Protein 7SJP (pdb70)

Foldseek 3Di:
DQDVPVRDDDD/DWAWAKDAAAEAAAQAKDKIKIQIDDDQLLQWKKWKWWQFPVDGIDTAWIDRNVPQAIGGDPVQPPFWDWDADSVRSMIMIMGGSDDQRNQTWMKMFIGNDPVDDRDDIYPTYGYGHHPDDWAAWDKDKQAWEPVQDDPQKGKIWIKTDFGDDDDKDKDKPVNPDDPQKDWDDWDQDPVRGTITMIMGIGGPVCLPPDWIWIWIADVHVRDTDIHTHHHDD/DWAKAKPPQEDEEAFFAKDKMKIFIPWFAQFKWKWWADPPGDTHTAADRFFHGDPPHDPQWGKDDGTGMIMIMRRGHALLSQTWMKIWGDRDPPTDIYPTYGYAHDDDFDFWDKDKDWADVVVLVVFKTKIKIKTPFGPDPDKDKWKAFLNRTDDDQKDKDKDQQDSHRRGIMMMMIGMDTSVVVVVTFKIKIWMDDPNDPDIDIDIGTPPD

Structure (mmCIF, N/CA/C/O backbone):
data_7SJP
#
_entry.id   7SJP
#
_cell.length_a   60.193
_cell.length_b   90.212
_cell.length_c   106.310
_cell.angle_alpha   90.000
_cell.angle_beta   90.000
_cell.angle_gamma   90.000
#
_symmetry.space_group_name_H-M   'P 21 21 21'
#
loop_
_entity.id
_entity.type
_entity.pdbx_description
1 polymer 'HtrA1-LoopA peptide'
2 polymer 'Heavy Chain'
3 polymer 'Light Chain'
4 non-polymer 'SULFATE ION'
5 non-polymer GLYCEROL
6 water water
#
loop_
_atom_site.group_PDB
_atom_site.id
_atom_site.type_symbol
_atom_site.label_atom_id
_atom_site.label_alt_id
_atom_site.label_comp_id
_atom_site.label_asym_id
_atom_site.label_entity_id
_atom_site.label_seq_id
_atom_site.pdbx_PDB_ins_code
_atom_site.Cartn_x
_atom_site.Cartn_y
_atom_site.Cartn_z
_atom_site.occupancy
_atom_site.B_iso_or_equiv
_atom_site.auth_seq_id
_atom_site.auth_comp_id
_atom_site.auth_asym_id
_atom_site.auth_atom_id
_atom_site.pdbx_PDB_model_num
ATOM 1 N N . ARG A 1 1 ? 14.071 -8.520 -43.176 1.00 49.42 190 ARG E N 1
ATOM 2 C CA . ARG A 1 1 ? 13.372 -8.541 -41.892 1.00 48.13 190 ARG E CA 1
ATOM 3 C C . ARG A 1 1 ? 12.098 -7.694 -42.001 1.00 49.41 190 ARG E C 1
ATOM 4 O O . ARG A 1 1 ? 12.175 -6.491 -42.237 1.00 50.75 190 ARG E O 1
ATOM 12 N N . LYS A 1 2 ? 10.937 -8.336 -41.856 1.00 42.89 191 LYS E N 1
ATOM 13 C CA . LYS A 1 2 ? 9.622 -7.709 -41.953 1.00 42.18 191 LYS E CA 1
ATOM 14 C C . LYS A 1 2 ? 8.985 -7.673 -40.551 1.00 43.54 191 LYS E C 1
ATOM 15 O O . LYS A 1 2 ? 8.796 -8.725 -39.963 1.00 42.66 191 LYS E O 1
ATOM 21 N N . LEU A 1 3 ? 8.681 -6.469 -40.000 1.00 40.17 192 LEU E N 1
ATOM 22 C CA . LEU A 1 3 ? 8.122 -6.340 -38.643 1.00 39.59 192 LEU E CA 1
ATOM 23 C C . LEU A 1 3 ? 6.763 -7.023 -38.542 1.00 44.02 192 LEU E C 1
ATOM 24 O O . LEU A 1 3 ? 6.015 -6.970 -39.511 1.00 44.48 192 LEU E O 1
ATOM 29 N N . PRO A 1 4 ? 6.510 -7.814 -37.468 1.00 39.79 193 PRO E N 1
ATOM 30 C CA . PRO A 1 4 ? 5.302 -8.665 -37.433 1.00 39.64 193 PRO E CA 1
ATOM 31 C C . PRO A 1 4 ? 3.962 -8.016 -37.776 1.00 42.47 193 PRO E C 1
ATOM 32 O O . PRO A 1 4 ? 3.248 -8.569 -38.608 1.00 42.79 193 PRO E O 1
ATOM 36 N N . PHE A 1 5 ? 3.602 -6.896 -37.128 1.00 37.48 194 PHE E N 1
ATOM 37 C CA . PHE A 1 5 ? 2.319 -6.263 -37.390 1.00 35.97 194 PHE E CA 1
ATOM 38 C C . PHE A 1 5 ? 2.387 -5.337 -38.592 1.00 42.18 194 PHE E C 1
ATOM 39 O O . PHE A 1 5 ? 1.663 -5.564 -39.558 1.00 40.98 194 PHE E O 1
ATOM 47 N N . SER A 1 6 ? 3.214 -4.267 -38.502 1.00 40.75 195 SER E N 1
ATOM 48 C CA . SER A 1 6 ? 3.333 -3.202 -39.508 1.00 41.06 195 SER E CA 1
ATOM 49 C C . SER A 1 6 ? 3.812 -3.671 -40.851 1.00 44.92 195 SER E C 1
ATOM 50 O O . SER A 1 6 ? 3.516 -3.021 -41.844 1.00 45.25 195 SER E O 1
ATOM 53 N N . LYS A 1 7 ? 4.578 -4.784 -40.879 1.00 41.92 196 LYS E N 1
ATOM 54 C CA . LYS A 1 7 ? 5.196 -5.372 -42.072 1.00 41.73 196 LYS E CA 1
ATOM 55 C C . LYS A 1 7 ? 6.294 -4.462 -42.650 1.00 46.87 196 LYS E C 1
ATOM 56 O O . LYS A 1 7 ? 6.708 -4.647 -43.798 1.00 47.29 196 LYS E O 1
ATOM 62 N N . ARG A 1 8 ? 6.817 -3.522 -41.824 1.00 43.36 197 ARG E N 1
ATOM 63 C CA . ARG A 1 8 ? 7.891 -2.611 -42.228 1.00 43.10 197 ARG E CA 1
ATOM 64 C C . ARG A 1 8 ? 9.200 -3.375 -42.450 1.00 49.79 197 ARG E C 1
ATOM 65 O O . ARG A 1 8 ? 9.622 -4.180 -41.610 1.00 49.34 197 ARG E O 1
ATOM 73 N N . GLU A 1 9 ? 9.834 -3.108 -43.589 1.00 48.59 198 GLU E N 1
ATOM 74 C CA . GLU A 1 9 ? 11.102 -3.701 -43.966 1.00 49.48 198 GLU E CA 1
ATOM 75 C C . GLU A 1 9 ? 12.246 -2.977 -43.251 1.00 55.12 198 GLU E C 1
ATOM 76 O O . GLU A 1 9 ? 12.300 -1.749 -43.223 1.00 53.80 198 GLU E O 1
ATOM 82 N N . VAL A 1 10 ? 13.126 -3.760 -42.635 1.00 55.64 199 VAL E N 1
ATOM 83 C CA . VAL A 1 10 ? 14.323 -3.298 -41.945 1.00 57.82 199 VAL E CA 1
ATOM 84 C C . VAL A 1 10 ? 15.508 -4.162 -42.424 1.00 66.32 199 VAL E C 1
ATOM 85 O O . VAL A 1 10 ? 15.502 -5.376 -42.198 1.00 66.64 199 VAL E O 1
ATOM 89 N N . PRO A 1 11 ? 16.482 -3.573 -43.166 1.00 64.77 200 PRO E N 1
ATOM 90 C CA . PRO A 1 11 ? 17.597 -4.386 -43.679 1.00 69.04 200 PRO E CA 1
ATOM 91 C C . PRO A 1 11 ? 18.624 -4.745 -42.609 1.00 105.12 200 PRO E C 1
ATOM 92 O O . PRO A 1 11 ? 18.877 -5.926 -42.382 1.00 75.13 200 PRO E O 1
ATOM 96 N N . GLU B 2 1 ? 23.499 -7.853 -25.113 1.00 51.79 1 GLU H N 1
ATOM 97 C CA . GLU B 2 1 ? 22.428 -8.707 -24.591 1.00 47.30 1 GLU H CA 1
ATOM 98 C C . GLU B 2 1 ? 21.115 -7.936 -24.576 1.00 46.11 1 GLU H C 1
ATOM 99 O O . GLU B 2 1 ? 21.053 -6.835 -24.019 1.00 44.86 1 GLU H O 1
ATOM 105 N N . VAL B 2 2 ? 20.059 -8.526 -25.175 1.00 40.34 2 VAL H N 1
ATOM 106 C CA . VAL B 2 2 ? 18.734 -7.920 -25.220 1.00 37.50 2 VAL H CA 1
ATOM 107 C C . VAL B 2 2 ? 18.077 -8.056 -23.836 1.00 41.91 2 VAL H C 1
ATOM 108 O O . VAL B 2 2 ? 18.049 -9.151 -23.276 1.00 40.31 2 VAL H O 1
ATOM 112 N N . GLN B 2 3 ? 17.548 -6.934 -23.295 1.00 38.60 3 GLN H N 1
ATOM 113 C CA . GLN B 2 3 ? 16.836 -6.913 -22.016 1.00 35.88 3 GLN H CA 1
ATOM 114 C C . GLN B 2 3 ? 15.584 -6.066 -22.140 1.00 36.27 3 GLN H C 1
ATOM 115 O O . GLN B 2 3 ? 15.609 -4.993 -22.750 1.00 35.77 3 GLN H O 1
ATOM 121 N N . LEU B 2 4 ? 14.497 -6.546 -21.549 1.00 30.95 4 LEU H N 1
ATOM 122 C CA . LEU B 2 4 ? 13.228 -5.834 -21.476 1.00 30.08 4 LEU H CA 1
ATOM 123 C C . LEU B 2 4 ? 12.916 -5.756 -19.994 1.00 34.46 4 LEU H C 1
ATOM 124 O O . LEU B 2 4 ? 12.685 -6.785 -19.362 1.00 33.01 4 LEU H O 1
ATOM 129 N N . VAL B 2 5 ? 13.012 -4.555 -19.416 1.00 32.01 5 VAL H N 1
ATOM 130 C CA . VAL B 2 5 ? 12.813 -4.377 -17.978 1.00 31.39 5 VAL H CA 1
ATOM 131 C C . VAL B 2 5 ? 11.526 -3.617 -17.714 1.00 32.92 5 VAL H C 1
ATOM 132 O O . VAL B 2 5 ? 11.368 -2.460 -18.109 1.00 31.88 5 VAL H O 1
ATOM 136 N N . GLN B 2 6 ? 10.609 -4.294 -17.034 1.00 28.73 6 GLN H N 1
ATOM 137 C CA . GLN B 2 6 ? 9.320 -3.736 -16.703 1.00 27.71 6 GLN H CA 1
ATOM 138 C C . GLN B 2 6 ? 9.297 -3.121 -15.303 1.00 30.50 6 GLN H C 1
ATOM 144 N N . SER B 2 7 ? 8.336 -2.157 -15.202 1.00 28.84 7 SER H N 1
ATOM 145 C CA . SER B 2 7 ? 7.987 -1.503 -13.942 1.00 28.20 7 SER H CA 1
ATOM 146 C C . SER B 2 7 ? 7.350 -2.517 -12.971 1.00 30.14 7 SER H C 1
ATOM 147 O O . SER B 2 7 ? 6.951 -3.626 -13.381 1.00 28.46 7 SER H O 1
ATOM 150 N N . GLY B 2 8 ? 7.357 -2.162 -11.690 1.00 28.00 8 GLY H N 1
ATOM 151 C CA . GLY B 2 8 ? 6.911 -3.012 -10.592 1.00 27.69 8 GLY H CA 1
ATOM 152 C C . GLY B 2 8 ? 5.423 -3.268 -10.548 1.00 31.50 8 GLY H C 1
ATOM 153 O O . GLY B 2 8 ? 4.634 -2.538 -11.157 1.00 30.52 8 GLY H O 1
ATOM 154 N N . ALA B 2 9 ? 5.034 -4.273 -9.770 1.00 28.32 9 ALA H N 1
ATOM 155 C CA . ALA B 2 9 ? 3.634 -4.658 -9.559 1.00 28.47 9 ALA H CA 1
ATOM 156 C C . ALA B 2 9 ? 2.826 -3.520 -8.966 1.00 34.85 9 ALA H C 1
ATOM 157 O O . ALA B 2 9 ? 3.363 -2.681 -8.228 1.00 35.23 9 ALA H O 1
ATOM 159 N N . GLU B 2 10 ? 1.544 -3.446 -9.335 1.00 32.45 10 GLU H N 1
ATOM 160 C CA . GLU B 2 10 ? 0.685 -2.364 -8.847 1.00 33.29 10 GLU H CA 1
ATOM 161 C C . GLU B 2 10 ? -0.678 -2.832 -8.460 1.00 35.03 10 GLU H C 1
ATOM 162 O O . GLU B 2 10 ? -1.202 -3.766 -9.053 1.00 33.33 10 GLU H O 1
ATOM 168 N N . VAL B 2 11 ? -1.287 -2.128 -7.511 1.00 33.16 11 VAL H N 1
ATOM 169 C CA . VAL B 2 11 ? -2.672 -2.328 -7.116 1.00 33.21 11 VAL H CA 1
ATOM 170 C C . VAL B 2 11 ? -3.419 -1.044 -7.530 1.00 33.81 11 VAL H C 1
ATOM 171 O O . VAL B 2 11 ? -2.902 0.066 -7.372 1.00 32.30 11 VAL H O 1
ATOM 175 N N . LYS B 2 12 ? -4.574 -1.211 -8.157 1.00 30.15 12 LYS H N 1
ATOM 176 C CA . LYS B 2 12 ? -5.399 -0.097 -8.607 1.00 30.38 12 LYS H CA 1
ATOM 177 C C . LYS B 2 12 ? -6.841 -0.389 -8.291 1.00 37.54 12 LYS H C 1
ATOM 178 O O . LYS B 2 12 ? -7.287 -1.529 -8.412 1.00 36.42 12 LYS H O 1
ATOM 184 N N . LYS B 2 13 ? -7.592 0.653 -7.944 1.00 35.71 13 LYS H N 1
ATOM 185 C CA . LYS B 2 13 ? -9.010 0.509 -7.652 1.00 35.85 13 LYS H CA 1
ATOM 186 C C . LYS B 2 13 ? -9.824 0.307 -8.951 1.00 36.80 13 LYS H C 1
ATOM 187 O O . LYS B 2 13 ? -9.400 0.768 -10.010 1.00 33.34 13 LYS H O 1
ATOM 193 N N . PRO B 2 14 ? -10.995 -0.374 -8.907 1.00 36.84 14 PRO H N 1
ATOM 194 C CA . PRO B 2 14 ? -11.839 -0.471 -10.124 1.00 36.36 14 PRO H CA 1
ATOM 195 C C . PRO B 2 14 ? -12.178 0.920 -10.687 1.00 40.70 14 PRO H C 1
ATOM 196 O O . PRO B 2 14 ? -12.416 1.850 -9.918 1.00 41.41 14 PRO H O 1
ATOM 200 N N . GLY B 2 15 ? -12.138 1.064 -12.008 1.00 36.74 15 GLY H N 1
ATOM 201 C CA . GLY B 2 15 ? -12.392 2.341 -12.679 1.00 36.88 15 GLY H CA 1
ATOM 202 C C . GLY B 2 15 ? -11.159 3.206 -12.871 1.00 39.84 15 GLY H C 1
ATOM 203 O O . GLY B 2 15 ? -11.167 4.111 -13.709 1.00 40.52 15 GLY H O 1
ATOM 204 N N . ALA B 2 16 ? -10.087 2.958 -12.090 1.00 35.66 16 ALA H N 1
ATOM 205 C CA . ALA B 2 16 ? -8.822 3.696 -12.204 1.00 34.46 16 ALA H CA 1
ATOM 206 C C . ALA B 2 16 ? -8.055 3.211 -13.438 1.00 35.23 16 ALA H C 1
ATOM 207 O O . ALA B 2 16 ? -8.507 2.299 -14.132 1.00 35.61 16 ALA H O 1
ATOM 209 N N . SER B 2 17 ? -6.930 3.842 -13.729 1.00 29.04 17 SER H N 1
ATOM 210 C CA . SER B 2 17 ? -6.087 3.422 -14.836 1.00 28.21 17 SER H CA 1
ATOM 211 C C . SER B 2 17 ? -4.709 3.000 -14.330 1.00 30.98 17 SER H C 1
ATOM 212 O O . SER B 2 17 ? -4.304 3.389 -13.244 1.00 31.55 17 SER H O 1
ATOM 215 N N . VAL B 2 18 ? -3.995 2.216 -15.122 1.00 27.03 18 VAL H N 1
ATOM 216 C CA . VAL B 2 18 ? -2.634 1.784 -14.810 1.00 26.43 18 VAL H CA 1
ATOM 217 C C . VAL B 2 18 ? -1.747 2.049 -16.026 1.00 31.30 18 VAL H C 1
ATOM 218 O O . VAL B 2 18 ? -2.179 1.842 -17.160 1.00 30.37 18 VAL H O 1
ATOM 222 N N . LYS B 2 19 ? -0.508 2.463 -15.787 1.00 28.98 19 LYS H N 1
ATOM 223 C CA . LYS B 2 19 ? 0.459 2.663 -16.858 1.00 29.04 19 LYS H CA 1
ATOM 224 C C . LYS B 2 19 ? 1.718 1.900 -16.498 1.00 35.34 19 LYS H C 1
ATOM 225 O O . LYS B 2 19 ? 2.393 2.228 -15.519 1.00 38.69 19 LYS H O 1
ATOM 231 N N . VAL B 2 20 ? 2.023 0.896 -17.305 1.00 29.89 20 VAL H N 1
ATOM 232 C CA . VAL B 2 20 ? 3.170 -0.008 -17.191 1.00 29.65 20 VAL H CA 1
ATOM 233 C C . VAL B 2 20 ? 4.231 0.431 -18.211 1.00 32.60 20 VAL H C 1
ATOM 234 O O . VAL B 2 20 ? 3.890 0.803 -19.341 1.00 30.51 20 VAL H O 1
ATOM 238 N N . SER B 2 21 ? 5.511 0.383 -17.799 1.00 28.64 21 SER H N 1
ATOM 239 C CA . SER B 2 21 ? 6.635 0.707 -18.664 1.00 28.71 21 SER H CA 1
ATOM 240 C C . SER B 2 21 ? 7.447 -0.551 -18.995 1.00 31.46 21 SER H C 1
ATOM 241 O O . SER B 2 21 ? 7.413 -1.535 -18.261 1.00 27.15 21 SER H O 1
ATOM 244 N N . CYS B 2 22 ? 8.170 -0.496 -20.113 1.00 30.07 22 CYS H N 1
ATOM 245 C CA . CYS B 2 22 ? 9.051 -1.552 -20.558 1.00 30.66 22 CYS H CA 1
ATOM 246 C C . CYS B 2 22 ? 10.262 -0.876 -21.181 1.00 34.43 22 CYS H C 1
ATOM 247 O O . CYS B 2 22 ? 10.193 -0.401 -22.321 1.00 32.86 22 CYS H O 1
ATOM 250 N N . LYS B 2 23 ? 11.372 -0.839 -20.418 1.00 30.47 23 LYS H N 1
ATOM 251 C CA . LYS B 2 23 ? 12.641 -0.248 -20.813 1.00 31.40 23 LYS H CA 1
ATOM 252 C C . LYS B 2 23 ? 13.453 -1.275 -21.597 1.00 36.52 23 LYS H C 1
ATOM 253 O O . LYS B 2 23 ? 13.771 -2.347 -21.070 1.00 36.71 23 LYS H O 1
ATOM 259 N N . ALA B 2 24 ? 13.759 -0.970 -22.863 1.00 33.24 24 ALA H N 1
ATOM 260 C CA . ALA B 2 24 ? 14.500 -1.909 -23.695 1.00 34.88 24 ALA H CA 1
ATOM 261 C C . ALA B 2 24 ? 15.960 -1.516 -23.844 1.00 42.31 24 ALA H C 1
ATOM 262 O O . ALA B 2 24 ? 16.285 -0.324 -23.826 1.00 44.04 24 ALA H O 1
ATOM 264 N N . SER B 2 25 ? 16.841 -2.523 -23.992 1.00 38.55 25 SER H N 1
ATOM 265 C CA . SER B 2 25 ? 18.283 -2.326 -24.219 1.00 39.96 25 SER H CA 1
ATOM 266 C C . SER B 2 25 ? 18.861 -3.525 -24.979 1.00 43.13 25 SER H C 1
ATOM 267 O O . SER B 2 25 ? 18.216 -4.575 -25.024 1.00 40.84 25 SER H O 1
ATOM 270 N N . GLY B 2 26 ? 20.043 -3.343 -25.579 1.00 42.12 26 GLY H N 1
ATOM 271 C CA . GLY B 2 26 ? 20.782 -4.379 -26.301 1.00 43.26 26 GLY H CA 1
ATOM 272 C C . GLY B 2 26 ? 20.469 -4.530 -27.777 1.00 47.36 26 GLY H C 1
ATOM 273 O O . GLY B 2 26 ? 20.966 -5.460 -28.417 1.00 47.78 26 GLY H O 1
ATOM 274 N N . TYR B 2 27 ? 19.617 -3.639 -28.321 1.00 43.16 27 TYR H N 1
ATOM 275 C CA . TYR B 2 27 ? 19.202 -3.640 -29.727 1.00 42.74 27 TYR H CA 1
ATOM 276 C C . TYR B 2 27 ? 18.678 -2.265 -30.155 1.00 45.58 27 TYR H C 1
ATOM 277 O O . TYR B 2 27 ? 18.403 -1.419 -29.299 1.00 42.53 27 TYR H O 1
ATOM 286 N N . LYS B 2 28 ? 18.497 -2.064 -31.475 1.00 44.08 28 LYS H N 1
ATOM 287 C CA . LYS B 2 28 ? 17.981 -0.812 -32.018 1.00 44.50 28 LYS H CA 1
ATOM 288 C C . LYS B 2 28 ? 16.461 -0.760 -31.794 1.00 45.33 28 LYS H C 1
ATOM 289 O O . LYS B 2 28 ? 15.691 -1.411 -32.513 1.00 43.34 28 LYS H O 1
ATOM 295 N N . PHE B 2 29 ? 16.047 -0.027 -30.743 1.00 41.54 29 PHE H N 1
ATOM 296 C CA . PHE B 2 29 ? 14.647 0.096 -30.315 1.00 40.27 29 PHE H CA 1
ATOM 297 C C . PHE B 2 29 ? 13.689 0.513 -31.419 1.00 44.62 29 PHE H C 1
ATOM 298 O O . PHE B 2 29 ? 12.606 -0.055 -31.516 1.00 41.83 29 PHE H O 1
ATOM 306 N N . THR B 2 30 ? 14.104 1.467 -32.270 1.00 43.34 30 THR H N 1
ATOM 307 C CA . THR B 2 30 ? 13.247 1.992 -33.336 1.00 43.24 30 THR H CA 1
ATOM 308 C C . THR B 2 30 ? 13.075 1.035 -34.516 1.00 44.39 30 THR H C 1
ATOM 309 O O . THR B 2 30 ? 12.193 1.273 -35.346 1.00 43.25 30 THR H O 1
ATOM 313 N N . ASP B 2 31 ? 13.886 -0.041 -34.577 1.00 39.60 31 ASP H N 1
ATOM 314 C CA . ASP B 2 31 ? 13.851 -1.022 -35.666 1.00 40.75 31 ASP H CA 1
ATOM 315 C C . ASP B 2 31 ? 13.122 -2.340 -35.313 1.00 43.02 31 ASP H C 1
ATOM 316 O O . ASP B 2 31 ? 13.114 -3.269 -36.114 1.00 43.55 31 ASP H O 1
ATOM 321 N N . SER B 2 32 ? 12.452 -2.388 -34.166 1.00 37.72 32 SER H N 1
ATOM 322 C CA . SER B 2 32 ? 11.643 -3.532 -33.780 1.00 36.11 32 SER H CA 1
ATOM 323 C C . SER B 2 32 ? 10.311 -3.032 -33.239 1.00 38.63 32 SER H C 1
ATOM 324 O O . SER B 2 32 ? 10.181 -1.850 -32.925 1.00 37.86 32 SER H O 1
ATOM 327 N N . GLU B 2 33 ? 9.325 -3.924 -33.138 1.00 33.59 33 GLU H N 1
ATOM 328 C CA . GLU B 2 33 ? 8.034 -3.581 -32.558 1.00 31.38 33 GLU H CA 1
ATOM 329 C C . GLU B 2 33 ? 8.007 -4.007 -31.109 1.00 34.05 33 GLU H C 1
ATOM 330 O O . GLU B 2 33 ? 8.711 -4.946 -30.730 1.00 33.15 33 GLU H O 1
ATOM 336 N N . MET B 2 34 ? 7.213 -3.310 -30.289 1.00 29.64 34 MET H N 1
ATOM 337 C CA . MET B 2 34 ? 7.004 -3.765 -28.933 1.00 27.48 34 MET H CA 1
ATOM 338 C C . MET B 2 34 ? 5.548 -4.145 -28.803 1.00 31.00 34 MET H C 1
ATOM 339 O O . MET B 2 34 ? 4.685 -3.338 -29.127 1.00 32.36 34 MET H O 1
ATOM 344 N N . HIS B 2 35 ? 5.284 -5.353 -28.312 1.00 26.95 35 HIS H N 1
ATOM 345 C CA . HIS B 2 35 ? 3.950 -5.879 -28.091 1.00 25.91 35 HIS H CA 1
ATOM 346 C C . HIS B 2 35 ? 3.673 -6.128 -26.632 1.00 28.35 35 HIS H C 1
ATOM 347 O O . HIS B 2 35 ? 4.601 -6.321 -25.860 1.00 26.30 35 HIS H O 1
ATOM 354 N N . TRP B 2 36 ? 2.388 -6.043 -26.261 1.00 25.49 36 TRP H N 1
ATOM 355 C CA . TRP B 2 36 ? 1.888 -6.267 -24.922 1.00 24.78 36 TRP H CA 1
ATOM 356 C C . TRP B 2 36 ? 0.971 -7.462 -24.963 1.00 27.07 36 TRP H C 1
ATOM 357 O O . TRP B 2 36 ? 0.094 -7.575 -25.822 1.00 25.68 36 TRP H O 1
ATOM 368 N N . VAL B 2 37 ? 1.232 -8.386 -24.047 1.00 23.19 37 VAL H N 1
ATOM 369 C CA . VAL B 2 37 ? 0.534 -9.647 -23.923 1.00 23.29 37 VAL H CA 1
ATOM 370 C C . VAL B 2 37 ? 0.168 -9.797 -22.450 1.00 28.01 37 VAL H C 1
ATOM 371 O O . VAL B 2 37 ? 1.014 -9.572 -21.593 1.00 26.29 37 VAL H O 1
ATOM 375 N N . ARG B 2 38 ? -1.075 -10.173 -22.152 1.00 25.55 38 ARG H N 1
ATOM 376 C CA . ARG B 2 38 ? -1.388 -10.403 -20.749 1.00 25.93 38 ARG H CA 1
ATOM 377 C C . ARG B 2 38 ? -1.754 -11.854 -20.484 1.00 27.74 38 ARG H C 1
ATOM 378 O O . ARG B 2 38 ? -2.236 -12.557 -21.366 1.00 26.33 38 ARG H O 1
ATOM 386 N N . GLN B 2 39 ? -1.534 -12.267 -19.244 1.00 25.43 39 GLN H N 1
ATOM 387 C CA . GLN B 2 39 ? -1.826 -13.586 -18.737 1.00 26.06 39 GLN H CA 1
ATOM 388 C C . GLN B 2 39 ? -2.690 -13.414 -17.513 1.00 34.43 39 GLN H C 1
ATOM 389 O O . GLN B 2 39 ? -2.230 -12.990 -16.447 1.00 32.16 39 GLN H O 1
ATOM 395 N N . ALA B 2 40 ? -3.961 -13.679 -17.715 1.00 38.57 40 ALA H N 1
ATOM 396 C CA . ALA B 2 40 ? -5.018 -13.551 -16.723 1.00 43.20 40 ALA H CA 1
ATOM 397 C C . ALA B 2 40 ? -5.366 -14.945 -16.227 1.00 54.08 40 ALA H C 1
ATOM 398 O O . ALA B 2 40 ? -5.164 -15.909 -16.965 1.00 53.58 40 ALA H O 1
ATOM 400 N N . PRO B 2 41 ? -5.875 -15.089 -14.985 1.00 56.18 41 PRO H N 1
ATOM 401 C CA . PRO B 2 41 ? -6.247 -16.429 -14.492 1.00 57.63 41 PRO H CA 1
ATOM 402 C C . PRO B 2 41 ? -7.185 -17.174 -15.444 1.00 63.22 41 PRO H C 1
ATOM 403 O O . PRO B 2 41 ? -6.938 -18.348 -15.751 1.00 62.92 41 PRO H O 1
ATOM 407 N N . GLY B 2 42 ? -8.193 -16.453 -15.950 1.00 60.65 42 GLY H N 1
ATOM 408 C CA . GLY B 2 42 ? -9.214 -16.974 -16.849 1.00 62.84 42 GLY H CA 1
ATOM 409 C C . GLY B 2 42 ? -8.754 -17.575 -18.162 1.00 68.69 42 GLY H C 1
ATOM 410 O O . GLY B 2 42 ? -9.379 -18.522 -18.656 1.00 70.75 42 GLY H O 1
ATOM 411 N N . GLN B 2 43 ? -7.671 -17.027 -18.743 1.00 62.63 43 GLN H N 1
ATOM 412 C CA . GLN B 2 43 ? -7.144 -17.466 -20.035 1.00 60.97 43 GLN H CA 1
ATOM 413 C C . GLN B 2 43 ? -5.669 -17.854 -19.952 1.00 60.40 43 GLN H C 1
ATOM 414 O O . GLN B 2 43 ? -5.080 -17.962 -18.872 1.00 63.03 43 GLN H O 1
ATOM 420 N N . GLY B 2 44 ? -5.091 -18.098 -21.109 1.00 49.48 44 GLY H N 1
ATOM 421 C CA . GLY B 2 44 ? -3.675 -18.334 -21.229 1.00 44.31 44 GLY H CA 1
ATOM 422 C C . GLY B 2 44 ? -3.102 -16.961 -21.484 1.00 37.25 44 GLY H C 1
ATOM 423 O O . GLY B 2 44 ? -3.130 -16.094 -20.603 1.00 33.73 44 GLY H O 1
ATOM 424 N N . LEU B 2 45 ? -2.741 -16.717 -22.740 1.00 31.02 45 LEU H N 1
ATOM 425 C CA . LEU B 2 45 ? -2.135 -15.464 -23.180 1.00 28.09 45 LEU H CA 1
ATOM 426 C C . LEU B 2 45 ? -3.025 -14.755 -24.143 1.00 29.33 45 LEU H C 1
ATOM 427 O O . LEU B 2 45 ? -3.626 -15.379 -25.014 1.00 27.40 45 LEU H O 1
ATOM 432 N N . GLU B 2 46 ? -3.072 -13.436 -24.010 1.00 25.37 46 GLU H N 1
ATOM 433 C CA . GLU B 2 46 ? -3.877 -12.603 -24.873 1.00 26.42 46 GLU H CA 1
ATOM 434 C C . GLU B 2 46 ? -3.060 -11.395 -25.323 1.00 28.90 46 GLU H C 1
ATOM 435 O O . GLU B 2 46 ? -2.473 -10.678 -24.511 1.00 27.52 46 GLU H O 1
ATOM 441 N N . TRP B 2 47 ? -3.039 -11.175 -26.634 1.00 25.79 47 TRP H N 1
ATOM 442 C CA . TRP B 2 47 ? -2.382 -10.037 -27.239 1.00 23.98 47 TRP H CA 1
ATOM 443 C C . TRP B 2 47 ? -3.246 -8.807 -27.023 1.00 27.08 47 TRP H C 1
ATOM 444 O O . TRP B 2 47 ? -4.410 -8.817 -27.386 1.00 28.31 47 TRP H O 1
ATOM 455 N N . ILE B 2 48 ? -2.675 -7.751 -26.448 1.00 23.91 48 ILE H N 1
ATOM 456 C CA . ILE B 2 48 ? -3.389 -6.491 -26.182 1.00 23.39 48 ILE H CA 1
ATOM 457 C C . ILE B 2 48 ? -3.249 -5.547 -27.365 1.00 27.06 48 ILE H C 1
ATOM 458 O O . ILE B 2 48 ? -4.221 -4.953 -27.829 1.00 26.06 48 ILE H O 1
ATOM 463 N N . GLY B 2 49 ? -2.019 -5.400 -27.809 1.00 25.34 49 GLY H N 1
ATOM 464 C CA . GLY B 2 49 ? -1.664 -4.509 -28.891 1.00 26.12 49 GLY H CA 1
ATOM 465 C C . GLY B 2 49 ? -0.169 -4.316 -28.934 1.00 29.66 49 GLY H C 1
ATOM 466 O O . GLY B 2 49 ? 0.575 -4.900 -28.131 1.00 27.75 49 GLY H O 1
ATOM 467 N N . GLY B 2 50 ? 0.262 -3.487 -29.861 1.00 26.79 50 GLY H N 1
ATOM 468 C CA . GLY B 2 50 ? 1.679 -3.223 -30.007 1.00 27.50 50 GLY H CA 1
ATOM 469 C C . GLY B 2 50 ? 1.990 -1.984 -30.788 1.00 33.37 50 GLY H C 1
ATOM 470 O O . GLY B 2 50 ? 1.088 -1.310 -31.279 1.00 34.39 50 GLY H O 1
ATOM 471 N N . VAL B 2 51 ? 3.281 -1.688 -30.910 1.00 29.86 51 VAL H N 1
ATOM 472 C CA . VAL B 2 51 ? 3.714 -0.478 -31.587 1.00 29.55 51 VAL H CA 1
ATOM 473 C C . VAL B 2 51 ? 4.993 -0.676 -32.376 1.00 32.81 51 VAL H C 1
ATOM 474 O O . VAL B 2 51 ? 5.946 -1.262 -31.877 1.00 30.50 51 VAL H O 1
ATOM 478 N N . ASP B 2 52 ? 5.024 -0.118 -33.583 1.00 32.13 52 ASP H N 1
ATOM 479 C CA . ASP B 2 52 ? 6.220 -0.019 -34.403 1.00 33.46 52 ASP H CA 1
ATOM 480 C C . ASP B 2 52 ? 6.623 1.453 -34.216 1.00 41.98 52 ASP H C 1
ATOM 481 O O . ASP B 2 52 ? 5.869 2.329 -34.644 1.00 41.51 52 ASP H O 1
ATOM 486 N N . PRO B 2 53 ? 7.762 1.752 -33.546 1.00 42.08 53 PRO H N 1
ATOM 487 C CA . PRO B 2 53 ? 8.162 3.164 -33.339 1.00 44.00 53 PRO H CA 1
ATOM 488 C C . PRO B 2 53 ? 8.213 4.076 -34.580 1.00 53.79 53 PRO H C 1
ATOM 489 O O . PRO B 2 53 ? 8.033 5.284 -34.424 1.00 55.16 53 PRO H O 1
ATOM 493 N N . GLU B 2 54 ? 8.413 3.531 -35.793 1.00 53.50 54 GLU H N 1
ATOM 494 C CA . GLU B 2 54 ? 8.465 4.364 -37.010 1.00 57.38 54 GLU H CA 1
ATOM 495 C C . GLU B 2 54 ? 7.084 4.534 -37.708 1.00 65.75 54 GLU H C 1
ATOM 496 O O . GLU B 2 54 ? 7.029 4.684 -38.936 1.00 68.32 54 GLU H O 1
ATOM 502 N N . THR B 2 55 ? 5.988 4.579 -36.913 1.00 61.63 55 THR H N 1
ATOM 503 C CA . THR B 2 55 ? 4.599 4.678 -37.390 1.00 61.25 55 THR H CA 1
ATOM 504 C C . THR B 2 55 ? 3.776 5.829 -36.697 1.00 63.67 55 THR H C 1
ATOM 505 O O . THR B 2 55 ? 2.764 6.277 -37.262 1.00 63.07 55 THR H O 1
ATOM 509 N N . GLU B 2 56 ? 4.223 6.308 -35.500 1.00 58.41 56 GLU H N 1
ATOM 510 C CA . GLU B 2 56 ? 3.566 7.354 -34.676 1.00 57.22 56 GLU H CA 1
ATOM 511 C C . GLU B 2 56 ? 2.157 6.924 -34.156 1.00 57.80 56 GLU H C 1
ATOM 512 O O . GLU B 2 56 ? 1.444 7.711 -33.517 1.00 54.85 56 GLU H O 1
ATOM 518 N N . GLY B 2 57 ? 1.813 5.660 -34.401 1.00 52.44 57 GLY H N 1
ATOM 519 C CA . GLY B 2 57 ? 0.556 5.055 -33.996 1.00 50.21 57 GLY H CA 1
ATOM 520 C C . GLY B 2 57 ? 0.801 3.830 -33.145 1.00 49.96 57 GLY H C 1
ATOM 521 O O . GLY B 2 57 ? 1.888 3.687 -32.589 1.00 51.13 57 GLY H O 1
ATOM 522 N N . ALA B 2 58 ? -0.217 2.952 -33.041 1.00 40.04 58 ALA H N 1
ATOM 523 C CA . ALA B 2 58 ? -0.231 1.698 -32.289 1.00 35.90 58 ALA H CA 1
ATOM 524 C C . ALA B 2 58 ? -1.351 0.815 -32.830 1.00 35.93 58 ALA H C 1
ATOM 525 O O . ALA B 2 58 ? -2.345 1.318 -33.362 1.00 34.50 58 ALA H O 1
ATOM 527 N N . ALA B 2 59 ? -1.186 -0.494 -32.712 1.00 30.89 59 ALA H N 1
ATOM 528 C CA . ALA B 2 59 ? -2.205 -1.457 -33.111 1.00 32.00 59 ALA H CA 1
ATOM 529 C C . ALA B 2 59 ? -2.810 -2.046 -31.829 1.00 33.38 59 ALA H C 1
ATOM 530 O O . ALA B 2 59 ? -2.095 -2.284 -30.850 1.00 30.17 59 ALA H O 1
ATOM 532 N N . TYR B 2 60 ? -4.117 -2.279 -31.847 1.00 28.60 60 TYR H N 1
ATOM 533 C CA . TYR B 2 60 ? -4.821 -2.859 -30.717 1.00 26.80 60 TYR H CA 1
ATOM 534 C C . TYR B 2 60 ? -5.632 -4.025 -31.170 1.00 30.85 60 TYR H C 1
ATOM 535 O O . TYR B 2 60 ? -6.179 -4.038 -32.287 1.00 30.85 60 TYR H O 1
ATOM 544 N N . ASN B 2 61 ? -5.795 -4.970 -30.248 1.00 26.73 61 ASN H N 1
ATOM 545 C CA . ASN B 2 61 ? -6.748 -6.057 -30.371 1.00 26.96 61 ASN H CA 1
ATOM 546 C C . ASN B 2 61 ? -8.082 -5.301 -30.116 1.00 29.90 61 ASN H C 1
ATOM 547 O O . ASN B 2 61 ? -8.148 -4.476 -29.200 1.00 29.29 61 ASN H O 1
ATOM 552 N N . GLN B 2 62 ? -9.085 -5.523 -30.947 1.00 29.56 62 GLN H N 1
ATOM 553 C CA . GLN B 2 62 ? -10.417 -4.905 -30.820 1.00 32.14 62 GLN H CA 1
ATOM 554 C C . GLN B 2 62 ? -10.968 -4.943 -29.364 1.00 35.69 62 GLN H C 1
ATOM 555 O O . GLN B 2 62 ? -11.599 -3.984 -28.941 1.00 33.93 62 GLN H O 1
ATOM 561 N N . LYS B 2 63 ? -10.685 -6.021 -28.600 1.00 33.20 63 LYS H N 1
ATOM 562 C CA . LYS B 2 63 ? -11.119 -6.169 -27.203 1.00 33.63 63 LYS H CA 1
ATOM 563 C C . LYS B 2 63 ? -10.656 -5.025 -26.297 1.00 34.82 63 LYS H C 1
ATOM 564 O O . LYS B 2 63 ? -11.346 -4.695 -25.336 1.00 35.30 63 LYS H O 1
ATOM 570 N N . PHE B 2 64 ? -9.448 -4.497 -26.547 1.00 29.30 64 PHE H N 1
ATOM 571 C CA . PHE B 2 64 ? -8.833 -3.447 -25.732 1.00 27.95 64 PHE H CA 1
ATOM 572 C C . PHE B 2 64 ? -8.941 -2.042 -26.338 1.00 34.53 64 PHE H C 1
ATOM 573 O O . PHE B 2 64 ? -8.610 -1.070 -25.662 1.00 34.11 64 PHE H O 1
ATOM 581 N N . LYS B 2 65 ? -9.421 -1.936 -27.590 1.00 31.89 65 LYS H N 1
ATOM 582 C CA . LYS B 2 65 ? -9.574 -0.663 -28.293 1.00 32.44 65 LYS H CA 1
ATOM 583 C C . LYS B 2 65 ? -10.433 0.312 -27.480 1.00 37.07 65 LYS H C 1
ATOM 584 O O . LYS B 2 65 ? -11.513 -0.067 -27.035 1.00 38.09 65 LYS H O 1
ATOM 590 N N . GLY B 2 66 ? -9.924 1.527 -27.260 1.00 31.59 66 GLY H N 1
ATOM 591 C CA . GLY B 2 66 ? -10.658 2.548 -26.516 1.00 30.72 66 GLY H CA 1
ATOM 592 C C . GLY B 2 66 ? -10.428 2.485 -25.022 1.00 33.49 66 GLY H C 1
ATOM 593 O O . GLY B 2 66 ? -10.865 3.370 -24.296 1.00 35.53 66 GLY H O 1
ATOM 594 N N . ARG B 2 67 ? -9.754 1.441 -24.548 1.00 29.00 67 ARG H N 1
ATOM 595 C CA . ARG B 2 67 ? -9.468 1.249 -23.130 1.00 29.12 67 ARG H CA 1
ATOM 596 C C . ARG B 2 67 ? -7.967 1.198 -22.910 1.00 31.81 67 ARG H C 1
ATOM 597 O O . ARG B 2 67 ? -7.503 1.525 -21.823 1.00 34.14 67 ARG H O 1
ATOM 605 N N . ALA B 2 68 ? -7.210 0.759 -23.914 1.00 29.43 68 ALA H N 1
ATOM 606 C CA . ALA B 2 68 ? -5.748 0.700 -23.816 1.00 27.70 68 ALA H CA 1
ATOM 607 C C . ALA B 2 68 ? -5.123 1.807 -24.642 1.00 31.39 68 ALA H C 1
ATOM 608 O O . ALA B 2 68 ? -5.668 2.197 -25.674 1.00 31.90 68 ALA H O 1
ATOM 610 N N . THR B 2 69 ? -3.962 2.294 -24.195 1.00 28.31 69 THR H N 1
ATOM 611 C CA . THR B 2 69 ? -3.146 3.264 -24.902 1.00 28.08 69 THR H CA 1
ATOM 612 C C . THR B 2 69 ? -1.740 2.758 -24.820 1.00 31.83 69 THR H C 1
ATOM 613 O O . THR B 2 69 ? -1.209 2.597 -23.727 1.00 32.13 69 THR H O 1
ATOM 617 N N . ILE B 2 70 ? -1.129 2.529 -25.976 1.00 27.76 70 ILE H N 1
ATOM 618 C CA . ILE B 2 70 ? 0.238 2.057 -26.073 1.00 27.05 70 ILE H CA 1
ATOM 619 C C . ILE B 2 70 ? 1.032 3.200 -26.649 1.00 34.52 70 ILE H C 1
ATOM 620 O O . ILE B 2 70 ? 0.628 3.777 -27.662 1.00 34.47 70 ILE H O 1
ATOM 625 N N . THR B 2 71 ? 2.126 3.571 -25.965 1.00 31.15 71 THR H N 1
ATOM 626 C CA . THR B 2 71 ? 2.988 4.680 -26.362 1.00 31.22 71 THR H CA 1
ATOM 627 C C . THR B 2 71 ? 4.416 4.226 -26.317 1.00 35.89 71 THR H C 1
ATOM 628 O O . THR B 2 71 ? 4.677 3.098 -25.929 1.00 35.46 71 THR H O 1
ATOM 632 N N . ARG B 2 72 ? 5.346 5.085 -26.721 1.00 36.12 72 ARG H N 1
ATOM 633 C CA . ARG B 2 72 ? 6.778 4.783 -26.725 1.00 35.92 72 ARG H CA 1
ATOM 634 C C . ARG B 2 72 ? 7.595 6.055 -26.718 1.00 42.78 72 ARG H C 1
ATOM 635 O O . ARG B 2 72 ? 7.234 7.048 -27.347 1.00 43.35 72 ARG H O 1
ATOM 643 N N . ASP B 2 73 ? 8.690 6.024 -25.991 1.00 40.78 73 ASP H N 1
ATOM 644 C CA . ASP B 2 73 ? 9.626 7.129 -25.894 1.00 42.22 73 ASP H CA 1
ATOM 645 C C . ASP B 2 73 ? 10.922 6.605 -26.518 1.00 46.23 73 ASP H C 1
ATOM 646 O O . ASP B 2 73 ? 11.636 5.836 -25.882 1.00 44.05 73 ASP H O 1
ATOM 651 N N . THR B 2 74 ? 11.184 6.969 -27.796 1.00 45.44 74 THR H N 1
ATOM 652 C CA . THR B 2 74 ? 12.371 6.527 -28.561 1.00 45.52 74 THR H CA 1
ATOM 653 C C . THR B 2 74 ? 13.690 6.994 -27.941 1.00 49.84 74 THR H C 1
ATOM 654 O O . THR B 2 74 ? 14.705 6.304 -28.093 1.00 50.96 74 THR H O 1
ATOM 658 N N . SER B 2 75 ? 13.670 8.131 -27.211 1.00 46.14 75 SER H N 1
ATOM 659 C CA . SER B 2 75 ? 14.852 8.692 -26.541 1.00 47.45 75 SER H CA 1
ATOM 660 C C . SER B 2 75 ? 15.328 7.848 -25.357 1.00 50.34 75 SER H C 1
ATOM 661 O O . SER B 2 75 ? 16.526 7.771 -25.127 1.00 50.55 75 SER H O 1
ATOM 664 N N . THR B 2 76 ? 14.396 7.194 -24.619 1.00 45.23 76 THR H N 1
ATOM 665 C CA . THR B 2 76 ? 14.745 6.360 -23.455 1.00 42.69 76 THR H CA 1
ATOM 666 C C . THR B 2 76 ? 14.573 4.862 -23.755 1.00 44.21 76 THR H C 1
ATOM 667 O O . THR B 2 76 ? 14.819 4.029 -22.877 1.00 41.80 76 THR H O 1
ATOM 671 N N . SER B 2 77 ? 14.167 4.525 -25.004 1.00 41.94 77 SER H N 1
ATOM 672 C CA . SER B 2 77 ? 13.876 3.155 -25.487 1.00 40.73 77 SER H CA 1
ATOM 673 C C . SER B 2 77 ? 12.846 2.495 -24.574 1.00 42.91 77 SER H C 1
ATOM 674 O O . SER B 2 77 ? 13.013 1.344 -24.167 1.00 41.38 77 SER H O 1
ATOM 677 N N . THR B 2 78 ? 11.798 3.255 -24.203 1.00 39.06 78 THR H N 1
ATOM 678 C CA . THR B 2 78 ? 10.774 2.734 -23.304 1.00 37.07 78 THR H CA 1
ATOM 679 C C . THR B 2 78 ? 9.418 2.699 -23.990 1.00 38.64 78 THR H C 1
ATOM 680 O O . THR B 2 78 ? 9.008 3.681 -24.621 1.00 37.60 78 THR H O 1
ATOM 684 N N . ALA B 2 79 ? 8.735 1.562 -23.843 1.00 32.80 79 ALA H N 1
ATOM 685 C CA . ALA B 2 79 ? 7.395 1.316 -24.338 1.00 31.63 79 ALA H CA 1
ATOM 686 C C . ALA B 2 79 ? 6.463 1.326 -23.134 1.00 34.01 79 ALA H C 1
ATOM 687 O O . ALA B 2 79 ? 6.838 0.886 -22.041 1.00 31.65 79 ALA H O 1
ATOM 689 N N . TYR B 2 80 ? 5.253 1.833 -23.329 1.00 30.90 80 TYR H N 1
ATOM 690 C CA . TYR B 2 80 ? 4.306 1.931 -22.236 1.00 30.21 80 TYR H CA 1
ATOM 691 C C . TYR B 2 80 ? 2.976 1.384 -22.620 1.00 32.38 80 TYR H C 1
ATOM 692 O O . TYR B 2 80 ? 2.561 1.541 -23.751 1.00 30.91 80 TYR H O 1
ATOM 701 N N . LEU B 2 81 ? 2.304 0.740 -21.664 1.00 28.96 81 LEU H N 1
ATOM 702 C CA . LEU B 2 81 ? 0.951 0.273 -21.834 1.00 26.95 81 LEU H CA 1
ATOM 703 C C . LEU B 2 81 ? 0.146 0.916 -20.733 1.00 29.65 81 LEU H C 1
ATOM 704 O O . LEU B 2 81 ? 0.438 0.718 -19.549 1.00 27.92 81 LEU H O 1
ATOM 709 N N . GLU B 2 82 ? -0.871 1.672 -21.130 1.00 25.22 82 GLU H N 1
ATOM 710 C CA . GLU B 2 82 ? -1.828 2.249 -20.209 1.00 24.97 82 GLU H CA 1
ATOM 711 C C . GLU B 2 82 ? -3.183 1.554 -20.413 1.00 30.16 82 GLU H C 1
ATOM 712 O O . GLU B 2 82 ? -3.693 1.544 -21.523 1.00 28.36 82 GLU H O 1
ATOM 718 N N . LEU B 2 83 ? -3.754 0.985 -19.340 1.00 28.82 83 LEU H N 1
ATOM 719 C CA . LEU B 2 83 ? -5.082 0.359 -19.365 1.00 28.43 83 LEU H CA 1
ATOM 720 C C . LEU B 2 83 ? -6.001 1.135 -18.435 1.00 31.84 83 LEU H C 1
ATOM 721 O O . LEU B 2 83 ? -5.666 1.386 -17.282 1.00 32.03 83 LEU H O 1
ATOM 726 N N . SER B 2 84 ? -7.118 1.594 -18.971 1.00 30.07 84 SER H N 1
ATOM 727 C CA . SER B 2 84 ? -8.065 2.439 -18.256 1.00 31.10 84 SER H CA 1
ATOM 728 C C . SER B 2 84 ? -9.351 1.703 -17.879 1.00 32.92 84 SER H C 1
ATOM 729 O O . SER B 2 84 ? -9.546 0.568 -18.309 1.00 30.65 84 SER H O 1
ATOM 732 N N . SER B 2 85 ? -10.232 2.358 -17.095 1.00 32.07 85 SER H N 1
ATOM 733 C CA . SER B 2 85 ? -11.508 1.798 -16.603 1.00 33.23 85 SER H CA 1
ATOM 734 C C . SER B 2 85 ? -11.288 0.339 -16.102 1.00 35.76 85 SER H C 1
ATOM 735 O O . SER B 2 85 ? -11.932 -0.602 -16.572 1.00 36.74 85 SER H O 1
ATOM 738 N N . LEU B 2 86 ? -10.307 0.165 -15.222 1.00 30.50 86 LEU H N 1
ATOM 739 C CA . LEU B 2 86 ? -9.912 -1.148 -14.717 1.00 29.34 86 LEU H CA 1
ATOM 740 C C . LEU B 2 86 ? -11.055 -1.904 -14.034 1.00 38.99 86 LEU H C 1
ATOM 741 O O . LEU B 2 86 ? -11.842 -1.306 -13.310 1.00 40.04 86 LEU H O 1
ATOM 746 N N . ARG B 2 87 ? -11.172 -3.197 -14.343 1.00 36.92 87 ARG H N 1
ATOM 747 C CA . ARG B 2 87 ? -12.163 -4.119 -13.811 1.00 39.35 87 ARG H CA 1
ATOM 748 C C . ARG B 2 87 ? -11.436 -5.301 -13.194 1.00 46.84 87 ARG H C 1
ATOM 749 O O . ARG B 2 87 ? -10.252 -5.496 -13.469 1.00 43.22 87 ARG H O 1
ATOM 757 N N . SER B 2 88 ? -12.163 -6.123 -12.400 1.00 48.79 88 SER H N 1
ATOM 758 C CA . SER B 2 88 ? -11.649 -7.342 -11.750 1.00 49.06 88 SER H CA 1
ATOM 759 C C . SER B 2 88 ? -10.944 -8.251 -12.744 1.00 50.42 88 SER H C 1
ATOM 760 O O . SER B 2 88 ? -9.876 -8.758 -12.428 1.00 51.52 88 SER H O 1
ATOM 763 N N . GLU B 2 89 ? -11.541 -8.439 -13.934 1.00 44.01 89 GLU H N 1
ATOM 764 C CA . GLU B 2 89 ? -11.028 -9.247 -15.048 1.00 42.55 89 GLU H CA 1
ATOM 765 C C . GLU B 2 89 ? -9.667 -8.721 -15.594 1.00 39.42 89 GLU H C 1
ATOM 766 O O . GLU B 2 89 ? -9.047 -9.389 -16.430 1.00 38.17 89 GLU H O 1
ATOM 772 N N . ASP B 2 90 ? -9.243 -7.509 -15.179 1.00 32.06 90 ASP H N 1
ATOM 773 C CA . ASP B 2 90 ? -7.958 -6.947 -15.623 1.00 29.02 90 ASP H CA 1
ATOM 774 C C . ASP B 2 90 ? -6.786 -7.353 -14.724 1.00 30.20 90 ASP H C 1
ATOM 775 O O . ASP B 2 90 ? -5.631 -7.048 -15.050 1.00 28.42 90 ASP H O 1
ATOM 780 N N . THR B 2 91 ? -7.080 -8.011 -13.568 1.00 26.85 91 THR H N 1
ATOM 781 C CA . THR B 2 91 ? -6.022 -8.507 -12.682 1.00 25.82 91 THR H CA 1
ATOM 782 C C . THR B 2 91 ? -5.247 -9.546 -13.502 1.00 27.11 91 THR H C 1
ATOM 783 O O . THR B 2 91 ? -5.844 -10.525 -13.954 1.00 26.84 91 THR H O 1
ATOM 787 N N . ALA B 2 92 ? -3.963 -9.276 -13.797 1.00 23.10 92 ALA H N 1
ATOM 788 C CA . ALA B 2 92 ? -3.191 -10.155 -14.691 1.00 22.70 92 ALA H CA 1
ATOM 789 C C . ALA B 2 92 ? -1.761 -9.750 -14.685 1.00 24.02 92 ALA H C 1
ATOM 790 O O . ALA B 2 92 ? -1.428 -8.667 -14.209 1.00 23.82 92 ALA H O 1
ATOM 792 N N . VAL B 2 93 ? -0.906 -10.623 -15.227 1.00 21.66 93 VAL H N 1
ATOM 793 C CA . VAL B 2 93 ? 0.505 -10.324 -15.427 1.00 20.74 93 VAL H CA 1
ATOM 794 C C . VAL B 2 93 ? 0.527 -9.775 -16.857 1.00 24.50 93 VAL H C 1
ATOM 795 O O . VAL B 2 93 ? 0.056 -10.437 -17.773 1.00 23.34 93 VAL H O 1
ATOM 799 N N . TYR B 2 94 ? 1.102 -8.591 -17.034 1.00 22.57 94 TYR H N 1
ATOM 800 C CA . TYR B 2 94 ? 1.261 -7.894 -18.320 1.00 21.32 94 TYR H CA 1
ATOM 801 C C . TYR B 2 94 ? 2.724 -8.009 -18.747 1.00 24.83 94 TYR H C 1
ATOM 802 O O . TYR B 2 94 ? 3.607 -7.642 -17.991 1.00 25.55 94 TYR H O 1
ATOM 811 N N . TYR B 2 95 ? 2.974 -8.562 -19.921 1.00 21.63 95 TYR H N 1
ATOM 812 C CA . TYR B 2 95 ? 4.312 -8.702 -20.493 1.00 22.48 95 TYR H CA 1
ATOM 813 C C . TYR B 2 95 ? 4.501 -7.810 -21.702 1.00 27.25 95 TYR H C 1
ATOM 814 O O . TYR B 2 95 ? 3.624 -7.758 -22.568 1.00 26.64 95 TYR H O 1
ATOM 823 N N . CYS B 2 96 ? 5.665 -7.166 -21.811 1.00 24.71 96 CYS H N 1
ATOM 824 C CA . CYS B 2 96 ? 6.040 -6.506 -23.046 1.00 26.85 96 CYS H CA 1
ATOM 825 C C . CYS B 2 96 ? 6.928 -7.561 -23.751 1.00 30.37 96 CYS H C 1
ATOM 826 O O . CYS B 2 96 ? 7.593 -8.369 -23.082 1.00 29.04 96 CYS H O 1
ATOM 829 N N . THR B 2 97 ? 6.898 -7.589 -25.077 1.00 26.73 97 THR H N 1
ATOM 830 C CA . THR B 2 97 ? 7.646 -8.571 -25.856 1.00 26.29 97 THR H CA 1
ATOM 831 C C . THR B 2 97 ? 8.022 -7.987 -27.200 1.00 31.61 97 THR H C 1
ATOM 832 O O . THR B 2 97 ? 7.237 -7.254 -27.806 1.00 30.69 97 THR H O 1
ATOM 836 N N . ARG B 2 98 ? 9.231 -8.309 -27.666 1.00 29.61 98 ARG H N 1
ATOM 837 C CA . ARG B 2 98 ? 9.733 -7.776 -28.923 1.00 30.75 98 ARG H CA 1
ATOM 838 C C . ARG B 2 98 ? 9.233 -8.513 -30.164 1.00 34.46 98 ARG H C 1
ATOM 839 O O . ARG B 2 98 ? 9.338 -9.738 -30.238 1.00 33.22 98 ARG H O 1
ATOM 847 N N . GLY B 2 99 ? 8.719 -7.730 -31.120 1.00 30.00 99 GLY H N 1
ATOM 848 C CA . GLY B 2 99 ? 8.292 -8.161 -32.446 1.00 30.13 99 GLY H CA 1
ATOM 849 C C . GLY B 2 99 ? 9.430 -7.856 -33.406 1.00 36.46 99 GLY H C 1
ATOM 850 O O . GLY B 2 99 ? 9.611 -6.719 -33.847 1.00 35.73 99 GLY H O 1
ATOM 851 N N . TYR B 2 100 ? 10.257 -8.858 -33.662 1.00 35.85 100 TYR H N 1
ATOM 852 C CA . TYR B 2 100 ? 11.483 -8.728 -34.455 1.00 36.78 100 TYR H CA 1
ATOM 853 C C . TYR B 2 100 ? 11.330 -9.016 -35.939 1.00 39.69 100 TYR H C 1
ATOM 854 O O . TYR B 2 100 ? 11.849 -8.285 -36.778 1.00 40.16 100 TYR H O 1
ATOM 863 N N . ASP B 2 101 ? 10.653 -10.099 -36.264 1.00 36.61 101 ASP H N 1
ATOM 864 C CA . ASP B 2 101 ? 10.511 -10.551 -37.644 1.00 37.64 101 ASP H CA 1
ATOM 865 C C . ASP B 2 101 ? 9.236 -11.347 -37.721 1.00 40.19 101 ASP H C 1
ATOM 866 O O . ASP B 2 101 ? 8.955 -12.140 -36.834 1.00 37.77 101 ASP H O 1
ATOM 871 N N . TYR B 2 102 ? 8.500 -11.184 -38.813 1.00 38.67 102 TYR H N 1
ATOM 872 C CA . TYR B 2 102 ? 7.241 -11.890 -39.044 1.00 38.01 102 TYR H CA 1
ATOM 873 C C . TYR B 2 102 ? 7.397 -13.433 -39.053 1.00 40.81 102 TYR H C 1
ATOM 874 O O . TYR B 2 102 ? 6.507 -14.129 -38.562 1.00 37.88 102 TYR H O 1
ATOM 883 N N . ASP B 2 103 ? 8.538 -13.950 -39.567 1.00 38.56 103 ASP H N 1
ATOM 884 C CA . ASP B 2 103 ? 8.811 -15.397 -39.625 1.00 39.45 103 ASP H CA 1
ATOM 885 C C . ASP B 2 103 ? 9.272 -15.998 -38.307 1.00 42.91 103 ASP H C 1
ATOM 886 O O . ASP B 2 103 ? 9.463 -17.216 -38.241 1.00 44.37 103 ASP H O 1
ATOM 891 N N . TYR B 2 104 ? 9.509 -15.163 -37.281 1.00 38.47 104 TYR H N 1
ATOM 892 C CA . TYR B 2 104 ? 10.041 -15.628 -36.000 1.00 37.70 104 TYR H CA 1
ATOM 893 C C . TYR B 2 104 ? 9.150 -15.268 -34.834 1.00 40.19 104 TYR H C 1
ATOM 894 O O . TYR B 2 104 ? 8.510 -14.213 -34.826 1.00 39.48 104 TYR H O 1
ATOM 903 N N . ALA B 2 105 ? 9.141 -16.141 -33.828 1.00 34.77 105 ALA H N 1
ATOM 904 C CA . ALA B 2 105 ? 8.383 -15.958 -32.595 1.00 32.59 105 ALA H CA 1
ATOM 905 C C . ALA B 2 105 ? 8.852 -14.685 -31.870 1.00 36.12 105 ALA H C 1
ATOM 906 O O . ALA B 2 105 ? 9.952 -14.200 -32.120 1.00 36.50 105 ALA H O 1
ATOM 908 N N . LEU B 2 106 ? 7.988 -14.119 -31.024 1.00 31.44 106 LEU H N 1
ATOM 909 C CA . LEU B 2 106 ? 8.279 -12.993 -30.141 1.00 29.02 106 LEU H CA 1
ATOM 910 C C . LEU B 2 106 ? 9.474 -13.507 -29.323 1.00 33.46 106 LEU H C 1
ATOM 911 O O . LEU B 2 106 ? 9.347 -14.469 -28.567 1.00 30.90 106 LEU H O 1
ATOM 916 N N . ASP B 2 107 ? 10.670 -12.985 -29.638 1.00 32.56 107 ASP H N 1
ATOM 917 C CA . ASP B 2 107 ? 11.941 -13.545 -29.189 1.00 31.67 107 ASP H CA 1
ATOM 918 C C . ASP B 2 107 ? 12.431 -13.113 -27.825 1.00 37.72 107 ASP H C 1
ATOM 919 O O . ASP B 2 107 ? 13.197 -13.864 -27.245 1.00 39.98 107 ASP H O 1
ATOM 924 N N . TYR B 2 108 ? 12.034 -11.942 -27.310 1.00 33.40 108 TYR H N 1
ATOM 925 C CA . TYR B 2 108 ? 12.439 -11.500 -25.967 1.00 31.05 108 TYR H CA 1
ATOM 926 C C . TYR B 2 108 ? 11.233 -10.960 -25.256 1.00 32.98 108 TYR H C 1
ATOM 927 O O . TYR B 2 108 ? 10.429 -10.268 -25.878 1.00 32.67 108 TYR H O 1
ATOM 936 N N . TRP B 2 109 ? 11.075 -11.314 -23.978 1.00 27.59 109 TRP H N 1
ATOM 937 C CA . TRP B 2 109 ? 9.929 -10.919 -23.171 1.00 27.31 109 TRP H CA 1
ATOM 938 C C . TRP B 2 109 ? 10.399 -10.253 -21.880 1.00 31.59 109 TRP H C 1
ATOM 939 O O . TRP B 2 109 ? 11.415 -10.670 -21.307 1.00 31.64 109 TRP H O 1
ATOM 950 N N . GLY B 2 110 ? 9.620 -9.279 -21.395 1.00 26.40 110 GLY H N 1
ATOM 951 C CA . GLY B 2 110 ? 9.882 -8.624 -20.114 1.00 25.22 110 GLY H CA 1
ATOM 952 C C . GLY B 2 110 ? 9.578 -9.611 -19.006 1.00 28.71 110 GLY H C 1
ATOM 953 O O . GLY B 2 110 ? 9.040 -10.688 -19.277 1.00 27.72 110 GLY H O 1
ATOM 954 N N . GLN B 2 111 ? 9.907 -9.283 -17.752 1.00 26.04 111 GLN H N 1
ATOM 955 C CA . GLN B 2 111 ? 9.679 -10.238 -16.654 1.00 25.27 111 GLN H CA 1
ATOM 956 C C . GLN B 2 111 ? 8.217 -10.283 -16.217 1.00 29.67 111 GLN H C 1
ATOM 957 O O . GLN B 2 111 ? 7.843 -11.137 -15.417 1.00 29.75 111 GLN H O 1
ATOM 963 N N . GLY B 2 112 ? 7.405 -9.353 -16.729 1.00 25.73 112 GLY H N 1
ATOM 964 C CA . GLY B 2 112 ? 5.993 -9.282 -16.372 1.00 24.40 112 GLY H CA 1
ATOM 965 C C . GLY B 2 112 ? 5.749 -8.307 -15.246 1.00 29.27 112 GLY H C 1
ATOM 966 O O . GLY B 2 112 ? 6.646 -8.021 -14.432 1.00 28.22 112 GLY H O 1
ATOM 967 N N . THR B 2 113 ? 4.542 -7.755 -15.232 1.00 24.41 113 THR H N 1
ATOM 968 C CA . THR B 2 113 ? 4.085 -6.819 -14.227 1.00 23.97 113 THR H CA 1
ATOM 969 C C . THR B 2 113 ? 2.699 -7.279 -13.818 1.00 29.17 113 THR H C 1
ATOM 970 O O . THR B 2 113 ? 1.768 -7.227 -14.634 1.00 26.91 113 THR H O 1
ATOM 974 N N . LEU B 2 114 ? 2.562 -7.710 -12.551 1.00 24.68 114 LEU H N 1
ATOM 975 C CA . LEU B 2 114 ? 1.272 -8.097 -12.046 1.00 24.22 114 LEU H CA 1
ATOM 976 C C . LEU B 2 114 ? 0.504 -6.838 -11.669 1.00 28.04 114 LEU H C 1
ATOM 977 O O . LEU B 2 114 ? 0.960 -6.085 -10.824 1.00 28.23 114 LEU H O 1
ATOM 982 N N . VAL B 2 115 ? -0.679 -6.641 -12.257 1.00 23.16 115 VAL H N 1
ATOM 983 C CA . VAL B 2 115 ? -1.543 -5.529 -11.904 1.00 22.97 115 VAL H CA 1
ATOM 984 C C . VAL B 2 115 ? -2.738 -6.178 -11.227 1.00 27.35 115 VAL H C 1
ATOM 985 O O . VAL B 2 115 ? -3.351 -7.066 -11.810 1.00 27.23 115 VAL H O 1
ATOM 989 N N . THR B 2 116 ? -3.056 -5.747 -10.007 1.00 23.64 116 THR H N 1
ATOM 990 C CA . THR B 2 116 ? -4.218 -6.195 -9.254 1.00 24.48 116 THR H CA 1
ATOM 991 C C . THR B 2 116 ? -5.243 -5.082 -9.207 1.00 28.58 116 THR H C 1
ATOM 992 O O . THR B 2 116 ? -4.926 -3.939 -8.876 1.00 28.41 116 THR H O 1
ATOM 996 N N . VAL B 2 117 ? -6.486 -5.433 -9.508 1.00 26.98 117 VAL H N 1
ATOM 997 C CA . VAL B 2 117 ? -7.580 -4.480 -9.474 1.00 27.93 117 VAL H CA 1
ATOM 998 C C . VAL B 2 117 ? -8.388 -4.796 -8.255 1.00 32.77 117 VAL H C 1
ATOM 999 O O . VAL B 2 117 ? -9.029 -5.834 -8.212 1.00 33.85 117 VAL H O 1
ATOM 1003 N N . SER B 2 118 ? -8.297 -3.944 -7.228 1.00 29.53 118 SER H N 1
ATOM 1004 C CA . SER B 2 118 ? -8.988 -4.167 -5.954 1.00 29.75 118 SER H CA 1
ATOM 1005 C C . SER B 2 118 ? -9.249 -2.859 -5.247 1.00 35.29 118 SER H C 1
ATOM 1006 O O . SER B 2 118 ? -8.475 -1.923 -5.402 1.00 34.55 118 SER H O 1
ATOM 1009 N N . SER B 2 119 ? -10.329 -2.809 -4.463 1.00 35.38 119 SER H N 1
ATOM 1010 C CA . SER B 2 119 ? -10.727 -1.662 -3.632 1.00 38.33 119 SER H CA 1
ATOM 1011 C C . SER B 2 119 ? -10.050 -1.794 -2.263 1.00 44.88 119 SER H C 1
ATOM 1012 O O . SER B 2 119 ? -10.082 -0.857 -1.455 1.00 46.52 119 SER H O 1
ATOM 1015 N N . ALA B 2 120 ? -9.491 -2.981 -1.981 1.00 40.09 120 ALA H N 1
ATOM 1016 C CA . ALA B 2 120 ? -8.845 -3.227 -0.705 1.00 40.18 120 ALA H CA 1
ATOM 1017 C C . ALA B 2 120 ? -7.509 -2.521 -0.637 1.00 44.42 120 ALA H C 1
ATOM 1018 O O . ALA B 2 120 ? -6.845 -2.293 -1.650 1.00 41.87 120 ALA H O 1
ATOM 1020 N N . SER B 2 121 ? -7.193 -2.091 0.576 1.00 44.44 121 SER H N 1
ATOM 1021 C CA . SER B 2 121 ? -6.019 -1.345 0.968 1.00 44.73 121 SER H CA 1
ATOM 1022 C C . SER B 2 121 ? -4.773 -2.215 0.849 1.00 44.82 121 SER H C 1
ATOM 1023 O O . SER B 2 121 ? -4.787 -3.390 1.233 1.00 43.11 121 SER H O 1
ATOM 1026 N N . THR B 2 122 ? -3.694 -1.610 0.353 1.00 38.93 122 THR H N 1
ATOM 1027 C CA . THR B 2 122 ? -2.402 -2.240 0.247 1.00 37.91 122 THR H CA 1
ATOM 1028 C C . THR B 2 122 ? -1.847 -2.458 1.664 1.00 43.02 122 THR H C 1
ATOM 1029 O O . THR B 2 122 ? -2.065 -1.628 2.546 1.00 43.84 122 THR H O 1
ATOM 1033 N N . LYS B 2 123 ? -1.179 -3.598 1.886 1.00 37.73 123 LYS H N 1
ATOM 1034 C CA . LYS B 2 123 ? -0.559 -3.900 3.169 1.00 37.54 123 LYS H CA 1
ATOM 1035 C C . LYS B 2 123 ? 0.798 -4.575 2.927 1.00 38.76 123 LYS H C 1
ATOM 1036 O O . LYS B 2 123 ? 0.896 -5.539 2.155 1.00 35.23 123 LYS H O 1
ATOM 1042 N N . GLY B 2 124 ? 1.834 -4.010 3.536 1.00 35.04 124 GLY H N 1
ATOM 1043 C CA . GLY B 2 124 ? 3.187 -4.545 3.468 1.00 33.25 124 GLY H CA 1
ATOM 1044 C C . GLY B 2 124 ? 3.326 -5.753 4.376 1.00 33.82 124 GLY H C 1
ATOM 1045 O O . GLY B 2 124 ? 2.650 -5.818 5.397 1.00 31.99 124 GLY H O 1
ATOM 1046 N N . PRO B 2 125 ? 4.165 -6.752 4.038 1.00 30.97 125 PRO H N 1
ATOM 1047 C CA . PRO B 2 125 ? 4.262 -7.946 4.902 1.00 30.40 125 PRO H CA 1
ATOM 1048 C C . PRO B 2 125 ? 5.116 -7.803 6.148 1.00 35.82 125 PRO H C 1
ATOM 1049 O O . PRO B 2 125 ? 6.018 -6.971 6.195 1.00 36.11 125 PRO H O 1
ATOM 1053 N N . SER B 2 126 ? 4.900 -8.713 7.098 1.00 32.34 126 SER H N 1
ATOM 1054 C CA . SER B 2 126 ? 5.761 -8.895 8.252 1.00 34.23 126 SER H CA 1
ATOM 1055 C C . SER B 2 126 ? 6.663 -10.095 7.869 1.00 36.10 126 SER H C 1
ATOM 1056 O O . SER B 2 126 ? 6.169 -11.073 7.280 1.00 35.34 126 SER H O 1
ATOM 1059 N N . VAL B 2 127 ? 7.983 -9.980 8.096 1.00 30.07 127 VAL H N 1
ATOM 1060 C CA . VAL B 2 127 ? 8.928 -11.039 7.731 1.00 27.44 127 VAL H CA 1
ATOM 1061 C C . VAL B 2 127 ? 9.510 -11.676 8.971 1.00 31.11 127 VAL H C 1
ATOM 1062 O O . VAL B 2 127 ? 10.035 -10.980 9.845 1.00 34.10 127 VAL H O 1
ATOM 1066 N N . PHE B 2 128 ? 9.350 -12.993 9.088 1.00 26.31 128 PHE H N 1
ATOM 1067 C CA . PHE B 2 128 ? 9.841 -13.688 10.275 1.00 26.90 128 PHE H CA 1
ATOM 1068 C C . PHE B 2 128 ? 10.789 -14.774 9.896 1.00 29.71 128 PHE H C 1
ATOM 1069 O O . PHE B 2 128 ? 10.584 -15.387 8.868 1.00 27.59 128 PHE H O 1
ATOM 1077 N N . PRO B 2 129 ? 11.822 -15.061 10.705 1.00 28.06 129 PRO H N 1
ATOM 1078 C CA . PRO B 2 129 ? 12.722 -16.169 10.335 1.00 27.02 129 PRO H CA 1
ATOM 1079 C C . PRO B 2 129 ? 12.121 -17.550 10.636 1.00 29.27 129 PRO H C 1
ATOM 1080 O O . PRO B 2 129 ? 11.304 -17.698 11.554 1.00 28.17 129 PRO H O 1
ATOM 1084 N N . LEU B 2 130 ? 12.527 -18.548 9.841 1.00 24.68 130 LEU H N 1
ATOM 1085 C CA . LEU B 2 130 ? 12.262 -19.968 10.012 1.00 25.37 130 LEU H CA 1
ATOM 1086 C C . LEU B 2 130 ? 13.671 -20.467 10.330 1.00 30.93 130 LEU H C 1
ATOM 1087 O O . LEU B 2 130 ? 14.476 -20.758 9.435 1.00 29.55 130 LEU H O 1
ATOM 1092 N N . ALA B 2 131 ? 14.015 -20.415 11.613 1.00 29.86 131 ALA H N 1
ATOM 1093 C CA . ALA B 2 131 ? 15.376 -20.716 12.049 1.00 30.56 131 ALA H CA 1
ATOM 1094 C C . ALA B 2 131 ? 15.782 -22.185 11.899 1.00 33.52 131 ALA H C 1
ATOM 1095 O O . ALA B 2 131 ? 15.001 -23.073 12.265 1.00 31.95 131 ALA H O 1
ATOM 1097 N N . PRO B 2 132 ? 17.027 -22.467 11.430 1.00 29.97 132 PRO H N 1
ATOM 1098 C CA . PRO B 2 132 ? 17.465 -23.863 11.409 1.00 30.19 132 PRO H CA 1
ATOM 1099 C C . PRO B 2 132 ? 17.708 -24.306 12.859 1.00 37.11 132 PRO H C 1
ATOM 1100 O O . PRO B 2 132 ? 18.239 -23.529 13.658 1.00 38.12 132 PRO H O 1
ATOM 1104 N N . SER B 2 133 ? 17.303 -25.531 13.212 1.00 33.92 133 SER H N 1
ATOM 1105 C CA . SER B 2 133 ? 17.585 -26.066 14.549 1.00 35.05 133 SER H CA 1
ATOM 1106 C C . SER B 2 133 ? 17.630 -27.552 14.436 1.00 39.73 133 SER H C 1
ATOM 1107 O O . SER B 2 133 ? 17.466 -28.077 13.339 1.00 37.10 133 SER H O 1
ATOM 1110 N N . SER B 2 134 ? 17.735 -28.248 15.573 1.00 41.08 134 SER H N 1
ATOM 1111 C CA . SER B 2 134 ? 17.748 -29.707 15.606 1.00 41.52 134 SER H CA 1
ATOM 1112 C C . SER B 2 134 ? 16.443 -30.292 15.015 1.00 44.22 134 SER H C 1
ATOM 1113 O O . SER B 2 134 ? 16.464 -31.442 14.585 1.00 44.29 134 SER H O 1
ATOM 1116 N N . LYS B 2 135 ? 15.355 -29.471 14.917 1.00 40.17 135 LYS H N 1
ATOM 1117 C CA . LYS B 2 135 ? 14.002 -29.845 14.415 1.00 38.17 135 LYS H CA 1
ATOM 1118 C C . LYS B 2 135 ? 13.862 -29.649 12.900 1.00 40.42 135 LYS H C 1
ATOM 1119 O O . LYS B 2 135 ? 12.859 -30.057 12.284 1.00 37.49 135 LYS H O 1
ATOM 1125 N N . SER B 2 136 ? 14.896 -29.033 12.292 1.00 37.41 136 SER H N 1
ATOM 1126 C CA . SER B 2 136 ? 14.931 -28.818 10.857 1.00 35.45 136 SER H CA 1
ATOM 1127 C C . SER B 2 136 ? 16.234 -29.329 10.215 1.00 40.20 136 SER H C 1
ATOM 1128 O O . SER B 2 136 ? 16.782 -28.654 9.329 1.00 37.49 136 SER H O 1
ATOM 1131 N N . THR B 2 137 ? 16.671 -30.569 10.607 1.00 38.40 137 THR H N 1
ATOM 1132 C CA . THR B 2 137 ? 17.831 -31.281 10.037 1.00 39.44 137 THR H CA 1
ATOM 1133 C C . THR B 2 137 ? 17.406 -32.624 9.402 1.00 45.38 137 THR H C 1
ATOM 1134 O O . THR B 2 137 ? 16.461 -33.263 9.875 1.00 46.46 137 THR H O 1
ATOM 1138 N N . SER B 2 138 ? 18.116 -33.052 8.347 1.00 40.80 138 SER H N 1
ATOM 1139 C CA . SER B 2 138 ? 17.853 -34.306 7.636 1.00 40.90 138 SER H CA 1
ATOM 1140 C C . SER B 2 138 ? 19.139 -34.773 6.974 1.00 43.39 138 SER H C 1
ATOM 1141 O O . SER B 2 138 ? 19.628 -34.099 6.066 1.00 42.62 138 SER H O 1
ATOM 1144 N N . GLY B 2 139 ? 19.686 -35.898 7.450 1.00 39.66 139 GLY H N 1
ATOM 1145 C CA . GLY B 2 139 ? 20.909 -36.498 6.920 1.00 38.62 139 GLY H CA 1
ATOM 1146 C C . GLY B 2 139 ? 22.050 -35.565 6.543 1.00 39.32 139 GLY H C 1
ATOM 1147 O O . GLY B 2 139 ? 22.599 -35.677 5.434 1.00 38.00 139 GLY H O 1
ATOM 1148 N N . GLY B 2 140 ? 22.412 -34.663 7.470 1.00 33.03 140 GLY H N 1
ATOM 1149 C CA . GLY B 2 140 ? 23.493 -33.693 7.270 1.00 31.72 140 GLY H CA 1
ATOM 1150 C C . GLY B 2 140 ? 23.059 -32.387 6.615 1.00 33.69 140 GLY H C 1
ATOM 1151 O O . GLY B 2 140 ? 23.877 -31.504 6.397 1.00 33.87 140 GLY H O 1
ATOM 1152 N N . THR B 2 141 ? 21.789 -32.249 6.268 1.00 25.64 141 THR H N 1
ATOM 1153 C CA . THR B 2 141 ? 21.314 -31.007 5.670 1.00 25.80 141 THR H CA 1
ATOM 1154 C C . THR B 2 141 ? 20.453 -30.281 6.691 1.00 29.33 141 THR H C 1
ATOM 1155 O O . THR B 2 141 ? 19.875 -30.918 7.554 1.00 28.45 141 THR H O 1
ATOM 1159 N N . ALA B 2 142 ? 20.450 -28.958 6.663 1.00 27.11 142 ALA H N 1
ATOM 1160 C CA . ALA B 2 142 ? 19.555 -28.155 7.523 1.00 26.02 142 ALA H CA 1
ATOM 1161 C C . ALA B 2 142 ? 18.622 -27.329 6.624 1.00 27.68 142 ALA H C 1
ATOM 1162 O O . ALA B 2 142 ? 19.048 -26.830 5.585 1.00 26.52 142 ALA H O 1
ATOM 1164 N N . ALA B 2 143 ? 17.350 -27.244 6.984 1.00 24.27 143 ALA H N 1
ATOM 1165 C CA . ALA B 2 143 ? 16.412 -26.390 6.270 1.00 23.51 143 ALA H CA 1
ATOM 1166 C C . ALA B 2 143 ? 16.265 -25.137 7.127 1.00 26.05 143 ALA H C 1
ATOM 1167 O O . ALA B 2 143 ? 16.348 -25.209 8.358 1.00 24.32 143 ALA H O 1
ATOM 1169 N N . LEU B 2 144 ? 16.046 -24.001 6.465 1.00 21.99 144 LEU H N 1
ATOM 1170 C CA . LEU B 2 144 ? 15.815 -22.694 7.079 1.00 23.10 144 LEU H CA 1
ATOM 1171 C C . LEU B 2 144 ? 14.997 -21.859 6.108 1.00 27.18 144 LEU H C 1
ATOM 1172 O O . LEU B 2 144 ? 14.895 -22.210 4.928 1.00 26.37 144 LEU H O 1
ATOM 1177 N N . GLY B 2 145 ? 14.452 -20.752 6.580 1.00 25.15 145 GLY H N 1
ATOM 1178 C CA . GLY B 2 145 ? 13.695 -19.901 5.678 1.00 24.43 145 GLY H CA 1
ATOM 1179 C C . GLY B 2 145 ? 13.184 -18.623 6.277 1.00 27.82 145 GLY H C 1
ATOM 1180 O O . GLY B 2 145 ? 13.621 -18.206 7.350 1.00 28.09 145 GLY H O 1
ATOM 1181 N N . CYS B 2 146 ? 12.231 -18.022 5.582 1.00 25.58 146 CYS H N 1
ATOM 1182 C CA . CYS B 2 146 ? 11.516 -16.821 6.005 1.00 27.01 146 CYS H CA 1
ATOM 1183 C C . CYS B 2 146 ? 10.058 -17.019 5.754 1.00 28.00 146 CYS H C 1
ATOM 1184 O O . CYS B 2 146 ? 9.668 -17.526 4.700 1.00 25.11 146 CYS H O 1
ATOM 1187 N N . LEU B 2 147 ? 9.255 -16.591 6.716 1.00 25.19 147 LEU H N 1
ATOM 1188 C CA . LEU B 2 147 ? 7.807 -16.593 6.657 1.00 24.70 147 LEU H CA 1
ATOM 1189 C C . LEU B 2 147 ? 7.419 -15.116 6.357 1.00 28.46 147 LEU H C 1
ATOM 1190 O O . LEU B 2 147 ? 7.778 -14.214 7.112 1.00 27.80 147 LEU H O 1
ATOM 1195 N N . VAL B 2 148 ? 6.766 -14.889 5.212 1.00 25.12 148 VAL H N 1
ATOM 1196 C CA . VAL B 2 148 ? 6.370 -13.565 4.733 1.00 25.40 148 VAL H CA 1
ATOM 1197 C C . VAL B 2 148 ? 4.851 -13.494 4.911 1.00 29.95 148 VAL H C 1
ATOM 1198 O O . VAL B 2 148 ? 4.099 -14.028 4.110 1.00 28.15 148 VAL H O 1
ATOM 1202 N N . LYS B 2 149 ? 4.421 -12.871 5.995 1.00 28.00 149 LYS H N 1
ATOM 1203 C CA . LYS B 2 149 ? 3.034 -12.903 6.413 1.00 28.72 149 LYS H CA 1
ATOM 1204 C C . LYS B 2 149 ? 2.241 -11.576 6.297 1.00 33.32 149 LYS H C 1
ATOM 1205 O O . LYS B 2 149 ? 2.773 -10.485 6.493 1.00 34.55 149 LYS H O 1
ATOM 1211 N N . ASP B 2 150 ? 0.953 -11.714 5.962 1.00 29.21 150 ASP H N 1
ATOM 1212 C CA . ASP B 2 150 ? -0.087 -10.676 5.983 1.00 30.31 150 ASP H CA 1
ATOM 1213 C C . ASP B 2 150 ? 0.130 -9.530 5.018 1.00 34.08 150 ASP H C 1
ATOM 1214 O O . ASP B 2 150 ? 0.195 -8.374 5.420 1.00 34.83 150 ASP H O 1
ATOM 1219 N N . TYR B 2 151 ? 0.225 -9.837 3.746 1.00 28.30 151 TYR H N 1
ATOM 1220 C CA . TYR B 2 151 ? 0.408 -8.775 2.784 1.00 26.84 151 TYR H CA 1
ATOM 1221 C C . TYR B 2 151 ? -0.718 -8.739 1.799 1.00 29.45 151 TYR H C 1
ATOM 1222 O O . TYR B 2 151 ? -1.453 -9.717 1.677 1.00 28.44 151 TYR H O 1
ATOM 1231 N N . PHE B 2 152 ? -0.831 -7.625 1.059 1.00 27.31 152 PHE H N 1
ATOM 1232 C CA . PHE B 2 152 ? -1.851 -7.448 0.025 1.00 27.01 152 PHE H CA 1
ATOM 1233 C C . PHE B 2 152 ? -1.460 -6.310 -0.898 1.00 31.53 152 PHE H C 1
ATOM 1234 O O . PHE B 2 152 ? -1.125 -5.238 -0.408 1.00 32.94 152 PHE H O 1
ATOM 1242 N N . PRO B 2 153 ? -1.636 -6.456 -2.227 1.00 27.52 153 PRO H N 1
ATOM 1243 C CA . PRO B 2 153 ? -2.005 -7.678 -2.960 1.00 25.93 153 PRO H CA 1
ATOM 1244 C C . PRO B 2 153 ? -0.736 -8.505 -3.230 1.00 28.64 153 PRO H C 1
ATOM 1245 O O . PRO B 2 153 ? 0.326 -8.230 -2.673 1.00 27.48 153 PRO H O 1
ATOM 1249 N N . GLU B 2 154 ? -0.823 -9.480 -4.117 1.00 25.69 154 GLU H N 1
ATOM 1250 C CA . GLU B 2 154 ? 0.383 -10.189 -4.557 1.00 23.59 154 GLU H CA 1
ATOM 1251 C C . GLU B 2 154 ? 1.113 -9.213 -5.541 1.00 27.53 154 GLU H C 1
ATOM 1252 O O . GLU B 2 154 ? 0.488 -8.289 -6.036 1.00 25.55 154 GLU H O 1
ATOM 1258 N N . PRO B 2 155 ? 2.411 -9.390 -5.851 1.00 25.60 155 PRO H N 1
ATOM 1259 C CA . PRO B 2 155 ? 3.289 -10.457 -5.387 1.00 24.13 155 PRO H CA 1
ATOM 1260 C C . PRO B 2 155 ? 4.294 -9.971 -4.371 1.00 28.65 155 PRO H C 1
ATOM 1261 O O . PRO B 2 155 ? 4.600 -8.771 -4.229 1.00 27.39 155 PRO H O 1
ATOM 1265 N N . VAL B 2 156 ? 4.852 -10.938 -3.704 1.00 27.10 156 VAL H N 1
ATOM 1266 C CA . VAL B 2 156 ? 6.024 -10.748 -2.882 1.00 27.31 156 VAL H CA 1
ATOM 1267 C C . VAL B 2 156 ? 7.112 -11.511 -3.646 1.00 31.43 156 VAL H C 1
ATOM 1268 O O . VAL B 2 156 ? 6.858 -12.607 -4.169 1.00 29.49 156 VAL H O 1
ATOM 1272 N N . THR B 2 157 ? 8.306 -10.941 -3.729 1.00 29.84 157 THR H N 1
ATOM 1273 C CA . THR B 2 157 ? 9.424 -11.701 -4.258 1.00 28.75 157 THR H CA 1
ATOM 1274 C C . THR B 2 157 ? 10.385 -11.959 -3.112 1.00 30.38 157 THR H C 1
ATOM 1275 O O . THR B 2 157 ? 10.504 -11.149 -2.173 1.00 27.10 157 THR H O 1
ATOM 1279 N N . VAL B 2 158 ? 11.053 -13.106 -3.179 1.00 26.85 158 VAL H N 1
ATOM 1280 C CA . VAL B 2 158 ? 12.066 -13.459 -2.188 1.00 26.65 158 VAL H CA 1
ATOM 1281 C C . VAL B 2 158 ? 13.310 -13.902 -2.908 1.00 31.44 158 VAL H C 1
ATOM 1282 O O . VAL B 2 158 ? 13.250 -14.809 -3.741 1.00 30.61 158 VAL H O 1
ATOM 1286 N N . SER B 2 159 ? 14.454 -13.331 -2.537 1.00 27.34 159 SER H N 1
ATOM 1287 C CA . SER B 2 159 ? 15.712 -13.875 -3.001 1.00 26.23 159 SER H CA 1
ATOM 1288 C C . SER B 2 159 ? 16.506 -14.228 -1.749 1.00 27.92 159 SER H C 1
ATOM 1289 O O . SER B 2 159 ? 16.108 -13.867 -0.629 1.00 24.03 159 SER H O 1
ATOM 1292 N N . TRP B 2 160 ? 17.593 -14.986 -1.925 1.00 26.22 160 TRP H N 1
ATOM 1293 C CA . TRP B 2 160 ? 18.462 -15.317 -0.807 1.00 26.56 160 TRP H CA 1
ATOM 1294 C C . TRP B 2 160 ? 19.835 -14.779 -1.099 1.00 29.63 160 TRP H C 1
ATOM 1295 O O . TRP B 2 160 ? 20.291 -14.902 -2.226 1.00 28.78 160 TRP H O 1
ATOM 1306 N N . ASN B 2 161 ? 20.433 -14.073 -0.130 1.00 27.18 161 ASN H N 1
ATOM 1307 C CA . ASN B 2 161 ? 21.769 -13.464 -0.238 1.00 28.41 161 ASN H CA 1
ATOM 1308 C C . ASN B 2 161 ? 21.933 -12.620 -1.504 1.00 31.88 161 ASN H C 1
ATOM 1309 O O . ASN B 2 161 ? 22.901 -12.791 -2.230 1.00 30.84 161 ASN H O 1
ATOM 1314 N N . SER B 2 162 ? 20.922 -11.778 -1.802 1.00 30.16 162 SER H N 1
ATOM 1315 C CA . SER B 2 162 ? 20.863 -10.888 -2.967 1.00 31.81 162 SER H CA 1
ATOM 1316 C C . SER B 2 162 ? 20.946 -11.642 -4.311 1.00 34.54 162 SER H C 1
ATOM 1317 O O . SER B 2 162 ? 21.435 -11.096 -5.304 1.00 35.72 162 SER H O 1
ATOM 1320 N N . GLY B 2 163 ? 20.433 -12.869 -4.326 1.00 29.73 163 GLY H N 1
ATOM 1321 C CA . GLY B 2 163 ? 20.401 -13.700 -5.523 1.00 30.45 163 GLY H CA 1
ATOM 1322 C C . GLY B 2 163 ? 21.584 -14.639 -5.712 1.00 35.84 163 GLY H C 1
ATOM 1323 O O . GLY B 2 163 ? 21.563 -15.433 -6.653 1.00 35.49 163 GLY H O 1
ATOM 1324 N N . ALA B 2 164 ? 22.611 -14.585 -4.817 1.00 32.88 164 ALA H N 1
ATOM 1325 C CA . ALA B 2 164 ? 23.786 -15.469 -4.889 1.00 33.17 164 ALA H CA 1
ATOM 1326 C C . ALA B 2 164 ? 23.464 -16.905 -4.430 1.00 36.02 164 ALA H C 1
ATOM 1327 O O . ALA B 2 164 ? 24.214 -17.838 -4.731 1.00 36.21 164 ALA H O 1
ATOM 1329 N N . LEU B 2 165 ? 22.370 -17.079 -3.676 1.00 30.36 165 LEU H N 1
ATOM 1330 C CA . LEU B 2 165 ? 21.942 -18.385 -3.196 1.00 28.54 165 LEU H CA 1
ATOM 1331 C C . LEU B 2 165 ? 20.617 -18.708 -3.907 1.00 30.13 165 LEU H C 1
ATOM 1332 O O . LEU B 2 165 ? 19.621 -18.039 -3.676 1.00 27.82 165 LEU H O 1
ATOM 1337 N N . THR B 2 166 ? 20.628 -19.707 -4.799 1.00 27.10 166 THR H N 1
ATOM 1338 C CA . THR B 2 166 ? 19.461 -20.117 -5.570 1.00 26.97 166 THR H CA 1
ATOM 1339 C C . THR B 2 166 ? 19.209 -21.600 -5.445 1.00 30.47 166 THR H C 1
ATOM 1340 O O . THR B 2 166 ? 18.047 -22.012 -5.477 1.00 28.16 166 THR H O 1
ATOM 1344 N N A SER B 2 167 ? 20.289 -22.409 -5.317 0.42 27.76 167 SER H N 1
ATOM 1345 N N B SER B 2 167 ? 20.283 -22.404 -5.341 0.58 27.56 167 SER H N 1
ATOM 1346 C CA A SER B 2 167 ? 20.228 -23.869 -5.169 0.42 27.68 167 SER H CA 1
ATOM 1347 C CA B SER B 2 167 ? 20.192 -23.858 -5.216 0.58 27.35 167 SER H CA 1
ATOM 1348 C C A SER B 2 167 ? 19.468 -24.268 -3.904 0.42 30.61 167 SER H C 1
ATOM 1349 C C B SER B 2 167 ? 19.461 -24.258 -3.926 0.58 30.45 167 SER H C 1
ATOM 1350 O O A SER B 2 167 ? 19.701 -23.695 -2.836 0.42 29.88 167 SER H O 1
ATOM 1351 O O B SER B 2 167 ? 19.698 -23.666 -2.870 0.58 29.78 167 SER H O 1
ATOM 1356 N N . GLY B 2 168 ? 18.555 -25.225 -4.047 1.00 27.20 168 GLY H N 1
ATOM 1357 C CA . GLY B 2 168 ? 17.749 -25.737 -2.936 1.00 26.71 168 GLY H CA 1
ATOM 1358 C C . GLY B 2 168 ? 16.707 -24.764 -2.403 1.00 27.66 168 GLY H C 1
ATOM 1359 O O . GLY B 2 168 ? 16.151 -25.003 -1.339 1.00 27.93 168 GLY H O 1
ATOM 1360 N N . VAL B 2 169 ? 16.445 -23.654 -3.106 1.00 21.95 169 VAL H N 1
ATOM 1361 C CA . VAL B 2 169 ? 15.438 -22.692 -2.634 1.00 21.74 169 VAL H CA 1
ATOM 1362 C C . VAL B 2 169 ? 14.071 -23.114 -3.127 1.00 26.03 169 VAL H C 1
ATOM 1363 O O . VAL B 2 169 ? 13.918 -23.434 -4.306 1.00 25.83 169 VAL H O 1
ATOM 1367 N N . HIS B 2 170 ? 13.072 -23.047 -2.241 1.00 23.64 170 HIS H N 1
ATOM 1368 C CA . HIS B 2 170 ? 11.669 -23.194 -2.614 1.00 22.85 170 HIS H CA 1
ATOM 1369 C C . HIS B 2 170 ? 10.913 -22.025 -2.034 1.00 25.74 170 HIS H C 1
ATOM 1370 O O . HIS B 2 170 ? 10.785 -21.937 -0.820 1.00 23.94 170 HIS H O 1
ATOM 1377 N N . THR B 2 171 ? 10.433 -21.118 -2.897 1.00 22.19 171 THR H N 1
ATOM 1378 C CA . THR B 2 171 ? 9.575 -20.018 -2.496 1.00 21.31 171 THR H CA 1
ATOM 1379 C C . THR B 2 171 ? 8.174 -20.528 -2.858 1.00 25.46 171 THR H C 1
ATOM 1380 O O . THR B 2 171 ? 7.887 -20.779 -4.021 1.00 23.08 171 THR H O 1
ATOM 1384 N N . PHE B 2 172 ? 7.346 -20.760 -1.859 1.00 21.44 172 PHE H N 1
ATOM 1385 C CA . PHE B 2 172 ? 6.043 -21.322 -2.087 1.00 21.09 172 PHE H CA 1
ATOM 1386 C C . PHE B 2 172 ? 5.009 -20.355 -2.675 1.00 24.46 172 PHE H C 1
ATOM 1387 O O . PHE B 2 172 ? 4.998 -19.182 -2.295 1.00 24.52 172 PHE H O 1
ATOM 1395 N N . PRO B 2 173 ? 4.044 -20.864 -3.488 1.00 19.27 173 PRO H N 1
ATOM 1396 C CA . PRO B 2 173 ? 2.891 -20.027 -3.877 1.00 19.34 173 PRO H CA 1
ATOM 1397 C C . PRO B 2 173 ? 2.228 -19.524 -2.592 1.00 23.31 173 PRO H C 1
ATOM 1398 O O . PRO B 2 173 ? 2.204 -20.245 -1.571 1.00 22.27 173 PRO H O 1
ATOM 1402 N N . ALA B 2 174 ? 1.714 -18.289 -2.637 1.00 21.05 174 ALA H N 1
ATOM 1403 C CA . ALA B 2 174 ? 1.034 -17.678 -1.501 1.00 21.95 174 ALA H CA 1
ATOM 1404 C C . ALA B 2 174 ? -0.254 -18.412 -1.182 1.00 24.88 174 ALA H C 1
ATOM 1405 O O . ALA B 2 174 ? -0.838 -19.032 -2.059 1.00 24.57 174 ALA H O 1
ATOM 1407 N N . VAL B 2 175 ? -0.665 -18.380 0.084 1.00 22.22 175 VAL H N 1
ATOM 1408 C CA . VAL B 2 175 ? -1.955 -18.881 0.511 1.00 21.87 175 VAL H CA 1
ATOM 1409 C C . VAL B 2 175 ? -2.814 -17.649 0.806 1.00 26.68 175 VAL H C 1
ATOM 1410 O O . VAL B 2 175 ? -2.281 -16.609 1.198 1.00 25.63 175 VAL H O 1
ATOM 1414 N N . LEU B 2 176 ? -4.116 -17.745 0.590 1.00 24.68 176 LEU H N 1
ATOM 1415 C CA . LEU B 2 176 ? -5.010 -16.653 0.909 1.00 24.75 176 LEU H CA 1
ATOM 1416 C C . LEU B 2 176 ? -5.542 -16.924 2.317 1.00 29.61 176 LEU H C 1
ATOM 1417 O O . LEU B 2 176 ? -6.241 -17.922 2.517 1.00 28.16 176 LEU H O 1
ATOM 1422 N N . GLN B 2 177 ? -5.252 -16.019 3.286 1.00 27.50 177 GLN H N 1
ATOM 1423 C CA . GLN B 2 177 ? -5.759 -16.161 4.671 1.00 28.52 177 GLN H CA 1
ATOM 1424 C C . GLN B 2 177 ? -7.179 -15.654 4.750 1.00 34.18 177 GLN H C 1
ATOM 1425 O O . GLN B 2 177 ? -7.598 -14.897 3.865 1.00 31.58 177 GLN H O 1
ATOM 1431 N N . SER B 2 178 ? -7.934 -16.078 5.808 1.00 33.34 178 SER H N 1
ATOM 1432 C CA . SER B 2 178 ? -9.332 -15.692 6.062 1.00 34.83 178 SER H CA 1
ATOM 1433 C C . SER B 2 178 ? -9.528 -14.178 6.068 1.00 38.76 178 SER H C 1
ATOM 1434 O O . SER B 2 178 ? -10.565 -13.703 5.640 1.00 36.57 178 SER H O 1
ATOM 1437 N N . SER B 2 179 ? -8.496 -13.429 6.502 1.00 36.58 179 SER H N 1
ATOM 1438 C CA . SER B 2 179 ? -8.472 -11.974 6.572 1.00 36.63 179 SER H CA 1
ATOM 1439 C C . SER B 2 179 ? -8.434 -11.324 5.187 1.00 40.52 179 SER H C 1
ATOM 1440 O O . SER B 2 179 ? -8.613 -10.116 5.092 1.00 42.23 179 SER H O 1
ATOM 1443 N N . GLY B 2 180 ? -8.171 -12.111 4.140 1.00 35.10 180 GLY H N 1
ATOM 1444 C CA . GLY B 2 180 ? -8.051 -11.599 2.778 1.00 33.38 180 GLY H CA 1
ATOM 1445 C C . GLY B 2 180 ? -6.607 -11.232 2.476 1.00 34.13 180 GLY H C 1
ATOM 1446 O O . GLY B 2 180 ? -6.275 -10.829 1.355 1.00 32.67 180 GLY H O 1
ATOM 1447 N N . LEU B 2 181 ? -5.728 -11.389 3.479 1.00 29.31 181 LEU H N 1
ATOM 1448 C CA . LEU B 2 181 ? -4.303 -11.114 3.312 1.00 28.17 181 LEU H CA 1
ATOM 1449 C C . LEU B 2 181 ? -3.568 -12.387 2.906 1.00 32.07 181 LEU H C 1
ATOM 1450 O O . LEU B 2 181 ? -4.013 -13.491 3.205 1.00 31.69 181 LEU H O 1
ATOM 1455 N N . TYR B 2 182 ? -2.431 -12.227 2.217 1.00 27.76 182 TYR H N 1
ATOM 1456 C CA . TYR B 2 182 ? -1.631 -13.358 1.765 1.00 24.65 182 TYR H CA 1
ATOM 1457 C C . TYR B 2 182 ? -0.507 -13.641 2.691 1.00 26.70 182 TYR H C 1
ATOM 1458 O O . TYR B 2 182 ? -0.083 -12.781 3.460 1.00 27.42 182 TYR H O 1
ATOM 1467 N N A SER B 2 183 ? -0.010 -14.868 2.620 0.55 23.07 183 SER H N 1
ATOM 1468 N N B SER B 2 183 ? -0.015 -14.878 2.622 0.45 23.34 183 SER H N 1
ATOM 1469 C CA A SER B 2 183 ? 1.140 -15.342 3.367 0.55 22.16 183 SER H CA 1
ATOM 1470 C CA B SER B 2 183 ? 1.123 -15.381 3.376 0.45 22.73 183 SER H CA 1
ATOM 1471 C C A SER B 2 183 ? 1.875 -16.318 2.473 0.55 27.40 183 SER H C 1
ATOM 1472 C C B SER B 2 183 ? 1.869 -16.369 2.506 0.45 27.59 183 SER H C 1
ATOM 1473 O O A SER B 2 183 ? 1.246 -17.020 1.680 0.55 27.46 183 SER H O 1
ATOM 1474 O O B SER B 2 183 ? 1.246 -17.130 1.764 0.45 27.58 183 SER H O 1
ATOM 1479 N N . LEU B 2 184 ? 3.201 -16.367 2.600 1.00 24.07 184 LEU H N 1
ATOM 1480 C CA . LEU B 2 184 ? 4.031 -17.318 1.890 1.00 23.74 184 LEU H CA 1
ATOM 1481 C C . LEU B 2 184 ? 5.261 -17.618 2.720 1.00 27.01 184 LEU H C 1
ATOM 1482 O O . LEU B 2 184 ? 5.590 -16.873 3.657 1.00 26.95 184 LEU H O 1
ATOM 1487 N N A SER B 2 185 ? 5.930 -18.712 2.389 0.65 23.00 185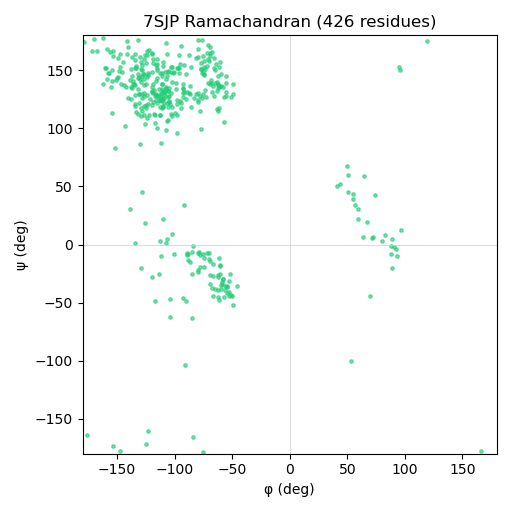 SER H N 1
ATOM 1488 N N B SER B 2 185 ? 5.942 -18.706 2.365 0.35 23.64 185 SER H N 1
ATOM 1489 C CA A SER B 2 185 ? 7.214 -19.070 2.987 0.65 23.54 185 SER H CA 1
ATOM 1490 C CA B SER B 2 185 ? 7.210 -19.113 2.958 0.35 24.08 185 SER H CA 1
ATOM 1491 C C A SER B 2 185 ? 8.208 -19.311 1.851 0.65 25.70 185 SER H C 1
ATOM 1492 C C B SER B 2 185 ? 8.217 -19.352 1.842 0.35 26.68 185 SER H C 1
ATOM 1493 O O A SER B 2 185 ? 7.808 -19.668 0.738 0.65 23.33 185 SER H O 1
ATOM 1494 O O B SER B 2 185 ? 7.842 -19.754 0.736 0.35 25.23 185 SER H O 1
ATOM 1499 N N . SER B 2 186 ? 9.490 -19.083 2.132 1.00 23.70 186 SER H N 1
ATOM 1500 C CA . SER B 2 186 ? 10.603 -19.314 1.228 1.00 22.71 186 SER H CA 1
ATOM 1501 C C . SER B 2 186 ? 11.591 -20.068 2.091 1.00 26.91 186 SER H C 1
ATOM 1502 O O . SER B 2 186 ? 11.891 -19.619 3.188 1.00 26.36 186 SER H O 1
ATOM 1505 N N . VAL B 2 187 ? 12.024 -21.243 1.638 1.00 24.35 187 VAL H N 1
ATOM 1506 C CA . VAL B 2 187 ? 12.924 -22.105 2.393 1.00 24.11 187 VAL H CA 1
ATOM 1507 C C . VAL B 2 187 ? 14.132 -22.446 1.544 1.00 26.50 187 VAL H C 1
ATOM 1508 O O . VAL B 2 187 ? 14.052 -22.344 0.332 1.00 25.67 187 VAL H O 1
ATOM 1512 N N . VAL B 2 188 ? 15.206 -22.921 2.182 1.00 22.67 188 VAL H N 1
ATOM 1513 C CA . VAL B 2 188 ? 16.427 -23.372 1.517 1.00 22.58 188 VAL H CA 1
ATOM 1514 C C . VAL B 2 188 ? 17.030 -24.478 2.384 1.00 26.36 188 VAL H C 1
ATOM 1515 O O . VAL B 2 188 ? 16.890 -24.448 3.605 1.00 26.29 188 VAL H O 1
ATOM 1519 N N . THR B 2 189 ? 17.624 -25.483 1.746 1.00 24.17 189 THR H N 1
ATOM 1520 C CA . THR B 2 189 ? 18.337 -26.562 2.430 1.00 23.16 189 THR H CA 1
ATOM 1521 C C . THR B 2 189 ? 19.789 -26.304 2.156 1.00 25.23 189 THR H C 1
ATOM 1522 O O . THR B 2 189 ? 20.163 -25.920 1.033 1.00 23.59 189 THR H O 1
ATOM 1526 N N . VAL B 2 190 ? 20.603 -26.412 3.209 1.00 20.39 190 VAL H N 1
ATOM 1527 C CA . VAL B 2 190 ? 22.025 -26.082 3.159 1.00 19.15 190 VAL H CA 1
ATOM 1528 C C . VAL B 2 190 ? 22.770 -27.134 3.996 1.00 24.14 190 VAL H C 1
ATOM 1529 O O . VAL B 2 190 ? 22.108 -27.899 4.706 1.00 25.40 190 VAL H O 1
ATOM 1533 N N . PRO B 2 191 ? 24.112 -27.200 3.971 1.00 20.13 191 PRO H N 1
ATOM 1534 C CA . PRO B 2 191 ? 24.796 -28.139 4.868 1.00 20.67 191 PRO H CA 1
ATOM 1535 C C . PRO B 2 191 ? 24.521 -27.730 6.317 1.00 26.01 191 PRO H C 1
ATOM 1536 O O . PRO B 2 191 ? 24.560 -26.541 6.668 1.00 24.84 191 PRO H O 1
ATOM 1540 N N . SER B 2 192 ? 24.303 -28.708 7.169 1.00 22.75 192 SER H N 1
ATOM 1541 C CA . SER B 2 192 ? 24.118 -28.380 8.574 1.00 24.33 192 SER H CA 1
ATOM 1542 C C . SER B 2 192 ? 25.475 -28.089 9.236 1.00 30.53 192 SER H C 1
ATOM 1543 O O . SER B 2 192 ? 25.535 -27.387 10.245 1.00 33.06 192 SER H O 1
ATOM 1546 N N . SER B 2 193 ? 26.569 -28.549 8.612 1.00 25.88 193 SER H N 1
ATOM 1547 C CA . SER B 2 193 ? 27.915 -28.368 9.127 1.00 26.19 193 SER H CA 1
ATOM 1548 C C . SER B 2 193 ? 28.399 -26.913 9.135 1.00 31.87 193 SER H C 1
ATOM 1549 O O . SER B 2 193 ? 29.271 -26.578 9.923 1.00 31.10 193 SER H O 1
ATOM 1552 N N . SER B 2 194 ? 27.890 -26.075 8.246 1.00 28.90 194 SER H N 1
ATOM 1553 C CA . SER B 2 194 ? 28.415 -24.711 8.127 1.00 29.08 194 SER H CA 1
ATOM 1554 C C . SER B 2 194 ? 27.424 -23.610 8.617 1.00 30.36 194 SER H C 1
ATOM 1555 O O . SER B 2 194 ? 27.579 -22.445 8.252 1.00 29.24 194 SER H O 1
ATOM 1558 N N . LEU B 2 195 ? 26.451 -23.977 9.477 1.00 25.38 195 LEU H N 1
ATOM 1559 C CA . LEU B 2 195 ? 25.493 -23.018 10.028 1.00 25.51 195 LEU H CA 1
ATOM 1560 C C . LEU B 2 195 ? 26.157 -21.898 10.848 1.00 31.47 195 LEU H C 1
ATOM 1561 O O . LEU B 2 195 ? 25.603 -20.821 10.964 1.00 30.52 195 LEU H O 1
ATOM 1566 N N . GLY B 2 196 ? 27.327 -22.148 11.402 1.00 30.12 196 GLY H N 1
ATOM 1567 C CA . GLY B 2 196 ? 28.012 -21.123 12.175 1.00 31.54 196 GLY H CA 1
ATOM 1568 C C . GLY B 2 196 ? 28.938 -20.219 11.381 1.00 35.24 196 GLY H C 1
ATOM 1569 O O . GLY B 2 196 ? 29.437 -19.231 11.928 1.00 36.45 196 GLY H O 1
ATOM 1570 N N . THR B 2 197 ? 29.191 -20.543 10.106 1.00 30.13 197 THR H N 1
ATOM 1571 C CA . THR B 2 197 ? 30.105 -19.754 9.260 1.00 29.92 197 THR H CA 1
ATOM 1572 C C . THR B 2 197 ? 29.433 -19.041 8.106 1.00 29.54 197 THR H C 1
ATOM 1573 O O . THR B 2 197 ? 29.971 -18.055 7.629 1.00 28.84 197 THR H O 1
ATOM 1577 N N . GLN B 2 198 ? 28.294 -19.552 7.630 1.00 25.14 198 GLN H N 1
ATOM 1578 C CA . GLN B 2 198 ? 27.606 -18.950 6.491 1.00 23.85 198 GLN H CA 1
ATOM 1579 C C . GLN B 2 198 ? 26.528 -18.033 6.968 1.00 28.62 198 GLN H C 1
ATOM 1580 O O . GLN B 2 198 ? 26.014 -18.206 8.082 1.00 27.95 198 GLN H O 1
ATOM 1586 N N . THR B 2 199 ? 26.237 -17.009 6.142 1.00 25.21 199 THR H N 1
ATOM 1587 C CA . THR B 2 199 ? 25.206 -16.016 6.403 1.00 26.10 199 THR H CA 1
ATOM 1588 C C . THR B 2 199 ? 24.105 -16.202 5.387 1.00 29.08 199 THR H C 1
ATOM 1589 O O . THR B 2 199 ? 24.375 -16.212 4.183 1.00 29.56 199 THR H O 1
ATOM 1593 N N . TYR B 2 200 ? 22.864 -16.389 5.883 1.00 25.00 200 TYR H N 1
ATOM 1594 C CA . TYR B 2 200 ? 21.662 -16.580 5.072 1.00 23.44 200 TYR H CA 1
ATOM 1595 C C . TYR B 2 200 ? 20.697 -15.463 5.331 1.00 27.80 200 TYR H C 1
ATOM 1596 O O . TYR B 2 200 ? 20.217 -15.304 6.455 1.00 27.03 200 TYR H O 1
ATOM 1605 N N . ILE B 2 201 ? 20.487 -14.615 4.305 1.00 25.25 201 ILE H N 1
ATOM 1606 C CA . ILE B 2 201 ? 19.595 -13.467 4.409 1.00 25.16 201 ILE H CA 1
ATOM 1607 C C . ILE B 2 201 ? 18.516 -13.593 3.350 1.00 28.90 201 ILE H C 1
ATOM 1608 O O . ILE B 2 201 ? 18.845 -13.719 2.171 1.00 27.94 201 ILE H O 1
ATOM 1613 N N . CYS B 2 202 ? 17.233 -13.537 3.751 1.00 26.23 202 CYS H N 1
ATOM 1614 C CA . CYS B 2 202 ? 16.199 -13.525 2.736 1.00 26.95 202 CYS H CA 1
ATOM 1615 C C . CYS B 2 202 ? 15.888 -12.053 2.403 1.00 29.74 202 CYS H C 1
ATOM 1616 O O . CYS B 2 202 ? 15.780 -11.217 3.306 1.00 28.04 202 CYS H O 1
ATOM 1619 N N . ASN B 2 203 ? 15.861 -11.721 1.109 1.00 27.41 203 ASN H N 1
ATOM 1620 C CA . ASN B 2 203 ? 15.555 -10.358 0.640 1.00 28.07 203 ASN H CA 1
ATOM 1621 C C . ASN B 2 203 ? 14.120 -10.389 0.157 1.00 29.52 203 ASN H C 1
ATOM 1622 O O . ASN B 2 203 ? 13.818 -11.077 -0.809 1.00 28.60 203 ASN H O 1
ATOM 1627 N N . VAL B 2 204 ? 13.235 -9.717 0.883 1.00 26.14 204 VAL H N 1
ATOM 1628 C CA . VAL B 2 204 ? 11.793 -9.701 0.644 1.00 26.35 204 VAL H CA 1
ATOM 1629 C C . VAL B 2 204 ? 11.393 -8.381 0.024 1.00 32.63 204 VAL H C 1
ATOM 1630 O O . VAL B 2 204 ? 11.712 -7.322 0.555 1.00 32.70 204 VAL H O 1
ATOM 1634 N N . ASN B 2 205 ? 10.683 -8.448 -1.102 1.00 29.63 205 ASN H N 1
ATOM 1635 C CA . ASN B 2 205 ? 10.229 -7.251 -1.791 1.00 30.95 205 ASN H CA 1
ATOM 1636 C C . ASN B 2 205 ? 8.745 -7.336 -2.053 1.00 33.66 205 ASN H C 1
ATOM 1637 O O . ASN B 2 205 ? 8.262 -8.349 -2.540 1.00 31.53 205 ASN H O 1
ATOM 1642 N N . HIS B 2 206 ? 8.011 -6.291 -1.675 1.00 30.27 206 HIS H N 1
ATOM 1643 C CA . HIS B 2 206 ? 6.594 -6.187 -1.954 1.00 28.17 206 HIS H CA 1
ATOM 1644 C C . HIS B 2 206 ? 6.398 -4.806 -2.581 1.00 34.75 206 HIS H C 1
ATOM 1645 O O . HIS B 2 206 ? 6.147 -3.832 -1.864 1.00 36.34 206 HIS H O 1
ATOM 1652 N N . LYS B 2 207 ? 6.570 -4.715 -3.925 1.00 31.31 207 LYS H N 1
ATOM 1653 C CA . LYS B 2 207 ? 6.451 -3.466 -4.694 1.00 32.61 207 LYS H CA 1
ATOM 1654 C C . LYS B 2 207 ? 5.172 -2.671 -4.419 1.00 37.40 207 LYS H C 1
ATOM 1655 O O . LYS B 2 207 ? 5.303 -1.455 -4.243 1.00 36.79 207 LYS H O 1
ATOM 1661 N N . PRO B 2 208 ? 3.944 -3.272 -4.329 1.00 34.59 208 PRO H N 1
ATOM 1662 C CA . PRO B 2 208 ? 2.746 -2.439 -4.095 1.00 35.82 208 PRO H CA 1
ATOM 1663 C C . PRO B 2 208 ? 2.762 -1.578 -2.832 1.00 42.72 208 PRO H C 1
ATOM 1664 O O . PRO B 2 208 ? 2.172 -0.505 -2.841 1.00 43.81 208 PRO H O 1
ATOM 1668 N N . SER B 2 209 ? 3.457 -2.017 -1.761 1.00 39.03 209 SER H N 1
ATOM 1669 C CA . SER B 2 209 ? 3.526 -1.246 -0.515 1.00 38.48 209 SER H CA 1
ATOM 1670 C C . SER B 2 209 ? 4.907 -0.609 -0.335 1.00 42.58 209 SER H C 1
ATOM 1671 O O . SER B 2 209 ? 5.179 -0.025 0.718 1.00 43.78 209 SER H O 1
ATOM 1674 N N . ASN B 2 210 ? 5.781 -0.754 -1.352 1.00 38.48 210 ASN H N 1
ATOM 1675 C CA . ASN B 2 210 ? 7.164 -0.269 -1.376 1.00 40.29 210 ASN H CA 1
ATOM 1676 C C . ASN B 2 210 ? 7.984 -0.823 -0.207 1.00 44.73 210 ASN H C 1
ATOM 1677 O O . ASN B 2 210 ? 8.872 -0.145 0.309 1.00 46.98 210 ASN H O 1
ATOM 1682 N N . THR B 2 211 ? 7.681 -2.071 0.201 1.00 39.17 211 THR H N 1
ATOM 1683 C CA . THR B 2 211 ? 8.353 -2.757 1.297 1.00 38.83 211 THR H CA 1
ATOM 1684 C C . THR B 2 211 ? 9.513 -3.590 0.788 1.00 42.52 211 THR H C 1
ATOM 1685 O O . THR B 2 211 ? 9.353 -4.399 -0.127 1.00 40.25 211 THR H O 1
ATOM 1689 N N . LYS B 2 212 ? 10.670 -3.408 1.430 1.00 40.55 212 LYS H N 1
ATOM 1690 C CA . LYS B 2 212 ? 11.910 -4.105 1.161 1.00 40.29 212 LYS H CA 1
ATOM 1691 C C . LYS B 2 212 ? 12.426 -4.489 2.549 1.00 46.22 212 LYS H C 1
ATOM 1692 O O . LYS B 2 212 ? 12.597 -3.620 3.412 1.00 48.05 212 LYS H O 1
ATOM 1698 N N . VAL B 2 213 ? 12.574 -5.790 2.800 1.00 40.86 213 VAL H N 1
ATOM 1699 C CA . VAL B 2 213 ? 13.011 -6.295 4.104 1.00 40.06 213 VAL H CA 1
ATOM 1700 C C . VAL B 2 213 ? 14.126 -7.292 3.889 1.00 37.77 213 VAL H C 1
ATOM 1701 O O . VAL B 2 213 ? 13.956 -8.240 3.130 1.00 34.14 213 VAL H O 1
ATOM 1705 N N . ASP B 2 214 ? 15.231 -7.126 4.597 1.00 34.74 214 ASP H N 1
ATOM 1706 C CA . ASP B 2 214 ? 16.303 -8.123 4.568 1.00 34.27 214 ASP H CA 1
ATOM 1707 C C . ASP B 2 214 ? 16.302 -8.768 5.934 1.00 40.11 214 ASP H C 1
ATOM 1708 O O . ASP B 2 214 ? 16.313 -8.071 6.939 1.00 43.93 214 ASP H O 1
ATOM 1713 N N . LYS B 2 215 ? 16.188 -10.077 5.986 1.00 33.74 215 LYS H N 1
ATOM 1714 C CA . LYS B 2 215 ? 16.141 -10.756 7.266 1.00 32.97 215 LYS H CA 1
ATOM 1715 C C . LYS B 2 215 ? 17.223 -11.826 7.332 1.00 33.01 215 LYS H C 1
ATOM 1716 O O . LYS B 2 215 ? 17.183 -12.774 6.554 1.00 29.79 215 LYS H O 1
ATOM 1722 N N . LYS B 2 216 ? 18.167 -11.680 8.275 1.00 31.17 216 LYS H N 1
ATOM 1723 C CA . LYS B 2 216 ? 19.219 -12.667 8.524 1.00 30.91 216 LYS H CA 1
ATOM 1724 C C . LYS B 2 216 ? 18.591 -13.813 9.323 1.00 34.34 216 LYS H C 1
ATOM 1725 O O . LYS B 2 216 ? 17.939 -13.588 10.350 1.00 35.30 216 LYS H O 1
ATOM 1731 N N . VAL B 2 217 ? 18.774 -15.028 8.838 1.00 29.85 217 VAL H N 1
ATOM 1732 C CA . VAL B 2 217 ? 18.201 -16.195 9.480 1.00 29.59 217 VAL H CA 1
ATOM 1733 C C . VAL B 2 217 ? 19.312 -16.946 10.169 1.00 36.36 217 VAL H C 1
ATOM 1734 O O . VAL B 2 217 ? 20.133 -17.600 9.521 1.00 35.35 217 VAL H O 1
ATOM 1738 N N . GLU B 2 218 ? 19.332 -16.840 11.490 1.00 37.44 218 GLU H N 1
ATOM 1739 C CA . GLU B 2 218 ? 20.360 -17.456 12.336 1.00 40.08 218 GLU H CA 1
ATOM 1740 C C . GLU B 2 218 ? 19.854 -18.740 13.016 1.00 42.80 218 GLU H C 1
ATOM 1741 O O . GLU B 2 218 ? 18.659 -18.823 13.316 1.00 39.64 218 GLU H O 1
ATOM 1747 N N . PRO B 2 219 ? 20.752 -19.704 13.360 1.00 41.34 219 PRO H N 1
ATOM 1748 C CA . PRO B 2 219 ? 20.309 -20.880 14.130 1.00 42.08 219 PRO H CA 1
ATOM 1749 C C . PRO B 2 219 ? 19.773 -20.445 15.492 1.00 51.41 219 PRO H C 1
ATOM 1750 O O . PRO B 2 219 ? 20.236 -19.442 16.043 1.00 51.68 219 PRO H O 1
ATOM 1754 N N . LYS B 2 220 ? 18.751 -21.139 15.995 1.00 52.97 220 LYS H N 1
ATOM 1755 C CA . LYS B 2 220 ? 18.109 -20.790 17.263 1.00 57.15 220 LYS H CA 1
ATOM 1756 C C . LYS B 2 220 ? 19.012 -21.146 18.453 1.00 66.06 220 LYS H C 1
ATOM 1757 O O . LYS B 2 220 ? 19.484 -22.288 18.541 1.00 66.40 220 LYS H O 1
ATOM 1763 N N . SER B 2 221 ? 19.275 -20.156 19.349 1.00 65.20 221 SER H N 1
ATOM 1764 C CA . SER B 2 221 ? 20.126 -20.327 20.533 1.00 95.47 221 SER H CA 1
ATOM 1765 C C . SER B 2 221 ? 19.323 -20.634 21.789 1.00 115.33 221 SER H C 1
ATOM 1766 O O . SER B 2 221 ? 19.563 -21.657 22.428 1.00 75.93 221 SER H O 1
ATOM 1769 N N . ASP C 3 1 ? -12.277 -13.846 -35.120 1.00 50.40 1 ASP L N 1
ATOM 1770 C CA . ASP C 3 1 ? -10.865 -14.043 -34.789 1.00 48.30 1 ASP L CA 1
ATOM 1771 C C . ASP C 3 1 ? -10.498 -15.503 -34.978 1.00 49.77 1 ASP L C 1
ATOM 1772 O O . ASP C 3 1 ? -11.361 -16.372 -34.813 1.00 50.35 1 ASP L O 1
ATOM 1777 N N . ILE C 3 2 ? -9.218 -15.789 -35.272 1.00 43.53 2 ILE L N 1
ATOM 1778 C CA . ILE C 3 2 ? -8.763 -17.183 -35.413 1.00 41.33 2 ILE L CA 1
ATOM 1779 C C . ILE C 3 2 ? -8.574 -17.781 -34.018 1.00 41.32 2 ILE L C 1
ATOM 1780 O O . ILE C 3 2 ? -7.740 -17.303 -33.264 1.00 39.26 2 ILE L O 1
ATOM 1785 N N . GLN C 3 3 ? -9.380 -18.781 -33.661 1.00 37.18 3 GLN L N 1
ATOM 1786 C CA . GLN C 3 3 ? -9.266 -19.445 -32.359 1.00 36.06 3 GLN L CA 1
ATOM 1787 C C . GLN C 3 3 ? -8.238 -20.594 -32.466 1.00 37.86 3 GLN L C 1
ATOM 1788 O O . GLN C 3 3 ? -8.273 -21.369 -33.426 1.00 36.77 3 GLN L O 1
ATOM 1794 N N . MET C 3 4 ? -7.281 -20.636 -31.516 1.00 32.96 4 MET L N 1
ATOM 1795 C CA . MET C 3 4 ? -6.211 -21.635 -31.428 1.00 30.82 4 MET L CA 1
ATOM 1796 C C . MET C 3 4 ? -6.561 -22.579 -30.285 1.00 35.42 4 MET L C 1
ATOM 1797 O O . MET C 3 4 ? -6.705 -22.142 -29.131 1.00 34.90 4 MET L O 1
ATOM 1802 N N . THR C 3 5 ? -6.753 -23.861 -30.611 1.00 31.92 5 THR L N 1
ATOM 1803 C CA . THR C 3 5 ? -7.121 -24.865 -29.630 1.00 32.34 5 THR L CA 1
ATOM 1804 C C . THR C 3 5 ? -6.068 -25.925 -29.566 1.00 37.53 5 THR L C 1
ATOM 1805 O O . THR C 3 5 ? -5.761 -26.593 -30.561 1.00 37.75 5 THR L O 1
ATOM 1809 N N . GLN C 3 6 ? -5.546 -26.103 -28.373 1.00 33.44 6 GLN L N 1
ATOM 1810 C CA . GLN C 3 6 ? -4.532 -27.101 -28.107 1.00 32.63 6 GLN L CA 1
ATOM 1811 C C . GLN C 3 6 ? -5.166 -28.311 -27.470 1.00 36.39 6 GLN L C 1
ATOM 1812 O O . GLN C 3 6 ? -6.122 -28.195 -26.703 1.00 34.88 6 GLN L O 1
ATOM 1818 N N . SER C 3 7 ? -4.593 -29.467 -27.751 1.00 34.19 7 SER L N 1
ATOM 1819 C CA . SER C 3 7 ? -4.974 -30.707 -27.114 1.00 34.17 7 SER L CA 1
ATOM 1820 C C . SER C 3 7 ? -3.744 -31.572 -26.864 1.00 36.74 7 SER L C 1
ATOM 1821 O O . SER C 3 7 ? -2.888 -31.714 -27.745 1.00 35.86 7 SER L O 1
ATOM 1824 N N . PRO C 3 8 ? -3.643 -32.164 -25.651 1.00 32.87 8 PRO L N 1
ATOM 1825 C CA . PRO C 3 8 ? -4.569 -32.014 -24.500 1.00 32.00 8 PRO L CA 1
ATOM 1826 C C . PRO C 3 8 ? -4.274 -30.688 -23.768 1.00 34.81 8 PRO L C 1
ATOM 1827 O O . PRO C 3 8 ? -3.344 -29.970 -24.140 1.00 34.15 8 PRO L O 1
ATOM 1831 N N . SER C 3 9 ? -5.058 -30.349 -22.757 1.00 31.29 9 SER L N 1
ATOM 1832 C CA . SER C 3 9 ? -4.810 -29.136 -21.970 1.00 30.98 9 SER L CA 1
ATOM 1833 C C . SER C 3 9 ? -3.692 -29.381 -20.957 1.00 30.22 9 SER L C 1
ATOM 1834 O O . SER C 3 9 ? -3.052 -28.444 -20.477 1.00 27.48 9 SER L O 1
ATOM 1837 N N . SER C 3 10 ? -3.471 -30.665 -20.629 1.00 27.47 10 SER L N 1
ATOM 1838 C CA . SER C 3 10 ? -2.397 -31.088 -19.756 1.00 27.26 10 SER L CA 1
ATOM 1839 C C . SER C 3 10 ? -2.085 -32.526 -20.007 1.00 29.50 10 SER L C 1
ATOM 1840 O O . SER C 3 10 ? -2.960 -33.287 -20.365 1.00 29.47 10 SER L O 1
ATOM 1843 N N . LEU C 3 11 ? -0.829 -32.900 -19.854 1.00 27.25 11 LEU L N 1
ATOM 1844 C CA . LEU C 3 11 ? -0.411 -34.284 -19.998 1.00 27.15 11 LEU L CA 1
ATOM 1845 C C . LEU C 3 11 ? 0.688 -34.559 -19.021 1.00 30.95 11 LEU L C 1
ATOM 1846 O O . LEU C 3 11 ? 1.408 -33.644 -18.619 1.00 29.87 11 LEU L O 1
ATOM 1851 N N . SER C 3 12 ? 0.859 -35.830 -18.679 1.00 27.12 12 SER L N 1
ATOM 1852 C CA . SER C 3 12 ? 1.970 -36.221 -17.840 1.00 26.80 12 SER L CA 1
ATOM 1853 C C . SER C 3 12 ? 2.697 -37.389 -18.562 1.00 32.20 12 SER L C 1
ATOM 1854 O O . SER C 3 12 ? 2.071 -38.163 -19.306 1.00 31.91 12 SER L O 1
ATOM 1857 N N . ALA C 3 13 ? 4.016 -37.448 -18.433 1.00 27.18 13 ALA L N 1
ATOM 1858 C CA . ALA C 3 13 ? 4.820 -38.511 -19.061 1.00 25.86 13 ALA L CA 1
ATOM 1859 C C . ALA C 3 13 ? 6.122 -38.662 -18.273 1.00 28.12 13 ALA L C 1
ATOM 1860 O O . ALA C 3 13 ? 6.474 -37.789 -17.473 1.00 28.04 13 ALA L O 1
ATOM 1862 N N . SER C 3 14 ? 6.833 -39.747 -18.502 1.00 24.71 14 SER L N 1
ATOM 1863 C CA . SER C 3 14 ? 8.087 -40.024 -17.822 1.00 25.62 14 SER L CA 1
ATOM 1864 C C . SER C 3 14 ? 9.227 -39.386 -18.594 1.00 30.23 14 SER L C 1
ATOM 1865 O O . SER C 3 14 ? 9.087 -39.117 -19.781 1.00 30.97 14 SER L O 1
ATOM 1868 N N . VAL C 3 15 ? 10.382 -39.244 -17.951 1.00 28.00 15 VAL L N 1
ATOM 1869 C CA . VAL C 3 15 ? 11.615 -38.774 -18.595 1.00 27.40 15 VAL L CA 1
ATOM 1870 C C . VAL C 3 15 ? 11.960 -39.831 -19.673 1.00 29.72 15 VAL L C 1
ATOM 1871 O O . VAL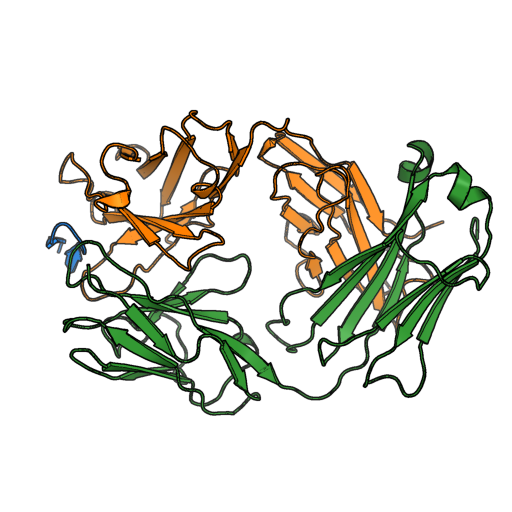 C 3 15 ? 11.886 -41.020 -19.379 1.00 29.36 15 VAL L O 1
ATOM 1875 N N . GLY C 3 16 ? 12.260 -39.388 -20.894 1.00 24.81 16 GLY L N 1
ATOM 1876 C CA . GLY C 3 16 ? 12.565 -40.276 -22.006 1.00 25.54 16 GLY L CA 1
ATOM 1877 C C . GLY C 3 16 ? 11.352 -40.624 -22.851 1.00 30.23 16 GLY L C 1
ATOM 1878 O O . GLY C 3 16 ? 11.507 -41.207 -23.914 1.00 31.04 16 GLY L O 1
ATOM 1879 N N . ASP C 3 17 ? 10.137 -40.273 -22.414 1.00 27.47 17 ASP L N 1
ATOM 1880 C CA . ASP C 3 17 ? 8.945 -40.551 -23.226 1.00 26.55 17 ASP L CA 1
ATOM 1881 C C . ASP C 3 17 ? 8.840 -39.548 -24.358 1.00 28.76 17 ASP L C 1
ATOM 1882 O O . ASP C 3 17 ? 9.402 -38.450 -24.279 1.00 28.68 17 ASP L O 1
ATOM 1887 N N . ARG C 3 18 ? 8.133 -39.937 -25.423 1.00 26.48 18 ARG L N 1
ATOM 1888 C CA . ARG C 3 18 ? 7.850 -39.104 -26.577 1.00 25.77 18 ARG L CA 1
ATOM 1889 C C . ARG C 3 18 ? 6.450 -38.528 -26.372 1.00 30.53 18 ARG L C 1
ATOM 1890 O O . ARG C 3 18 ? 5.459 -39.268 -26.274 1.00 28.26 18 ARG L O 1
ATOM 1898 N N . VAL C 3 19 ? 6.392 -37.205 -26.347 1.00 26.82 19 VAL L N 1
ATOM 1899 C CA . VAL C 3 19 ? 5.205 -36.403 -26.066 1.00 28.57 19 VAL L CA 1
ATOM 1900 C C . VAL C 3 19 ? 4.803 -35.592 -27.294 1.00 31.93 19 VAL L C 1
ATOM 1901 O O . VAL C 3 19 ? 5.664 -35.100 -28.025 1.00 30.27 19 VAL L O 1
ATOM 1905 N N A THR C 3 20 ? 3.493 -35.456 -27.504 0.50 30.46 20 THR L N 1
ATOM 1906 N N B THR C 3 20 ? 3.489 -35.470 -27.529 0.50 28.54 20 THR L N 1
ATOM 1907 C CA A THR C 3 20 ? 2.918 -34.694 -28.604 0.50 30.88 20 THR L CA 1
ATOM 1908 C CA B THR C 3 20 ? 2.935 -34.665 -28.623 0.50 27.97 20 THR L CA 1
ATOM 1909 C C A THR C 3 20 ? 1.859 -33.709 -28.079 0.50 33.96 20 THR L C 1
ATOM 1910 C C B THR C 3 20 ? 1.854 -33.717 -28.111 0.50 32.77 20 THR L C 1
ATOM 1911 O O A THR C 3 20 ? 1.118 -34.033 -27.146 0.50 32.98 20 THR L O 1
ATOM 1912 O O B THR C 3 20 ? 1.080 -34.079 -27.220 0.50 31.88 20 THR L O 1
ATOM 1919 N N . ILE C 3 21 ? 1.819 -32.493 -28.670 1.00 29.43 21 ILE L N 1
ATOM 1920 C CA . ILE C 3 21 ? 0.836 -31.465 -28.333 1.00 28.69 21 ILE L CA 1
ATOM 1921 C C . ILE C 3 21 ? 0.310 -30.970 -29.656 1.00 32.69 21 ILE L C 1
ATOM 1922 O O . ILE C 3 21 ? 1.096 -30.531 -30.499 1.00 32.24 21 ILE L O 1
ATOM 1927 N N . THR C 3 22 ? -1.001 -31.047 -29.861 1.00 30.27 22 THR L N 1
ATOM 1928 C CA . THR C 3 22 ? -1.534 -30.534 -31.119 1.00 31.75 22 THR L CA 1
ATOM 1929 C C . THR C 3 22 ? -2.080 -29.113 -30.940 1.00 37.11 22 THR L C 1
ATOM 1930 O O . THR C 3 22 ? -2.506 -28.727 -29.854 1.00 34.09 22 THR L O 1
ATOM 1934 N N . CYS C 3 23 ? -2.050 -28.345 -32.030 1.00 36.26 23 CYS L N 1
ATOM 1935 C CA . CYS C 3 23 ? -2.616 -27.015 -32.098 1.00 35.78 23 CYS L CA 1
ATOM 1936 C C . CYS C 3 23 ? -3.471 -26.972 -33.350 1.00 38.41 23 CYS L C 1
ATOM 1937 O O . CYS C 3 23 ? -2.996 -27.276 -34.452 1.00 37.66 23 CYS L O 1
ATOM 1940 N N . ARG C 3 24 ? -4.752 -26.674 -33.160 1.00 35.76 24 ARG L N 1
ATOM 1941 C CA . ARG C 3 24 ? -5.709 -26.546 -34.246 1.00 36.58 24 ARG L CA 1
ATOM 1942 C C . ARG C 3 24 ? -6.119 -25.085 -34.356 1.00 41.01 24 ARG L C 1
ATOM 1943 O O . ARG C 3 24 ? -6.445 -24.471 -33.344 1.00 41.16 24 ARG L O 1
ATOM 1951 N N . ALA C 3 25 ? -6.076 -24.521 -35.564 1.00 37.75 25 ALA L N 1
ATOM 1952 C CA . ALA C 3 25 ? -6.523 -23.145 -35.813 1.00 38.43 25 ALA L CA 1
ATOM 1953 C C . ALA C 3 25 ? -7.956 -23.244 -36.392 1.00 44.33 25 ALA L C 1
ATOM 1954 O O . ALA C 3 25 ? -8.220 -24.131 -37.196 1.00 44.57 25 ALA L O 1
ATOM 1956 N N . SER C 3 26 ? -8.879 -22.358 -35.980 1.00 40.45 26 SER L N 1
ATOM 1957 C CA . SER C 3 26 ? -10.275 -22.385 -36.455 1.00 41.66 26 SER L CA 1
ATOM 1958 C C . SER C 3 26 ? -10.388 -22.050 -37.941 1.00 47.19 26 SER L C 1
ATOM 1959 O O . SER C 3 26 ? -11.400 -22.365 -38.575 1.00 47.67 26 SER L O 1
ATOM 1962 N N . SER C 3 27 ? -9.320 -21.460 -38.496 1.00 42.97 27 SER L N 1
ATOM 1963 C CA . SER C 3 27 ? -9.198 -21.097 -39.905 1.00 46.41 27 SER L CA 1
ATOM 1964 C C . SER C 3 27 ? -7.710 -21.216 -40.289 1.00 48.99 27 SER L C 1
ATOM 1965 O O . SER C 3 27 ? -6.850 -21.012 -39.444 1.00 43.89 27 SER L O 1
ATOM 1968 N N . SER C 3 28 ? -7.414 -21.544 -41.558 1.00 50.26 28 SER L N 1
ATOM 1969 C CA . SER C 3 28 ? -6.049 -21.728 -42.069 1.00 49.73 28 SER L CA 1
ATOM 1970 C C . SER C 3 28 ? -5.103 -20.583 -41.722 1.00 50.64 28 SER L C 1
ATOM 1971 O O . SER C 3 28 ? -5.496 -19.415 -41.773 1.00 50.56 28 SER L O 1
ATOM 1974 N N . VAL C 3 29 ? -3.871 -20.930 -41.333 1.00 44.48 29 VAL L N 1
ATOM 1975 C CA . VAL C 3 29 ? -2.812 -19.964 -40.993 1.00 43.15 29 VAL L CA 1
ATOM 1976 C C . VAL C 3 29 ? -1.546 -20.325 -41.771 1.00 49.07 29 VAL L C 1
ATOM 1977 O O . VAL C 3 29 ? -1.350 -21.496 -42.107 1.00 49.81 29 VAL L O 1
ATOM 1981 N N . GLU C 3 30 ? -0.707 -19.334 -42.086 1.00 46.62 30 GLU L N 1
ATOM 1982 C CA . GLU C 3 30 ? 0.522 -19.597 -42.844 1.00 47.59 30 GLU L CA 1
ATOM 1983 C C . GLU C 3 30 ? 1.442 -20.530 -42.060 1.00 47.30 30 GLU L C 1
ATOM 1984 O O . GLU C 3 30 ? 2.057 -21.421 -42.626 1.00 47.71 30 GLU L O 1
ATOM 1990 N N . PHE C 3 31 ? 1.499 -20.325 -40.747 1.00 41.12 31 PHE L N 1
ATOM 1991 C CA . PHE C 3 31 ? 2.314 -21.072 -39.797 1.00 37.97 31 PHE L CA 1
ATOM 1992 C C . PHE C 3 31 ? 1.882 -20.676 -38.408 1.00 38.40 31 P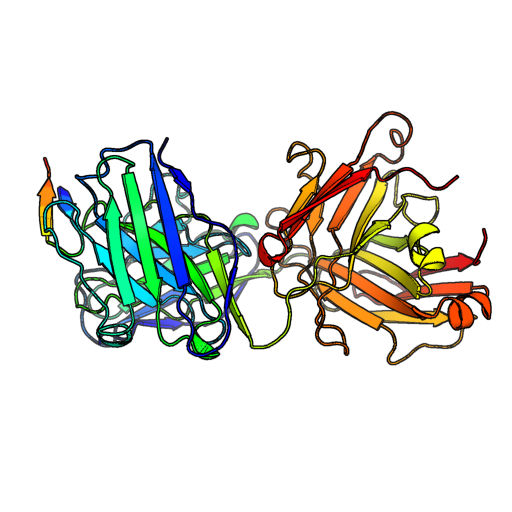HE L C 1
ATOM 1993 O O . PHE C 3 31 ? 1.045 -19.788 -38.265 1.00 37.03 31 PHE L O 1
ATOM 2001 N N . ILE C 3 32 ? 2.472 -21.316 -37.384 1.00 34.74 32 ILE L N 1
ATOM 2002 C CA . ILE C 3 32 ? 2.259 -20.997 -35.962 1.00 32.98 32 ILE L CA 1
ATOM 2003 C C . ILE C 3 32 ? 3.621 -20.859 -35.275 1.00 34.72 32 ILE L C 1
ATOM 2004 O O . ILE C 3 32 ? 4.626 -21.342 -35.800 1.00 34.15 32 ILE L O 1
ATOM 2009 N N . HIS C 3 33 ? 3.656 -20.211 -34.110 1.00 29.42 33 HIS L N 1
ATOM 2010 C CA . HIS C 3 33 ? 4.869 -20.150 -33.294 1.00 27.24 33 HIS L CA 1
ATOM 2011 C C . HIS C 3 33 ? 4.543 -20.887 -32.015 1.00 30.43 33 HIS L C 1
ATOM 2012 O O . HIS C 3 33 ? 3.375 -20.945 -31.647 1.00 29.90 33 HIS L O 1
ATOM 2019 N N . TRP C 3 34 ? 5.544 -21.507 -31.374 1.00 26.76 34 TRP L N 1
ATOM 2020 C CA . TRP C 3 34 ? 5.364 -22.160 -30.090 1.00 26.11 34 TRP L CA 1
ATOM 2021 C C . TRP C 3 34 ? 6.209 -21.427 -29.061 1.00 28.41 34 TRP L C 1
ATOM 2022 O O . TRP C 3 34 ? 7.327 -21.000 -29.347 1.00 26.59 34 TRP L O 1
ATOM 2033 N N . TYR C 3 35 ? 5.674 -21.317 -27.850 1.00 24.08 35 TYR L N 1
ATOM 2034 C CA . TYR C 3 35 ? 6.348 -20.714 -26.706 1.00 22.74 35 TYR L CA 1
ATOM 2035 C C . TYR C 3 35 ? 6.341 -21.734 -25.571 1.00 26.13 35 TYR L C 1
ATOM 2036 O O . TYR C 3 35 ? 5.488 -22.612 -25.507 1.00 25.38 35 TYR L O 1
ATOM 2045 N N . GLN C 3 36 ? 7.285 -21.593 -24.674 1.00 22.12 36 GLN L N 1
ATOM 2046 C CA . GLN C 3 36 ? 7.391 -22.453 -23.516 1.00 20.91 36 GLN L CA 1
ATOM 2047 C C . GLN C 3 36 ? 7.443 -21.500 -22.341 1.00 25.92 36 GLN L C 1
ATOM 2048 O O . GLN C 3 36 ? 8.228 -20.555 -22.351 1.00 23.31 36 GLN L O 1
ATOM 2054 N N . GLN C 3 37 ? 6.606 -21.753 -21.333 1.00 24.68 37 GLN L N 1
ATOM 2055 C CA . GLN C 3 37 ? 6.589 -20.924 -20.157 1.00 25.20 37 GLN L CA 1
ATOM 2056 C C . GLN C 3 37 ? 6.797 -21.756 -18.907 1.00 31.13 37 GLN L C 1
ATOM 2057 O O . GLN C 3 37 ? 5.983 -22.628 -18.571 1.00 30.44 37 GLN L O 1
ATOM 2063 N N . LYS C 3 38 ? 7.855 -21.442 -18.192 1.00 31.28 38 LYS L N 1
ATOM 2064 C CA . LYS C 3 38 ? 8.153 -22.091 -16.923 1.00 34.39 38 LYS L CA 1
ATOM 2065 C C . LYS C 3 38 ? 7.390 -21.337 -15.827 1.00 40.90 38 LYS L C 1
ATOM 2066 O O . LYS C 3 38 ? 7.055 -20.173 -16.055 1.00 38.12 38 LYS L O 1
ATOM 2072 N N . PRO C 3 39 ? 7.010 -21.970 -14.684 1.00 43.05 39 PRO L N 1
ATOM 2073 C CA . PRO C 3 39 ? 6.197 -21.246 -13.682 1.00 44.56 39 PRO L CA 1
ATOM 2074 C C . PRO C 3 39 ? 6.886 -20.027 -13.068 1.00 47.59 39 PRO L C 1
ATOM 2075 O O . PRO C 3 39 ? 8.088 -20.051 -12.800 1.00 48.41 39 PRO L O 1
ATOM 2079 N N . GLY C 3 40 ? 6.124 -18.952 -12.935 1.00 42.45 40 GLY L N 1
ATOM 2080 C CA . GLY C 3 40 ? 6.625 -17.678 -12.426 1.00 43.12 40 GLY L CA 1
ATOM 2081 C C . GLY C 3 40 ? 7.535 -16.936 -13.399 1.00 44.91 40 GLY L C 1
ATOM 2082 O O . GLY C 3 40 ? 8.136 -15.918 -13.035 1.00 46.07 40 GLY L O 1
ATOM 2083 N N . LYS C 3 41 ? 7.675 -17.451 -14.645 1.00 36.12 41 LYS L N 1
ATOM 2084 C CA . LYS C 3 41 ? 8.532 -16.805 -15.634 1.00 34.06 41 LYS L CA 1
ATOM 2085 C C . LYS C 3 41 ? 7.752 -16.374 -16.868 1.00 33.55 41 LYS L C 1
ATOM 2086 O O . LYS C 3 41 ? 6.634 -16.825 -17.099 1.00 29.13 41 LYS L O 1
ATOM 2092 N N . ALA C 3 42 ? 8.354 -15.497 -17.665 1.00 30.48 42 ALA L N 1
ATOM 2093 C CA . ALA C 3 42 ? 7.775 -15.070 -18.916 1.00 28.36 42 ALA L CA 1
ATOM 2094 C C . ALA C 3 42 ? 7.864 -16.205 -19.930 1.00 30.48 42 ALA L C 1
ATOM 2095 O O . ALA C 3 42 ? 8.817 -16.995 -19.878 1.00 29.31 42 ALA L O 1
ATOM 2097 N N . PRO C 3 43 ? 6.958 -16.244 -20.928 1.00 26.35 43 PRO L N 1
ATOM 2098 C CA . PRO C 3 43 ? 7.105 -17.233 -22.005 1.00 24.53 43 PRO L CA 1
ATOM 2099 C C . PRO C 3 43 ? 8.432 -17.000 -22.761 1.00 29.54 43 PRO L C 1
ATOM 2100 O O . PRO C 3 43 ? 8.958 -15.883 -22.794 1.00 27.12 43 PRO L O 1
ATOM 2104 N N . LYS C 3 44 ? 8.977 -18.064 -23.346 1.00 26.78 44 LYS L N 1
ATOM 2105 C CA . LYS C 3 44 ? 10.192 -17.995 -24.144 1.00 27.26 44 LYS L CA 1
ATOM 2106 C C . LYS C 3 44 ? 9.864 -18.563 -25.515 1.00 29.66 44 LYS L C 1
ATOM 2107 O O . LYS C 3 44 ? 9.118 -19.536 -25.593 1.00 27.59 44 LYS L O 1
ATOM 2113 N N . PRO C 3 45 ? 10.445 -18.008 -26.598 1.00 27.96 45 PRO L N 1
ATOM 2114 C CA . PRO C 3 45 ? 10.255 -18.619 -27.918 1.00 27.61 45 PRO L CA 1
ATOM 2115 C C . PRO C 3 45 ? 10.773 -20.075 -27.955 1.00 29.96 45 PRO L C 1
ATOM 2116 O O . PRO C 3 45 ? 11.815 -20.389 -27.391 1.00 29.07 45 PRO L O 1
ATOM 2120 N N . LEU C 3 46 ? 10.002 -20.988 -28.558 1.00 26.45 46 LEU L N 1
ATOM 2121 C CA . LEU C 3 46 ? 10.413 -22.382 -28.647 1.00 25.50 46 LEU L CA 1
ATOM 2122 C C . LEU C 3 46 ? 10.595 -22.806 -30.115 1.00 32.33 46 LEU L C 1
ATOM 2123 O O . LEU C 3 46 ? 11.622 -23.402 -30.461 1.00 33.62 46 LEU L O 1
ATOM 2128 N N . ILE C 3 47 ? 9.596 -22.504 -30.964 1.00 29.94 47 ILE L N 1
ATOM 2129 C CA . ILE C 3 47 ? 9.586 -22.848 -32.400 1.00 30.50 47 ILE L CA 1
ATOM 2130 C C . ILE C 3 47 ? 9.046 -21.624 -33.144 1.00 31.91 47 ILE L C 1
ATOM 2131 O O . ILE C 3 47 ? 8.046 -21.047 -32.735 1.00 28.01 47 ILE L O 1
ATOM 2136 N N . SER C 3 48 ? 9.701 -21.260 -34.246 1.00 33.56 48 SER L N 1
ATOM 2137 C CA . SER C 3 48 ? 9.333 -20.165 -35.132 1.00 34.08 48 SER L CA 1
ATOM 2138 C C . SER C 3 48 ? 8.873 -20.777 -36.444 1.00 39.55 48 SER L C 1
ATOM 2139 O O . SER C 3 48 ? 9.514 -21.689 -36.958 1.00 39.08 48 SER L O 1
ATOM 2142 N N . ALA C 3 49 ? 7.743 -20.296 -36.962 1.00 37.75 49 ALA L N 1
ATOM 2143 C CA . ALA C 3 49 ? 7.173 -20.697 -38.249 1.00 39.67 49 ALA L CA 1
ATOM 2144 C C . ALA C 3 49 ? 7.051 -22.207 -38.415 1.00 43.31 49 ALA L C 1
ATOM 2145 O O . ALA C 3 49 ? 7.688 -22.816 -39.283 1.00 44.61 49 ALA L O 1
ATOM 2147 N N . THR C 3 50 ? 6.269 -22.805 -37.498 1.00 37.92 50 THR L N 1
ATOM 2148 C CA . THR C 3 50 ? 5.838 -24.202 -37.449 1.00 37.11 50 THR L CA 1
ATOM 2149 C C . THR C 3 50 ? 6.935 -25.219 -37.123 1.00 39.95 50 THR L C 1
ATOM 2150 O O . THR C 3 50 ? 6.658 -26.118 -36.323 1.00 37.11 50 THR L O 1
ATOM 2154 N N . SER C 3 51 ? 8.138 -25.109 -37.732 1.00 38.81 51 SER L N 1
ATOM 2155 C CA . SER C 3 51 ? 9.183 -26.150 -37.622 1.00 39.32 51 SER L CA 1
ATOM 2156 C C . SER C 3 51 ? 10.621 -25.700 -37.326 1.00 42.72 51 SER L C 1
ATOM 2157 O O . SER C 3 51 ? 11.492 -26.558 -37.291 1.00 41.04 51 SER L O 1
ATOM 2160 N N . ASN C 3 52 ? 10.885 -24.390 -37.153 1.00 41.19 52 ASN L N 1
ATOM 2161 C CA . ASN C 3 52 ? 12.250 -23.894 -36.896 1.00 41.58 52 ASN L CA 1
ATOM 2162 C C . ASN C 3 52 ? 12.503 -23.654 -35.436 1.00 43.53 52 ASN L C 1
ATOM 2163 O O . ASN C 3 52 ? 11.971 -22.700 -34.869 1.00 43.47 52 ASN L O 1
ATOM 2168 N N . LEU C 3 53 ? 13.364 -24.471 -34.838 1.00 38.72 53 LEU L N 1
ATOM 2169 C CA . LEU C 3 53 ? 13.747 -24.341 -33.431 1.00 37.42 53 LEU L CA 1
ATOM 2170 C C . LEU C 3 53 ? 14.282 -22.948 -33.151 1.00 41.74 53 LEU L C 1
ATOM 2171 O O . LEU C 3 53 ? 15.082 -22.432 -33.932 1.00 43.98 53 LEU L O 1
ATOM 2176 N N . ALA C 3 54 ? 13.784 -22.310 -32.078 1.00 36.77 54 ALA L N 1
ATOM 2177 C CA . ALA C 3 54 ? 14.266 -21.009 -31.643 1.00 36.46 54 ALA L CA 1
ATOM 2178 C C . ALA C 3 54 ? 15.705 -21.196 -31.141 1.00 42.67 54 ALA L C 1
ATOM 2179 O O . ALA C 3 54 ? 16.135 -22.331 -30.903 1.00 40.14 54 ALA L O 1
ATOM 2181 N N . SER C 3 55 ? 16.437 -20.081 -30.969 1.00 43.26 55 SER L N 1
ATOM 2182 C CA . SER C 3 55 ? 17.814 -20.061 -30.493 1.00 44.93 55 SER L CA 1
ATOM 2183 C C . SER C 3 55 ? 17.977 -20.739 -29.117 1.00 47.98 55 SER L C 1
ATOM 2184 O O . SER C 3 55 ? 17.239 -20.440 -28.166 1.00 47.19 55 SER L O 1
ATOM 2187 N N . GLY C 3 56 ? 18.903 -21.689 -29.063 1.00 44.17 56 GLY L N 1
ATOM 2188 C CA . GLY C 3 56 ? 19.211 -22.462 -27.863 1.00 42.74 56 GLY L CA 1
ATOM 2189 C C . GLY C 3 56 ? 18.268 -23.612 -27.552 1.00 42.34 56 GLY L C 1
ATOM 2190 O O . GLY C 3 56 ? 18.429 -24.276 -26.526 1.00 42.42 56 GLY L O 1
ATOM 2191 N N . VAL C 3 57 ? 17.283 -23.869 -28.421 1.00 35.51 57 VAL L N 1
ATOM 2192 C CA . VAL C 3 57 ? 16.318 -24.945 -28.190 1.00 33.08 57 VAL L CA 1
ATOM 2193 C C . VAL C 3 57 ? 16.928 -26.300 -28.568 1.00 36.00 57 VAL L C 1
ATOM 2194 O O . VAL C 3 57 ? 17.361 -26.446 -29.706 1.00 35.28 57 VAL L O 1
ATOM 2198 N N . PRO C 3 58 ? 16.962 -27.294 -27.635 1.00 33.18 58 PRO L N 1
ATOM 2199 C CA . PRO C 3 58 ? 17.536 -28.613 -27.983 1.00 33.64 58 PRO L CA 1
ATOM 2200 C C . PRO C 3 58 ? 16.767 -29.356 -29.077 1.00 37.27 58 PRO L C 1
ATOM 2201 O O . PRO C 3 58 ? 15.565 -29.123 -29.288 1.00 36.27 58 PRO L O 1
ATOM 2205 N N . SER C 3 59 ? 17.482 -30.248 -29.780 1.00 34.31 59 SER L N 1
ATOM 2206 C CA . SER C 3 59 ? 17.004 -31.044 -30.918 1.00 34.74 59 SER L CA 1
ATOM 2207 C C . SER C 3 59 ? 15.828 -31.986 -30.627 1.00 36.38 59 SER L C 1
ATOM 2208 O O . SER C 3 59 ? 15.180 -32.438 -31.566 1.00 36.68 59 SER L O 1
ATOM 2211 N N . ARG C 3 60 ? 15.560 -32.289 -29.349 1.00 31.25 60 ARG L N 1
ATOM 2212 C CA . ARG C 3 60 ? 14.453 -33.160 -28.953 1.00 30.73 60 ARG L CA 1
ATOM 2213 C C . ARG C 3 60 ? 13.092 -32.485 -29.215 1.00 31.80 60 ARG L C 1
ATOM 2214 O O . ARG C 3 60 ? 12.078 -33.154 -29.199 1.00 31.10 60 ARG L O 1
ATOM 2222 N N . PHE C 3 61 ? 13.078 -31.170 -29.461 1.00 29.07 61 PHE L N 1
ATOM 2223 C CA . PHE C 3 61 ? 11.852 -30.452 -29.807 1.00 27.67 61 PHE L CA 1
ATOM 2224 C C . PHE C 3 61 ? 11.753 -30.429 -31.318 1.00 32.98 61 PHE L C 1
ATOM 2225 O O . PHE C 3 61 ? 12.761 -30.219 -31.992 1.00 32.99 61 PHE L O 1
ATOM 2233 N N . SER C 3 62 ? 10.541 -30.659 -31.846 1.00 28.81 62 SER L N 1
ATOM 2234 C CA . SER C 3 62 ? 10.263 -30.506 -33.258 1.00 30.81 62 SER L CA 1
ATOM 2235 C C . SER C 3 62 ? 8.824 -30.034 -33.444 1.00 34.23 62 SER L C 1
ATOM 2236 O O . SER C 3 62 ? 7.963 -30.272 -32.593 1.00 31.83 62 SER L O 1
ATOM 2239 N N . GLY C 3 63 ? 8.606 -29.332 -34.545 1.00 32.81 63 GLY L N 1
ATOM 2240 C CA . GLY C 3 63 ? 7.299 -28.834 -34.928 1.00 32.91 63 GLY L CA 1
ATOM 2241 C C . GLY C 3 63 ? 6.966 -29.209 -36.356 1.00 36.49 63 GLY L C 1
ATOM 2242 O O . GLY C 3 63 ? 7.824 -29.168 -37.225 1.00 37.10 63 GLY L O 1
ATOM 2243 N N . SER C 3 64 ? 5.721 -29.575 -36.598 1.00 34.15 64 SER L N 1
ATOM 2244 C CA . SER C 3 64 ? 5.203 -29.944 -37.914 1.00 36.36 64 SER L CA 1
ATOM 2245 C C . SER C 3 64 ? 3.793 -29.394 -38.055 1.00 41.54 64 SER L C 1
ATOM 2246 O O . SER C 3 64 ? 3.259 -28.800 -37.099 1.00 40.13 64 SER L O 1
ATOM 2249 N N . GLY C 3 65 ? 3.224 -29.560 -39.249 1.00 40.53 65 GLY L N 1
ATOM 2250 C CA . GLY C 3 65 ? 1.872 -29.117 -39.561 1.00 40.89 65 GLY L CA 1
ATOM 2251 C C . GLY C 3 65 ? 1.750 -28.096 -40.670 1.00 46.00 65 GLY L C 1
ATOM 2252 O O . GLY C 3 65 ? 2.752 -27.614 -41.200 1.00 46.61 65 GLY L O 1
ATOM 2253 N N . SER C 3 66 ? 0.493 -27.764 -41.015 1.00 43.77 66 SER L N 1
ATOM 2254 C CA . SER C 3 66 ? 0.079 -26.805 -42.052 1.00 45.06 66 SER L CA 1
ATOM 2255 C C . SER C 3 66 ? -1.423 -26.506 -41.901 1.00 48.32 66 SER L C 1
ATOM 2256 O O . SER C 3 66 ? -2.129 -27.254 -41.222 1.00 46.27 66 SER L O 1
ATOM 2259 N N . GLY C 3 67 ? -1.891 -25.455 -42.581 1.00 46.35 67 GLY L N 1
ATOM 2260 C CA . GLY C 3 67 ? -3.287 -25.025 -42.599 1.00 46.28 67 GLY L CA 1
ATOM 2261 C C . GLY C 3 67 ? -3.909 -24.810 -41.237 1.00 46.75 67 GLY L C 1
ATOM 2262 O O . GLY C 3 67 ? -3.686 -23.778 -40.604 1.00 45.01 67 GLY L O 1
ATOM 2263 N N . THR C 3 68 ? -4.684 -25.792 -40.776 1.00 43.85 68 THR L N 1
ATOM 2264 C CA . THR C 3 68 ? -5.349 -25.714 -39.473 1.00 42.04 68 THR L CA 1
ATOM 2265 C C . THR C 3 68 ? -4.799 -26.707 -38.431 1.00 44.61 68 THR L C 1
ATOM 2266 O O . THR C 3 68 ? -5.180 -26.606 -37.273 1.00 42.36 68 THR L O 1
ATOM 2270 N N . ASP C 3 69 ? -3.936 -27.666 -38.821 1.00 43.65 69 ASP L N 1
ATOM 2271 C CA . ASP C 3 69 ? -3.448 -28.717 -37.906 1.00 42.30 69 ASP L CA 1
ATOM 2272 C C . ASP C 3 69 ? -1.921 -28.717 -37.708 1.00 43.11 69 ASP L C 1
ATOM 2273 O O . ASP C 3 69 ? -1.172 -28.913 -38.666 1.00 44.49 69 ASP L O 1
ATOM 2278 N N . PHE C 3 70 ? -1.469 -28.533 -36.455 1.00 35.99 70 PHE L N 1
ATOM 2279 C CA . PHE C 3 70 ? -0.047 -28.433 -36.104 1.00 34.50 70 PHE L CA 1
ATOM 2280 C C . PHE C 3 70 ? 0.316 -29.295 -34.892 1.00 37.33 70 PHE L C 1
ATOM 2281 O O . PHE C 3 70 ? -0.536 -29.554 -34.039 1.00 36.49 70 PHE L O 1
ATOM 2289 N N . THR C 3 71 ? 1.581 -29.743 -34.822 1.00 32.88 71 THR L N 1
ATOM 2290 C CA . THR C 3 71 ? 2.034 -30.589 -33.727 1.00 30.95 71 THR L CA 1
ATOM 2291 C C . THR C 3 71 ? 3.386 -30.176 -33.211 1.00 34.30 71 THR L C 1
ATOM 2292 O O . THR C 3 71 ? 4.324 -29.994 -33.992 1.00 35.48 71 THR L O 1
ATOM 2296 N N . LEU C 3 72 ? 3.508 -30.120 -31.882 1.00 28.53 72 LEU L N 1
ATOM 2297 C CA . LEU C 3 72 ? 4.785 -29.971 -31.221 1.00 27.54 72 LEU L CA 1
ATOM 2298 C C . LEU C 3 72 ? 5.099 -31.382 -30.693 1.00 31.56 72 LEU L C 1
ATOM 2299 O O . LEU C 3 72 ? 4.244 -31.988 -30.035 1.00 28.51 72 LEU L O 1
ATOM 2304 N N . THR C 3 73 ? 6.325 -31.883 -30.958 1.00 28.48 73 THR L N 1
ATOM 2305 C CA . THR C 3 73 ? 6.771 -33.200 -30.487 1.00 27.76 73 THR L CA 1
ATOM 2306 C C . THR C 3 73 ? 7.996 -33.011 -29.585 1.00 32.20 73 THR L C 1
ATOM 2307 O O . THR C 3 73 ? 8.896 -32.234 -29.925 1.00 33.27 73 THR L O 1
ATOM 2311 N N . ILE C 3 74 ? 8.028 -33.703 -28.441 1.00 27.89 74 ILE L N 1
ATOM 2312 C CA . ILE C 3 74 ? 9.188 -33.714 -27.537 1.00 27.98 74 ILE L CA 1
ATOM 2313 C C . ILE C 3 74 ? 9.623 -35.151 -27.543 1.00 32.75 74 ILE L C 1
ATOM 2314 O O . ILE C 3 74 ? 8.919 -35.995 -26.987 1.00 33.49 74 ILE L O 1
ATOM 2319 N N . SER C 3 75 ? 10.719 -35.454 -28.254 1.00 31.42 75 SER L N 1
ATOM 2320 C CA . SER C 3 75 ? 11.132 -36.843 -28.545 1.00 33.09 75 SER L CA 1
ATOM 2321 C C . SER C 3 75 ? 11.631 -37.654 -27.349 1.00 39.36 75 SER L C 1
ATOM 2322 O O . SER C 3 75 ? 11.560 -38.903 -27.373 1.00 40.83 75 SER L O 1
ATOM 2325 N N . SER C 3 76 ? 12.158 -36.965 -26.333 1.00 32.96 76 SER L N 1
ATOM 2326 C CA . SER C 3 76 ? 12.704 -37.605 -25.143 1.00 31.59 76 SER L CA 1
ATOM 2327 C C . SER C 3 76 ? 12.539 -36.610 -23.995 1.00 35.67 76 SER L C 1
ATOM 2328 O O . SER C 3 76 ? 13.456 -35.834 -23.687 1.00 36.15 76 SER L O 1
ATOM 2331 N N . LEU C 3 77 ? 11.339 -36.601 -23.401 1.00 30.31 77 LEU L N 1
ATOM 2332 C CA . LEU C 3 77 ? 10.978 -35.686 -22.331 1.00 27.58 77 LEU L CA 1
ATOM 2333 C C . LEU C 3 77 ? 12.031 -35.645 -21.228 1.00 29.67 77 LEU L C 1
ATOM 2334 O O . LEU C 3 77 ? 12.472 -36.682 -20.762 1.00 28.17 77 LEU L O 1
ATOM 2339 N N . GLN C 3 78 ? 12.449 -34.447 -20.854 1.00 24.32 78 GLN L N 1
ATOM 2340 C CA . GLN C 3 78 ? 13.470 -34.228 -19.829 1.00 24.10 78 GLN L CA 1
ATOM 2341 C C . GLN C 3 78 ? 12.859 -33.518 -18.644 1.00 27.65 78 GLN L C 1
ATOM 2342 O O . GLN C 3 78 ? 11.842 -32.833 -18.828 1.00 26.03 78 GLN L O 1
ATOM 2348 N N . PRO C 3 79 ? 13.421 -33.635 -17.414 1.00 24.98 79 PRO L N 1
ATOM 2349 C CA . PRO C 3 79 ? 12.785 -32.947 -16.270 1.00 24.84 79 PRO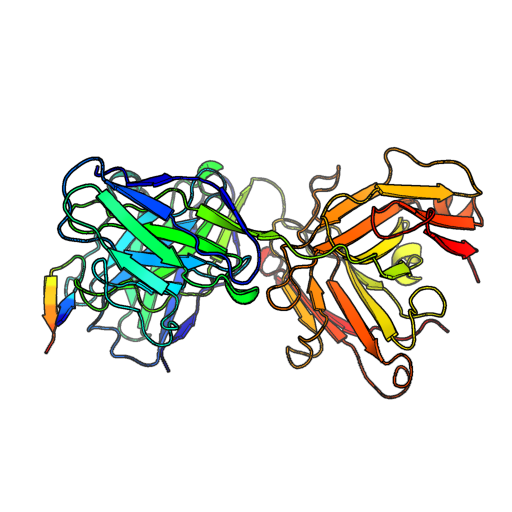 L CA 1
ATOM 2350 C C . PRO C 3 79 ? 12.565 -31.436 -16.483 1.00 28.65 79 PRO L C 1
ATOM 2351 O O . PRO C 3 79 ? 11.555 -30.871 -16.027 1.00 25.71 79 PRO L O 1
ATOM 2355 N N . GLU C 3 80 ? 13.517 -30.778 -17.183 1.00 26.71 80 GLU L N 1
ATOM 2356 C CA . GLU C 3 80 ? 13.484 -29.319 -17.439 1.00 26.10 80 GLU L CA 1
ATOM 2357 C C . GLU C 3 80 ? 12.396 -28.926 -18.456 1.00 27.93 80 GLU L C 1
ATOM 2358 O O . GLU C 3 80 ? 12.127 -27.744 -18.646 1.00 26.72 80 GLU L O 1
ATOM 2364 N N . ASP C 3 81 ? 11.742 -29.906 -19.076 1.00 24.53 81 ASP L N 1
ATOM 2365 C CA . ASP C 3 81 ? 10.645 -29.629 -20.022 1.00 24.32 81 ASP L CA 1
ATOM 2366 C C . ASP C 3 81 ? 9.321 -29.423 -19.306 1.00 26.98 81 ASP L C 1
ATOM 2367 O O . ASP C 3 81 ? 8.313 -29.193 -19.970 1.00 25.66 81 ASP L O 1
ATOM 2372 N N . PHE C 3 82 ? 9.309 -29.534 -17.960 1.00 22.83 82 PHE L N 1
ATOM 2373 C CA . PHE C 3 82 ? 8.111 -29.211 -17.180 1.00 22.37 82 PHE L CA 1
ATOM 2374 C C . PHE C 3 82 ? 7.829 -27.720 -17.454 1.00 25.41 82 PHE L C 1
ATOM 2375 O O . PHE C 3 82 ? 8.672 -26.861 -17.199 1.00 24.97 82 PHE L O 1
ATOM 2383 N N . ALA C 3 83 ? 6.686 -27.436 -18.054 1.00 21.59 83 ALA L N 1
ATOM 2384 C CA . ALA C 3 83 ? 6.292 -26.097 -18.481 1.00 20.74 83 ALA L CA 1
ATOM 2385 C C . ALA C 3 83 ? 4.922 -26.171 -19.093 1.00 24.98 83 ALA L C 1
ATOM 2386 O O . ALA C 3 83 ? 4.366 -27.257 -19.288 1.00 24.42 83 ALA L O 1
ATOM 2388 N N . THR C 3 84 ? 4.387 -25.007 -19.427 1.00 22.90 84 THR L N 1
ATOM 2389 C CA . THR C 3 84 ? 3.159 -24.855 -20.199 1.00 21.89 84 THR L CA 1
ATOM 2390 C C . THR C 3 84 ? 3.615 -24.407 -21.594 1.00 26.50 84 THR L C 1
ATOM 2391 O O . THR C 3 84 ? 4.433 -23.499 -21.719 1.00 24.72 84 THR L O 1
ATOM 2395 N N . TYR C 3 85 ? 3.083 -25.059 -22.632 1.00 24.68 85 TYR L N 1
ATOM 2396 C CA . TYR C 3 85 ? 3.429 -24.780 -24.014 1.00 24.82 85 TYR L CA 1
ATOM 2397 C C . TYR C 3 85 ? 2.279 -24.069 -24.693 1.00 28.10 85 TYR L C 1
ATOM 2398 O O . TYR C 3 85 ? 1.125 -24.485 -24.539 1.00 28.14 85 TYR L O 1
ATOM 2407 N N . TYR C 3 86 ? 2.591 -23.017 -25.467 1.00 23.58 86 TYR L N 1
ATOM 2408 C CA . TYR C 3 86 ? 1.546 -22.289 -26.182 1.00 22.68 86 TYR L CA 1
ATOM 2409 C C . TYR C 3 86 ? 1.820 -22.169 -27.652 1.00 27.20 86 TYR L C 1
ATOM 2410 O O . TYR C 3 86 ? 2.922 -21.785 -28.036 1.00 25.74 86 TYR L O 1
ATOM 2419 N N . CYS C 3 87 ? 0.789 -22.368 -28.473 1.00 26.04 87 CYS L N 1
ATOM 2420 C CA . CYS C 3 87 ? 0.910 -22.086 -29.890 1.00 26.60 87 CYS L CA 1
ATOM 2421 C C . CYS C 3 87 ? 0.354 -20.672 -30.109 1.00 29.30 87 CYS L C 1
ATOM 2422 O O . CYS C 3 87 ? -0.298 -20.118 -29.217 1.00 26.06 87 CYS L O 1
ATOM 2425 N N . GLN C 3 88 ? 0.680 -20.061 -31.253 1.00 27.22 88 GLN L N 1
ATOM 2426 C CA . GLN C 3 88 ? 0.267 -18.702 -31.563 1.00 26.68 88 GLN L CA 1
ATOM 2427 C C . GLN C 3 88 ? 0.262 -18.475 -33.063 1.00 32.04 88 GLN L C 1
ATOM 2428 O O . GLN C 3 88 ? 1.088 -19.028 -33.789 1.00 32.92 88 GLN L O 1
ATOM 2434 N N . GLN C 3 89 ? -0.652 -17.634 -33.516 1.00 28.81 89 GLN L N 1
ATOM 2435 C CA . GLN C 3 89 ? -0.734 -17.252 -34.917 1.00 29.06 89 GLN L CA 1
ATOM 2436 C C . GLN C 3 89 ? -0.746 -15.742 -35.013 1.00 34.06 89 GLN L C 1
ATOM 2437 O O . GLN C 3 89 ? -1.305 -15.060 -34.147 1.00 32.92 89 GLN L O 1
ATOM 2443 N N . TRP C 3 90 ? -0.153 -15.216 -36.083 1.00 31.93 90 TRP L N 1
ATOM 2444 C CA . TRP C 3 90 ? -0.270 -13.804 -36.370 1.00 32.52 90 TRP L CA 1
ATOM 2445 C C . TRP C 3 90 ? -0.474 -13.580 -37.865 1.00 37.23 90 TRP L C 1
ATOM 2446 O O . TRP C 3 90 ? -0.076 -12.551 -38.393 1.00 37.18 90 TRP L O 1
ATOM 2457 N N . SER C 3 91 ? -1.115 -14.551 -38.533 1.00 35.21 91 SER L N 1
ATOM 2458 C CA . SER C 3 91 ? -1.444 -14.460 -39.968 1.00 38.14 91 SER L CA 1
ATOM 2459 C C . SER C 3 91 ? -2.680 -13.596 -40.104 1.00 41.75 91 SER L C 1
ATOM 2460 O O . SER C 3 91 ? -2.890 -12.995 -41.145 1.00 42.08 91 SER L O 1
ATOM 2463 N N . SER C 3 92 ? -3.479 -13.518 -39.023 1.00 38.34 92 SER L N 1
ATOM 2464 C CA . SER C 3 92 ? -4.690 -12.711 -38.955 1.00 39.65 92 SER L CA 1
ATOM 2465 C C . SER C 3 92 ? -4.723 -11.888 -37.672 1.00 41.23 92 SER L C 1
ATOM 2466 O O . SER C 3 92 ? -4.268 -12.338 -36.628 1.00 38.36 92 SER L O 1
ATOM 2469 N N . ALA C 3 93 ? -5.249 -10.665 -37.766 1.00 40.08 93 ALA L N 1
ATOM 2470 C CA . ALA C 3 93 ? -5.408 -9.773 -36.622 1.00 38.53 93 ALA L CA 1
ATOM 2471 C C . ALA C 3 93 ? -6.838 -9.997 -36.047 1.00 42.11 93 ALA L C 1
ATOM 2472 O O . ALA C 3 93 ? -7.780 -10.116 -36.827 1.00 43.28 93 ALA L O 1
ATOM 2474 N N . PRO C 3 94 ? -7.028 -10.134 -34.714 1.00 36.54 94 PRO L N 1
ATOM 2475 C CA . PRO C 3 94 ? -6.010 -10.035 -33.661 1.00 34.78 94 PRO L CA 1
ATOM 2476 C C . PRO C 3 94 ? -5.153 -11.282 -33.576 1.00 38.08 94 PRO L C 1
ATOM 2477 O O . PRO C 3 94 ? -5.621 -12.382 -33.894 1.00 38.96 94 PRO L O 1
ATOM 2481 N N . TRP C 3 95 ? -3.904 -11.108 -33.129 1.00 32.64 95 TRP L N 1
ATOM 2482 C CA . TRP C 3 95 ? -2.998 -12.229 -32.899 1.00 31.40 95 TRP L CA 1
ATOM 2483 C C . TRP C 3 95 ? -3.610 -13.039 -31.764 1.00 32.34 95 TRP L C 1
ATOM 2484 O O . TRP C 3 95 ? -4.167 -12.466 -30.824 1.00 30.33 95 TRP L O 1
ATOM 2495 N N . THR C 3 96 ? -3.572 -14.354 -31.880 1.00 27.99 96 THR L N 1
ATOM 2496 C CA . THR C 3 96 ? -4.177 -15.195 -30.858 1.00 27.74 96 THR L CA 1
ATOM 2497 C C . THR C 3 96 ? -3.275 -16.310 -30.443 1.00 30.29 96 THR L C 1
ATOM 2498 O O . THR C 3 96 ? -2.445 -16.779 -31.222 1.00 29.84 96 THR L O 1
ATOM 2502 N N . PHE C 3 97 ? -3.477 -16.766 -29.221 1.00 25.52 97 PHE L N 1
ATOM 2503 C CA . PHE C 3 97 ? -2.698 -17.857 -28.665 1.00 24.24 97 PHE L CA 1
ATOM 2504 C C . PHE C 3 97 ? -3.611 -19.019 -28.333 1.00 28.64 97 PHE L C 1
ATOM 2505 O O . PHE C 3 97 ? -4.770 -18.801 -28.003 1.00 27.45 97 PHE L O 1
ATOM 2513 N N . GLY C 3 98 ? -3.047 -20.228 -28.292 1.00 27.56 98 GLY L N 1
ATOM 2514 C CA . GLY C 3 98 ? -3.735 -21.411 -27.780 1.00 27.98 98 GLY L CA 1
ATOM 2515 C C . GLY C 3 98 ? -3.909 -21.246 -26.270 1.00 30.58 98 GLY L C 1
ATOM 2516 O O . GLY C 3 98 ? -3.332 -20.321 -25.700 1.00 28.16 98 GLY L O 1
ATOM 2517 N N . GLN C 3 99 ? -4.706 -22.111 -25.593 1.00 27.87 99 GLN L N 1
ATOM 2518 C CA . GLN C 3 99 ? -4.961 -21.968 -24.142 1.00 27.65 99 GLN L CA 1
ATOM 2519 C C . GLN C 3 99 ? -3.818 -22.496 -23.268 1.00 31.13 99 GLN L C 1
ATOM 2520 O O . GLN C 3 99 ? -3.844 -22.350 -22.043 1.00 29.22 99 GLN L O 1
ATOM 2526 N N . GLY C 3 100 ? -2.841 -23.128 -23.906 1.00 27.58 100 GLY L N 1
ATOM 2527 C CA . GLY C 3 100 ? -1.718 -23.695 -23.190 1.00 26.99 100 GLY L CA 1
ATOM 2528 C C . GLY C 3 100 ? -1.902 -25.165 -22.897 1.00 28.47 100 GLY L C 1
ATOM 2529 O O . GLY C 3 100 ? -3.030 -25.655 -22.728 1.00 27.13 100 GLY L O 1
ATOM 2530 N N . THR C 3 101 ? -0.772 -25.863 -22.840 1.00 27.95 101 THR L N 1
ATOM 2531 C CA . THR C 3 101 ? -0.705 -27.275 -22.482 1.00 26.88 101 THR L CA 1
ATOM 2532 C C . THR C 3 101 ? 0.330 -27.428 -21.402 1.00 28.24 101 THR L C 1
ATOM 2533 O O . THR C 3 101 ? 1.507 -27.151 -21.638 1.00 24.90 101 THR L O 1
ATOM 2537 N N . LYS C 3 102 ? -0.110 -27.875 -20.224 1.00 25.82 102 LYS L N 1
ATOM 2538 C CA . LYS C 3 102 ? 0.779 -28.130 -19.100 1.00 25.25 102 LYS L CA 1
ATOM 2539 C C . LYS C 3 102 ? 1.400 -29.521 -19.261 1.00 28.38 102 LYS L C 1
ATOM 2540 O O . LYS C 3 102 ? 0.679 -30.496 -19.449 1.00 28.99 102 LYS L O 1
ATOM 2546 N N . VAL C 3 103 ? 2.745 -29.607 -19.227 1.00 24.59 103 VAL L N 1
ATOM 2547 C CA . VAL C 3 103 ? 3.423 -30.890 -19.331 1.00 24.13 103 VAL L CA 1
ATOM 2548 C C . VAL C 3 103 ? 4.025 -31.169 -1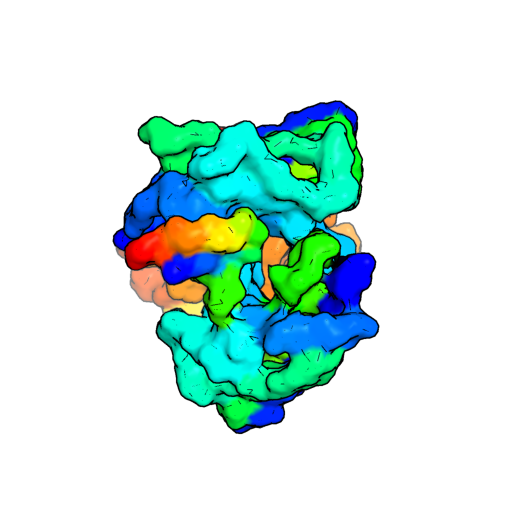7.949 1.00 27.90 103 VAL L C 1
ATOM 2549 O O . VAL C 3 103 ? 4.839 -30.380 -17.435 1.00 26.45 103 VAL L O 1
ATOM 2553 N N . GLU C 3 104 ? 3.573 -32.261 -17.343 1.00 24.33 104 GLU L N 1
ATOM 2554 C CA . GLU C 3 104 ? 4.016 -32.702 -16.019 1.00 25.86 104 GLU L CA 1
ATOM 2555 C C . GLU C 3 104 ? 4.851 -33.976 -16.142 1.00 29.30 104 GLU L C 1
ATOM 2556 O O . GLU C 3 104 ? 4.736 -34.707 -17.128 1.00 28.60 104 GLU L O 1
ATOM 2562 N N . ILE C 3 105 ? 5.735 -34.196 -15.184 1.00 25.82 105 ILE L N 1
ATOM 2563 C CA . ILE C 3 105 ? 6.667 -35.315 -15.236 1.00 25.73 105 ILE L CA 1
ATOM 2564 C C . ILE C 3 105 ? 6.321 -36.400 -14.211 1.00 29.02 105 ILE L C 1
ATOM 2565 O O . ILE C 3 105 ? 6.146 -36.109 -13.035 1.00 26.42 105 ILE L O 1
ATOM 2570 N N . LYS C 3 106 ? 6.229 -37.641 -14.678 1.00 26.96 106 LYS L N 1
ATOM 2571 C CA . LYS C 3 106 ? 6.053 -38.822 -13.837 1.00 28.64 106 LYS L CA 1
ATOM 2572 C C . LYS C 3 106 ? 7.454 -39.325 -13.559 1.00 32.55 106 LYS L C 1
ATOM 2573 O O . LYS C 3 106 ? 8.280 -39.391 -14.472 1.00 34.37 106 LYS L O 1
ATOM 2579 N N . ARG C 3 107 ? 7.741 -39.661 -12.318 1.00 27.44 107 ARG L N 1
ATOM 2580 C CA . ARG C 3 107 ? 9.070 -40.160 -11.949 1.00 27.13 107 ARG L CA 1
ATOM 2581 C C . ARG C 3 107 ? 8.867 -41.149 -10.826 1.00 30.57 107 ARG L C 1
ATOM 2582 O O . ARG C 3 107 ? 7.727 -41.369 -10.427 1.00 30.29 107 ARG L O 1
ATOM 2590 N N . THR C 3 108 ? 9.949 -41.705 -10.276 1.00 28.62 108 THR L N 1
ATOM 2591 C CA . THR C 3 108 ? 9.840 -42.665 -9.175 1.00 29.12 108 THR L CA 1
ATOM 2592 C C . THR C 3 108 ? 9.381 -41.986 -7.892 1.00 32.39 108 THR L C 1
ATOM 2593 O O . THR C 3 108 ? 9.537 -40.764 -7.716 1.00 30.63 108 THR L O 1
ATOM 2597 N N . VAL C 3 109 ? 8.829 -42.784 -6.988 1.00 29.67 109 VAL L N 1
ATOM 2598 C CA . VAL C 3 109 ? 8.395 -42.333 -5.665 1.00 29.43 109 VAL L CA 1
ATOM 2599 C C . VAL C 3 109 ? 9.653 -41.826 -4.905 1.00 34.33 109 VAL L C 1
ATOM 2600 O O . VAL C 3 109 ? 10.717 -42.440 -5.014 1.00 33.94 109 VAL L O 1
ATOM 2604 N N . ALA C 3 110 ? 9.523 -40.698 -4.187 1.00 30.25 110 ALA L N 1
ATOM 2605 C CA . ALA C 3 110 ? 10.555 -40.091 -3.347 1.00 30.60 110 ALA L CA 1
ATOM 2606 C C . ALA C 3 110 ? 9.834 -39.641 -2.073 1.00 35.12 110 ALA L C 1
ATOM 2607 O O . ALA C 3 110 ? 8.823 -38.956 -2.140 1.00 31.87 110 ALA L O 1
ATOM 2609 N N . ALA C 3 111 ? 10.312 -40.092 -0.923 1.00 34.64 111 ALA L N 1
ATOM 2610 C CA . ALA C 3 111 ? 9.712 -39.743 0.356 1.00 34.59 111 ALA L CA 1
ATOM 2611 C C . ALA C 3 111 ? 10.073 -38.302 0.705 1.00 34.95 111 ALA L C 1
ATOM 2612 O O . ALA C 3 111 ? 11.175 -37.851 0.363 1.00 34.45 111 ALA L O 1
ATOM 2614 N N . PRO C 3 112 ? 9.179 -37.551 1.375 1.00 30.01 112 PRO L N 1
ATOM 2615 C CA . PRO C 3 112 ? 9.560 -36.197 1.783 1.00 29.85 112 PRO L CA 1
ATOM 2616 C C . PRO C 3 112 ? 10.540 -36.224 2.949 1.00 32.08 112 PRO L C 1
ATOM 2617 O O . PRO C 3 112 ? 10.525 -37.150 3.751 1.00 30.57 112 PRO L O 1
ATOM 2621 N N . SER C 3 113 ? 11.386 -35.201 3.018 1.00 31.84 113 SER L N 1
ATOM 2622 C CA . SER C 3 113 ? 12.282 -34.906 4.125 1.00 31.46 113 SER L CA 1
ATOM 2623 C C . SER C 3 113 ? 11.420 -33.903 4.882 1.00 33.41 113 SER L C 1
ATOM 2624 O O . SER C 3 113 ? 10.937 -32.931 4.273 1.00 29.98 113 SER L O 1
ATOM 2627 N N . VAL C 3 114 ? 11.142 -34.181 6.167 1.00 30.34 114 VAL L N 1
ATOM 2628 C CA . VAL C 3 114 ? 10.232 -33.361 6.974 1.00 29.41 114 VAL L CA 1
ATOM 2629 C C . VAL C 3 114 ? 10.985 -32.492 7.990 1.00 33.77 114 VAL L C 1
ATOM 2630 O O . VAL C 3 114 ? 11.806 -32.998 8.745 1.00 32.41 114 VAL L O 1
ATOM 2634 N N . PHE C 3 115 ? 10.640 -31.199 8.054 1.00 30.00 115 PHE L N 1
ATOM 2635 C CA . PHE C 3 115 ? 11.261 -30.240 8.969 1.00 28.40 115 PHE L CA 1
ATOM 2636 C C . PHE C 3 115 ? 10.171 -29.442 9.688 1.00 33.89 115 PHE L C 1
ATOM 2637 O O . PHE C 3 115 ? 9.105 -29.174 9.111 1.00 33.48 115 PHE L O 1
ATOM 2645 N N . ILE C 3 116 ? 10.425 -29.061 10.943 1.00 30.39 116 ILE L N 1
ATOM 2646 C CA . ILE C 3 116 ? 9.441 -28.274 11.675 1.00 28.99 116 ILE L CA 1
ATOM 2647 C C . ILE C 3 116 ? 10.105 -27.009 12.223 1.00 31.80 116 ILE L C 1
ATOM 2648 O O . ILE C 3 116 ? 11.279 -27.013 12.607 1.00 31.18 116 ILE L O 1
ATOM 2653 N N . PHE C 3 117 ? 9.351 -25.910 12.199 1.00 27.13 117 PHE L N 1
ATOM 2654 C CA . PHE C 3 117 ? 9.827 -24.613 12.636 1.00 25.69 117 PHE L CA 1
ATOM 2655 C C . PHE C 3 117 ? 8.875 -24.050 13.669 1.00 29.76 117 PHE L C 1
ATOM 2656 O O . PHE C 3 117 ? 7.728 -23.788 13.350 1.00 27.40 117 PHE L O 1
ATOM 2664 N N . PRO C 3 118 ? 9.347 -23.793 14.892 1.00 30.37 118 PRO L N 1
ATOM 2665 C CA . PRO C 3 118 ? 8.481 -23.130 15.886 1.00 30.12 118 PRO L CA 1
ATOM 2666 C C . PRO C 3 118 ? 8.286 -21.645 15.524 1.00 33.01 118 PRO L C 1
ATOM 2667 O O . PRO C 3 118 ? 9.036 -21.122 14.704 1.00 30.34 118 PRO L O 1
ATOM 2671 N N . PRO C 3 119 ? 7.311 -20.914 16.097 1.00 32.40 119 PRO L N 1
ATOM 2672 C CA . PRO C 3 119 ? 7.227 -19.475 15.773 1.00 32.08 119 PRO L CA 1
ATOM 2673 C C . PRO C 3 119 ? 8.466 -18.747 16.278 1.00 34.26 119 PRO L C 1
ATOM 2674 O O . PRO C 3 119 ? 9.070 -19.197 17.249 1.00 32.46 119 PRO L O 1
ATOM 2678 N N . SER C 3 120 ? 8.862 -17.663 15.596 1.00 30.33 120 SER L N 1
ATOM 2679 C CA . SER C 3 120 ? 9.976 -16.816 16.029 1.00 30.73 120 SER L CA 1
ATOM 2680 C C . SER C 3 120 ? 9.519 -16.039 17.278 1.00 38.07 120 SER L C 1
ATOM 2681 O O . SER C 3 120 ? 8.310 -15.872 17.505 1.00 37.68 120 SER L O 1
ATOM 2684 N N . ASP C 3 121 ? 10.475 -15.537 18.064 1.00 36.43 121 ASP L N 1
ATOM 2685 C CA . ASP C 3 121 ? 10.163 -14.733 19.241 1.00 37.85 121 ASP L CA 1
ATOM 2686 C C . ASP C 3 121 ? 9.541 -13.394 18.831 1.00 43.21 121 ASP L C 1
ATOM 2687 O O . ASP C 3 121 ? 8.602 -12.927 19.485 1.00 42.80 121 ASP L O 1
ATOM 2692 N N . GLU C 3 122 ? 10.035 -12.819 17.708 1.00 39.64 122 GLU L N 1
ATOM 2693 C CA . GLU C 3 122 ? 9.532 -11.580 17.124 1.00 39.72 122 GLU L CA 1
ATOM 2694 C C . GLU C 3 122 ? 8.036 -11.694 16.807 1.00 41.97 122 GLU L C 1
ATOM 2695 O O . GLU C 3 122 ? 7.286 -10.763 17.116 1.00 43.26 122 GLU L O 1
ATOM 2701 N N . GLN C 3 123 ? 7.607 -12.830 16.199 1.00 34.70 123 GLN L N 1
ATOM 2702 C CA . GLN C 3 123 ? 6.200 -13.042 15.872 1.00 32.15 123 GLN L CA 1
ATOM 2703 C C . GLN C 3 123 ? 5.387 -13.163 17.140 1.00 36.02 123 GLN L C 1
ATOM 2704 O O . GLN C 3 123 ? 4.353 -12.531 17.252 1.00 36.81 123 GLN L O 1
ATOM 2710 N N . LEU C 3 124 ? 5.874 -13.919 18.110 1.00 35.54 124 LEU L N 1
ATOM 2711 C CA . LEU C 3 124 ? 5.191 -14.079 19.397 1.00 38.47 124 LEU L CA 1
ATOM 2712 C C . LEU C 3 124 ? 4.920 -12.731 20.098 1.00 45.50 124 LEU L C 1
ATOM 2713 O O . LEU C 3 124 ? 3.797 -12.530 20.559 1.00 45.37 124 LEU L O 1
ATOM 2718 N N . LYS C 3 125 ? 5.885 -11.775 20.030 1.00 44.64 125 LYS L N 1
ATOM 2719 C CA . LYS C 3 125 ? 5.771 -10.412 20.574 1.00 48.47 125 LYS L CA 1
ATOM 2720 C C . LYS C 3 125 ? 4.576 -9.665 19.975 1.00 53.11 125 LYS L C 1
ATOM 2721 O O . LYS C 3 125 ? 4.000 -8.789 20.629 1.00 55.08 125 LYS L O 1
ATOM 2727 N N . SER C 3 126 ? 4.223 -10.005 18.726 1.00 46.80 126 SER L N 1
ATOM 2728 C CA . SER C 3 126 ? 3.135 -9.379 17.988 1.00 45.49 126 SER L CA 1
ATOM 2729 C C . SER C 3 126 ? 1.766 -10.002 18.295 1.00 46.68 126 SER L C 1
ATOM 2730 O O . SER C 3 126 ? 0.747 -9.474 17.844 1.00 47.49 126 SER L O 1
ATOM 2733 N N . GLY C 3 127 ? 1.746 -11.094 19.064 1.00 40.77 127 GLY L N 1
ATOM 2734 C CA . GLY C 3 127 ? 0.506 -11.755 19.470 1.00 40.51 127 GLY L CA 1
ATOM 2735 C C . GLY C 3 127 ? 0.013 -12.947 18.665 1.00 42.16 127 GLY L C 1
ATOM 2736 O O . GLY C 3 127 ? -1.118 -13.397 18.873 1.00 41.95 127 GLY L O 1
ATOM 2737 N N . THR C 3 128 ? 0.855 -13.498 17.783 1.00 38.39 128 THR L N 1
ATOM 2738 C CA . THR C 3 128 ? 0.512 -14.653 16.952 1.00 35.77 128 THR L CA 1
ATOM 2739 C C . THR C 3 128 ? 1.662 -15.688 16.945 1.00 38.09 128 THR L C 1
ATOM 2740 O O . THR C 3 128 ? 2.839 -15.332 17.097 1.00 38.48 128 THR L O 1
ATOM 2744 N N . ALA C 3 129 ? 1.305 -16.970 16.755 1.00 32.73 129 ALA L N 1
ATOM 2745 C CA . ALA C 3 129 ? 2.249 -18.067 16.596 1.00 31.08 129 ALA L CA 1
ATOM 2746 C C . ALA C 3 129 ? 1.970 -18.850 15.334 1.00 32.80 129 ALA L C 1
ATOM 2747 O O . ALA C 3 129 ? 0.944 -19.529 15.246 1.00 32.18 129 ALA L O 1
ATOM 2749 N N . SER C 3 130 ? 2.876 -18.766 14.358 1.00 28.60 130 SER L N 1
ATOM 2750 C CA . SER C 3 130 ? 2.802 -19.598 13.153 1.00 27.52 130 SER L CA 1
ATOM 2751 C C . SER C 3 130 ? 3.863 -20.714 13.273 1.00 31.69 130 SER L C 1
ATOM 2752 O O . SER C 3 130 ? 5.041 -20.436 13.528 1.00 30.35 130 SER L O 1
ATOM 2755 N N . VAL C 3 131 ? 3.408 -21.969 13.228 1.00 26.67 131 VAL L N 1
ATOM 2756 C CA . VAL C 3 131 ? 4.272 -23.156 13.281 1.00 24.81 131 VAL L CA 1
ATOM 2757 C C . VAL C 3 131 ? 4.294 -23.682 11.844 1.00 27.81 131 VAL L C 1
ATOM 2758 O O . VAL C 3 131 ? 3.231 -23.881 11.214 1.00 24.58 131 VAL L O 1
ATOM 2762 N N . VAL C 3 132 ? 5.502 -23.813 11.288 1.00 25.53 132 VAL L N 1
ATOM 2763 C CA . VAL C 3 132 ? 5.646 -24.245 9.913 1.00 23.85 132 VAL L CA 1
ATOM 2764 C C . VAL C 3 132 ? 6.203 -25.644 9.793 1.00 29.94 132 VAL L C 1
ATOM 2765 O O . VAL C 3 132 ? 7.256 -25.971 10.363 1.00 28.79 132 VAL L O 1
ATOM 2769 N N . CYS C 3 133 ? 5.513 -26.451 8.985 1.00 27.24 133 CYS L N 1
ATOM 2770 C CA . CYS C 3 133 ? 5.950 -27.780 8.654 1.00 27.78 133 CYS L CA 1
ATOM 2771 C C . CYS C 3 133 ? 6.321 -27.834 7.175 1.00 28.47 133 CYS L C 1
ATOM 2772 O O . CYS C 3 133 ? 5.507 -27.510 6.305 1.00 24.40 133 CYS L O 1
ATOM 2775 N N . LEU C 3 134 ? 7.555 -28.267 6.897 1.00 24.12 134 LEU L N 1
ATOM 2776 C CA . LEU C 3 134 ? 8.061 -28.353 5.533 1.00 23.53 134 LEU L CA 1
ATOM 2777 C C . LEU C 3 134 ? 8.264 -29.817 5.115 1.00 28.61 134 LEU L C 1
ATOM 2778 O O . LEU C 3 134 ? 8.920 -30.568 5.844 1.00 30.79 134 LEU L O 1
ATOM 2783 N N . LEU C 3 135 ? 7.724 -30.194 3.932 1.00 21.55 135 LEU L N 1
ATOM 2784 C CA . LEU C 3 135 ? 7.873 -31.509 3.294 1.00 21.02 135 LEU L CA 1
ATOM 2785 C C . LEU C 3 135 ? 8.696 -31.214 2.069 1.00 27.46 135 LEU L C 1
ATOM 2786 O O . LEU C 3 135 ? 8.249 -30.490 1.181 1.00 27.44 135 LEU L O 1
ATOM 2791 N N . ASN C 3 136 ? 9.930 -31.688 2.058 1.00 24.92 136 ASN L N 1
ATOM 2792 C CA . ASN C 3 136 ? 10.822 -31.367 0.983 1.00 25.98 136 ASN L CA 1
ATOM 2793 C C . ASN C 3 136 ? 11.060 -32.495 -0.001 1.00 28.86 136 ASN L C 1
ATOM 2794 O O . ASN C 3 136 ? 11.315 -33.633 0.394 1.00 28.52 136 ASN L O 1
ATOM 2799 N N . ASN C 3 137 ? 11.008 -32.149 -1.297 1.00 25.48 137 ASN L N 1
ATOM 2800 C CA . ASN C 3 137 ? 11.400 -32.989 -2.433 1.00 26.03 137 ASN L CA 1
ATOM 2801 C C . ASN C 3 137 ? 10.814 -34.389 -2.449 1.00 30.02 137 ASN L C 1
ATOM 2802 O O . ASN C 3 137 ? 11.542 -35.366 -2.379 1.00 30.24 137 ASN L O 1
ATOM 2807 N N . PHE C 3 138 ? 9.511 -34.481 -2.644 1.00 26.44 138 PHE L N 1
ATOM 2808 C CA . PHE C 3 138 ? 8.832 -35.756 -2.666 1.00 25.22 138 PHE L CA 1
ATOM 2809 C C . PHE C 3 138 ? 8.066 -35.955 -3.964 1.00 27.15 138 PHE L C 1
ATOM 2810 O O . PHE C 3 138 ? 7.750 -35.004 -4.677 1.00 26.58 138 PHE L O 1
ATOM 2818 N N . TYR C 3 139 ? 7.714 -37.200 -4.228 1.00 23.64 139 TYR L N 1
ATOM 2819 C CA . TYR C 3 139 ? 6.935 -37.575 -5.386 1.00 22.68 139 TYR L CA 1
ATOM 2820 C C . TYR C 3 139 ? 6.240 -38.884 -5.035 1.00 28.72 139 TYR L C 1
ATOM 2821 O O . TYR C 3 139 ? 6.890 -39.759 -4.466 1.00 28.20 139 TYR L O 1
ATOM 2830 N N . PRO C 3 140 ? 4.927 -39.055 -5.335 1.00 26.07 140 PRO L N 1
ATOM 2831 C CA . PRO C 3 140 ? 4.028 -38.096 -6.025 1.00 24.65 140 PRO L CA 1
ATOM 2832 C C . PRO C 3 140 ? 3.583 -36.941 -5.123 1.00 28.67 140 PRO L C 1
ATOM 2833 O O . PRO C 3 140 ? 3.975 -36.848 -3.951 1.00 25.88 140 PRO L O 1
ATOM 2837 N N . ARG C 3 141 ? 2.753 -36.072 -5.687 1.00 27.96 141 ARG L N 1
ATOM 2838 C CA . ARG C 3 141 ? 2.198 -34.847 -5.086 1.00 27.74 141 ARG L CA 1
ATOM 2839 C C . ARG C 3 141 ? 1.376 -35.102 -3.810 1.00 31.55 141 ARG L C 1
ATOM 2840 O O . ARG C 3 141 ? 1.430 -34.311 -2.873 1.00 30.14 141 ARG L O 1
ATOM 2848 N N . GLU C 3 142 ? 0.614 -36.197 -3.791 1.00 30.12 142 GLU L N 1
ATOM 2849 C CA . GLU C 3 142 ? -0.296 -36.585 -2.716 1.00 30.45 142 GLU L CA 1
ATOM 2850 C C . GLU C 3 142 ? 0.479 -36.850 -1.446 1.00 35.73 142 GLU L C 1
ATOM 2851 O O . GLU C 3 142 ? 1.383 -37.679 -1.403 1.00 34.94 142 GLU 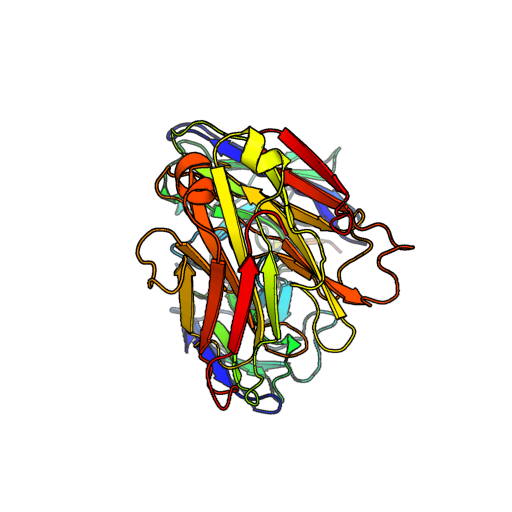L O 1
ATOM 2857 N N . ALA C 3 143 ? 0.199 -36.050 -0.443 1.00 34.20 143 ALA L N 1
ATOM 2858 C CA . ALA C 3 143 ? 0.853 -36.125 0.865 1.00 33.90 143 ALA L CA 1
ATOM 2859 C C . ALA C 3 143 ? -0.178 -35.631 1.858 1.00 40.00 143 ALA L C 1
ATOM 2860 O O . ALA C 3 143 ? -0.978 -34.739 1.548 1.00 40.06 143 ALA L O 1
ATOM 2862 N N . LYS C 3 144 ? -0.194 -36.229 3.029 1.00 36.40 144 LYS L N 1
ATOM 2863 C CA . LYS C 3 144 ? -1.139 -35.836 4.058 1.00 35.25 144 LYS L CA 1
ATOM 2864 C C . LYS C 3 144 ? -0.333 -35.302 5.233 1.00 36.89 144 LYS L C 1
ATOM 2865 O O . LYS C 3 144 ? 0.629 -35.931 5.676 1.00 34.60 144 LYS L O 1
ATOM 2871 N N . VAL C 3 145 ? -0.691 -34.097 5.675 1.00 32.70 145 VAL L N 1
ATOM 2872 C CA . VAL C 3 145 ? -0.083 -33.434 6.816 1.00 32.14 145 VAL L CA 1
ATOM 2873 C C . VAL C 3 145 ? -1.164 -33.299 7.863 1.00 36.67 145 VAL L C 1
ATOM 2874 O O . VAL C 3 145 ? -2.246 -32.779 7.559 1.00 36.85 145 VAL L O 1
ATOM 2878 N N . GLN C 3 146 ? -0.875 -33.753 9.093 1.00 32.50 146 GLN L N 1
ATOM 2879 C CA . GLN C 3 146 ? -1.789 -33.594 10.213 1.00 33.41 146 GLN L CA 1
ATOM 2880 C C . GLN C 3 146 ? -1.087 -32.878 11.337 1.00 35.43 146 GLN L C 1
ATOM 2881 O O . GLN C 3 146 ? -0.013 -33.295 11.763 1.00 36.30 146 GLN L O 1
ATOM 2887 N N . TRP C 3 147 ? -1.704 -31.823 11.834 1.00 30.27 147 TRP L N 1
ATOM 2888 C CA . TRP C 3 147 ? -1.186 -31.080 12.969 1.00 30.53 147 TRP L CA 1
ATOM 2889 C C . TRP C 3 147 ? -1.722 -31.661 14.262 1.00 35.16 147 TRP L C 1
ATOM 2890 O O . TRP C 3 147 ? -2.918 -31.915 14.378 1.00 36.82 147 TRP L O 1
ATOM 2901 N N . LYS C 3 148 ? -0.835 -31.896 15.220 1.00 31.44 148 LYS L N 1
ATOM 2902 C CA . LYS C 3 148 ? -1.228 -32.432 16.529 1.00 34.02 148 LYS L CA 1
ATOM 2903 C C . LYS C 3 148 ? -0.646 -31.542 17.612 1.00 40.29 148 LYS L C 1
ATOM 2904 O O . LYS C 3 148 ? 0.556 -31.220 17.598 1.00 39.50 148 LYS L O 1
ATOM 2910 N N . VAL C 3 149 ? -1.526 -31.076 18.489 1.00 37.93 149 VAL L N 1
ATOM 2911 C CA . VAL C 3 149 ? -1.188 -30.200 19.599 1.00 38.81 149 VAL L CA 1
ATOM 2912 C C . VAL C 3 149 ? -1.517 -30.962 20.881 1.00 44.00 149 VAL L C 1
ATOM 2913 O O . VAL C 3 149 ? -2.685 -31.283 21.136 1.00 46.59 149 VAL L O 1
ATOM 2917 N N . ASP C 3 150 ? -0.462 -31.328 21.637 1.00 41.87 150 ASP L N 1
ATOM 2918 C CA . ASP C 3 150 ? -0.539 -32.179 22.829 1.00 44.01 150 ASP L CA 1
ATOM 2919 C C . ASP C 3 150 ? -1.248 -33.510 22.486 1.00 48.37 150 ASP L C 1
ATOM 2920 O O . ASP C 3 150 ? -2.048 -34.012 23.267 1.00 49.12 150 ASP L O 1
ATOM 2925 N N . ASN C 3 151 ? -0.950 -34.046 21.277 1.00 44.91 151 ASN L N 1
ATOM 2926 C CA . ASN C 3 151 ? -1.481 -35.271 20.657 1.00 47.09 151 ASN L CA 1
ATOM 2927 C C . ASN C 3 151 ? -2.968 -35.165 20.199 1.00 52.17 151 ASN L C 1
ATOM 2928 O O . ASN C 3 151 ? -3.529 -36.160 19.733 1.00 53.82 151 ASN L O 1
ATOM 2933 N N . ALA C 3 152 ? -3.587 -33.969 20.290 1.00 46.99 152 ALA L N 1
ATOM 2934 C CA . ALA C 3 152 ? -4.965 -33.755 19.827 1.00 45.73 152 ALA L CA 1
ATOM 2935 C C . ALA C 3 152 ? -4.928 -33.310 18.346 1.00 46.43 152 ALA L C 1
ATOM 2936 O O . ALA C 3 152 ? -4.235 -32.351 18.008 1.00 41.35 152 ALA L O 1
ATOM 2938 N N . LEU C 3 153 ? -5.655 -34.016 17.465 1.00 45.53 153 LEU L N 1
ATOM 2939 C CA . LEU C 3 153 ? -5.682 -33.685 16.040 1.00 44.03 153 LEU L CA 1
ATOM 2940 C C . LEU C 3 153 ? -6.343 -32.327 15.808 1.00 45.88 153 LEU L C 1
ATOM 2941 O O . LEU C 3 153 ? -7.442 -32.076 16.290 1.00 45.48 153 LEU L O 1
ATOM 2946 N N . GLN C 3 154 ? -5.638 -31.459 15.084 1.00 39.50 154 GLN L N 1
ATOM 2947 C CA . GLN C 3 154 ? -6.087 -30.118 14.769 1.00 38.65 154 GLN L CA 1
ATOM 2948 C C . GLN C 3 154 ? -6.872 -30.059 13.475 1.00 45.23 154 GLN L C 1
ATOM 2949 O O . GLN C 3 154 ? -6.574 -30.796 12.527 1.00 44.63 154 GLN L O 1
ATOM 2955 N N . SER C 3 155 ? -7.856 -29.141 13.426 1.00 42.83 155 SER L N 1
ATOM 2956 C CA . SER C 3 155 ? -8.626 -28.850 12.220 1.00 42.39 155 SER L CA 1
ATOM 2957 C C . SER C 3 155 ? -9.021 -27.390 12.172 1.00 43.69 155 SER L C 1
ATOM 2958 O O . SER C 3 155 ? -9.420 -26.822 13.192 1.00 44.25 155 SER L O 1
ATOM 2961 N N . GLY C 3 156 ? -8.908 -26.800 10.988 1.00 37.99 156 GLY L N 1
ATOM 2962 C CA . GLY C 3 156 ? -9.332 -25.431 10.725 1.00 37.67 156 GLY L CA 1
ATOM 2963 C C . GLY C 3 156 ? -8.387 -24.303 11.085 1.00 40.20 156 GLY L C 1
ATOM 2964 O O . GLY C 3 156 ? -8.771 -23.139 10.980 1.00 41.70 156 GLY L O 1
ATOM 2965 N N . ASN C 3 157 ? -7.151 -24.617 11.465 1.00 32.61 157 ASN L N 1
ATOM 2966 C CA . ASN C 3 157 ? -6.168 -23.608 11.863 1.00 31.06 157 ASN L CA 1
ATOM 2967 C C . ASN C 3 157 ? -4.865 -23.723 11.067 1.00 31.47 157 ASN L C 1
ATOM 2968 O O . ASN C 3 157 ? -3.830 -23.181 11.471 1.00 30.60 157 ASN L O 1
ATOM 2973 N N . SER C 3 158 ? -4.914 -24.403 9.914 1.00 25.39 158 SER L N 1
ATOM 2974 C CA . SER C 3 158 ? -3.705 -24.517 9.093 1.00 23.45 158 SER L CA 1
ATOM 2975 C C . SER C 3 158 ? -4.004 -24.245 7.648 1.00 27.96 158 SER L C 1
ATOM 2976 O O . SER C 3 158 ? -5.164 -24.306 7.222 1.00 28.32 158 SER L O 1
ATOM 2979 N N . GLN C 3 159 ? -2.960 -23.892 6.911 1.00 23.49 159 GLN L N 1
ATOM 2980 C CA . GLN C 3 159 ? -3.016 -23.644 5.478 1.00 23.65 159 GLN L CA 1
ATOM 2981 C C . GLN C 3 159 ? -1.775 -24.258 4.864 1.00 27.23 159 GLN L C 1
ATOM 2982 O O . GLN C 3 159 ? -0.689 -24.159 5.434 1.00 24.16 159 GLN L O 1
ATOM 2988 N N . GLU C 3 160 ? -1.931 -24.856 3.689 1.00 24.59 160 GLU L N 1
ATOM 2989 C CA . GLU C 3 160 ? -0.786 -25.419 3.015 1.00 23.99 160 GLU L CA 1
ATOM 2990 C C . GLU C 3 160 ? -0.668 -24.979 1.578 1.00 26.96 160 GLU L C 1
ATOM 2991 O O . GLU C 3 160 ? -1.662 -24.566 0.957 1.00 25.56 160 GLU L O 1
ATOM 2997 N N . SER C 3 161 ? 0.545 -25.055 1.042 1.00 22.83 161 SER L N 1
ATOM 2998 C CA . SER C 3 161 ? 0.724 -24.823 -0.385 1.00 24.17 161 SER L CA 1
ATOM 2999 C C . SER C 3 161 ? 1.823 -25.695 -0.914 1.00 25.57 161 SER L C 1
ATOM 3000 O O . SER C 3 161 ? 2.736 -26.037 -0.175 1.00 23.28 161 SER L O 1
ATOM 3003 N N . VAL C 3 162 ? 1.699 -26.102 -2.171 1.00 22.80 162 VAL L N 1
ATOM 3004 C CA . VAL C 3 162 ? 2.692 -26.961 -2.817 1.00 23.44 162 VAL L CA 1
ATOM 3005 C C . VAL C 3 162 ? 3.400 -26.166 -3.932 1.00 25.38 162 VAL L C 1
ATOM 3006 O O . VAL C 3 162 ? 2.791 -25.340 -4.616 1.00 23.83 162 VAL L O 1
ATOM 3010 N N . THR C 3 163 ? 4.673 -26.467 -4.153 1.00 22.79 163 THR L N 1
ATOM 3011 C CA . THR C 3 163 ? 5.419 -25.821 -5.221 1.00 22.57 163 THR L CA 1
ATOM 3012 C C . THR C 3 163 ? 5.054 -26.487 -6.516 1.00 25.22 163 THR L C 1
ATOM 3013 O O . THR C 3 163 ? 4.481 -27.608 -6.535 1.00 21.54 163 THR L O 1
ATOM 3017 N N . GLU C 3 164 ? 5.474 -25.835 -7.619 1.00 21.88 164 GLU L N 1
ATOM 3018 C CA . GLU C 3 164 ? 5.426 -26.459 -8.950 1.00 21.24 164 GLU L CA 1
ATOM 3019 C C . GLU C 3 164 ? 6.484 -27.573 -8.919 1.00 26.09 164 GLU L C 1
ATOM 3020 O O . GLU C 3 164 ? 7.402 -27.579 -8.079 1.00 25.79 164 GLU L O 1
ATOM 3026 N N . GLN C 3 165 ? 6.383 -28.485 -9.847 1.00 22.48 165 GLN L N 1
ATOM 3027 C CA . GLN C 3 165 ? 7.325 -29.578 -9.973 1.00 22.28 165 GLN L CA 1
ATOM 3028 C C . GLN C 3 165 ? 8.759 -29.002 -10.221 1.00 23.87 165 GLN L C 1
ATOM 3029 O O . GLN C 3 165 ? 8.920 -27.986 -10.923 1.00 22.20 165 GLN L O 1
ATOM 3035 N N . ASP C 3 166 ? 9.771 -29.562 -9.534 1.00 19.00 166 ASP L N 1
ATOM 3036 C CA . ASP C 3 166 ? 11.152 -29.070 -9.664 1.00 19.17 166 ASP L CA 1
ATOM 3037 C C . ASP C 3 166 ? 11.669 -29.355 -11.088 1.00 24.48 166 ASP L C 1
ATOM 3038 O O . ASP C 3 166 ? 11.415 -30.438 -11.628 1.00 23.22 166 ASP L O 1
ATOM 3043 N N . SER C 3 167 ? 12.353 -28.375 -11.699 1.00 22.95 167 SER L N 1
ATOM 3044 C CA A SER C 3 167 ? 12.884 -28.487 -13.067 0.58 23.45 167 SER L CA 1
ATOM 3045 C CA B SER C 3 167 ? 12.889 -28.497 -13.063 0.42 23.18 167 SER L CA 1
ATOM 3046 C C . SER C 3 167 ? 14.031 -29.491 -13.209 1.00 26.70 167 SER L C 1
ATOM 3047 O O . SER C 3 167 ? 14.347 -29.865 -14.325 1.00 27.66 167 SER L O 1
ATOM 3052 N N . LYS C 3 168 ? 14.690 -29.896 -12.094 1.00 23.01 168 LYS L N 1
ATOM 3053 C CA . LYS C 3 168 ? 15.821 -30.861 -12.159 1.00 23.09 168 LYS L CA 1
ATOM 3054 C C . LYS C 3 168 ? 15.463 -32.260 -11.704 1.00 28.14 168 LYS L C 1
ATOM 3055 O O . LYS C 3 168 ? 15.833 -33.199 -12.390 1.00 29.25 168 LYS L O 1
ATOM 3061 N N . ASP C 3 169 ? 14.764 -32.408 -10.548 1.00 25.60 169 ASP L N 1
ATOM 3062 C CA . ASP C 3 169 ? 14.468 -33.720 -9.968 1.00 25.80 169 ASP L CA 1
ATOM 3063 C C . ASP C 3 169 ? 12.989 -34.095 -9.979 1.00 28.65 169 ASP L C 1
ATOM 3064 O O . ASP C 3 169 ? 12.644 -35.167 -9.483 1.00 30.39 169 ASP L O 1
ATOM 3069 N N . SER C 3 170 ? 12.127 -33.238 -10.552 1.00 23.67 170 SER L N 1
ATOM 3070 C CA . SER C 3 170 ? 10.677 -33.445 -10.768 1.00 23.22 170 SER L CA 1
ATOM 3071 C C . SER C 3 170 ? 9.862 -33.685 -9.497 1.00 27.79 170 SER L C 1
ATOM 3072 O O . SER C 3 170 ? 8.775 -34.245 -9.566 1.00 29.19 170 SER L O 1
ATOM 3075 N N . THR C 3 171 ? 10.373 -33.259 -8.356 1.00 23.51 171 THR L N 1
ATOM 3076 C CA . THR C 3 171 ? 9.702 -33.443 -7.075 1.00 23.96 171 THR L CA 1
ATOM 3077 C C . THR C 3 171 ? 8.886 -32.211 -6.730 1.00 26.45 171 THR L C 1
ATOM 3078 O O . THR C 3 171 ? 9.016 -31.181 -7.380 1.00 24.79 171 THR L O 1
ATOM 3082 N N . TYR C 3 172 ? 8.067 -32.322 -5.680 1.00 23.96 172 TYR L N 1
ATOM 3083 C CA . TYR C 3 172 ? 7.283 -31.228 -5.137 1.00 22.69 172 TYR L CA 1
ATOM 3084 C C . TYR C 3 172 ? 7.788 -30.956 -3.757 1.00 26.65 172 TYR L C 1
ATOM 3085 O O . TYR C 3 172 ? 8.344 -31.840 -3.106 1.00 26.94 172 TYR L O 1
ATOM 3094 N N . SER C 3 173 ? 7.504 -29.766 -3.258 1.00 23.79 173 SER L N 1
ATOM 3095 C CA . SER C 3 173 ? 7.734 -29.480 -1.854 1.00 24.01 173 SER L CA 1
ATOM 3096 C C . SER C 3 173 ? 6.422 -28.903 -1.333 1.00 26.57 173 SER L C 1
ATOM 3097 O O . SER C 3 173 ? 5.624 -28.401 -2.114 1.00 25.03 173 SER L O 1
ATOM 3100 N N . LEU C 3 174 ? 6.171 -29.044 -0.041 1.00 23.18 174 LEU L N 1
ATOM 3101 C CA . LEU C 3 174 ? 4.940 -28.558 0.552 1.00 22.45 174 LEU L CA 1
ATOM 3102 C C . LEU C 3 174 ? 5.258 -27.858 1.880 1.00 26.89 174 LEU L C 1
ATOM 3103 O O . LEU C 3 174 ? 6.071 -28.336 2.676 1.00 27.57 174 LEU L O 1
ATOM 3108 N N . SER C 3 175 ? 4.566 -26.761 2.120 1.00 22.01 175 SER L N 1
ATOM 3109 C CA . SER C 3 175 ? 4.682 -25.986 3.341 1.00 22.44 175 SER L CA 1
ATOM 3110 C C . SER C 3 175 ? 3.297 -26.000 3.980 1.00 26.98 175 SER L C 1
ATOM 3111 O O . SER C 3 175 ? 2.293 -25.779 3.286 1.00 27.79 175 SER L O 1
ATOM 3114 N N . SER C 3 176 ? 3.225 -26.294 5.280 1.00 20.49 176 SER L N 1
ATOM 3115 C CA . SER C 3 176 ? 1.969 -26.247 5.996 1.00 20.53 176 SER L CA 1
ATOM 3116 C C . SER C 3 176 ? 2.168 -25.352 7.201 1.00 26.28 176 SER L C 1
ATOM 3117 O O . SER C 3 176 ? 3.126 -25.526 7.954 1.00 27.13 176 SER L O 1
ATOM 3120 N N . THR C 3 177 ? 1.298 -24.365 7.359 1.00 23.17 177 THR L N 1
ATOM 3121 C CA . THR C 3 177 ? 1.401 -23.440 8.484 1.00 23.55 177 THR L CA 1
ATOM 3122 C C . THR C 3 177 ? 0.215 -23.548 9.430 1.00 27.26 177 THR L C 1
ATOM 3123 O O . THR C 3 177 ? -0.916 -23.271 9.034 1.00 26.09 177 THR L O 1
ATOM 3127 N N . LEU C 3 178 ? 0.497 -23.841 10.693 1.00 25.40 178 LEU L N 1
ATOM 3128 C CA . LEU C 3 178 ? -0.491 -23.845 11.767 1.00 26.12 178 LEU L CA 1
ATOM 3129 C C . LEU C 3 178 ? -0.429 -22.456 12.443 1.00 30.95 178 LEU L C 1
ATOM 3130 O O . LEU C 3 178 ? 0.641 -22.052 12.921 1.00 29.48 178 LEU L O 1
ATOM 3135 N N . THR C 3 179 ? -1.564 -21.724 12.465 1.00 28.06 179 THR L N 1
ATOM 3136 C CA . THR C 3 179 ? -1.581 -20.388 13.065 1.00 29.07 179 THR L CA 1
ATOM 3137 C C . THR C 3 179 ? -2.499 -20.352 14.252 1.00 32.93 179 THR L C 1
ATOM 3138 O O . THR C 3 179 ? -3.650 -20.773 14.163 1.00 31.87 179 THR L O 1
ATOM 3142 N N . LEU C 3 180 ? -1.970 -19.857 15.372 1.00 31.08 180 LEU L N 1
ATOM 3143 C CA . LEU C 3 180 ? -2.685 -19.722 16.632 1.00 33.09 180 LEU L CA 1
ATOM 3144 C C . LEU C 3 180 ? -2.340 -18.366 17.201 1.00 38.64 180 LEU L C 1
ATOM 3145 O O . LEU C 3 180 ? -1.340 -17.766 16.797 1.00 39.40 180 LEU L O 1
ATOM 3150 N N . SER C 3 181 ? -3.147 -17.873 18.135 1.00 35.42 181 SER L N 1
ATOM 3151 C CA . SER C 3 181 ? -2.839 -16.633 18.844 1.00 36.27 181 SER L CA 1
ATOM 3152 C C . SER C 3 181 ? -1.718 -16.991 19.845 1.00 40.02 181 SER L C 1
ATOM 3153 O O . SER C 3 181 ? -1.588 -18.170 20.195 1.00 38.31 181 SER L O 1
ATOM 3156 N N . LYS C 3 182 ? -0.932 -15.994 20.314 1.00 39.24 182 LYS L N 1
ATOM 3157 C CA . LYS C 3 182 ? 0.116 -16.204 21.341 1.00 40.55 182 LYS L CA 1
ATOM 3158 C C . LYS C 3 182 ? -0.494 -16.884 22.615 1.00 46.00 182 LYS L C 1
ATOM 3159 O O . LYS C 3 182 ? 0.100 -17.821 23.145 1.00 45.53 182 LYS L O 1
ATOM 3165 N N . ALA C 3 183 ? -1.699 -16.453 23.052 1.00 43.84 183 ALA L N 1
ATOM 3166 C CA . ALA C 3 183 ? -2.383 -17.040 24.223 1.00 45.08 183 ALA L CA 1
ATOM 3167 C C . ALA C 3 183 ? -2.695 -18.540 24.031 1.00 48.78 183 ALA L C 1
ATOM 3168 O O . ALA C 3 183 ? -2.362 -19.335 24.909 1.00 48.25 183 ALA L O 1
ATOM 3170 N N . ASP C 3 184 ? -3.273 -18.931 22.864 1.00 44.40 184 ASP L N 1
ATOM 3171 C CA . ASP C 3 184 ? -3.574 -20.342 22.556 1.00 43.76 184 ASP L CA 1
ATOM 3172 C C . ASP C 3 184 ? -2.310 -21.191 22.441 1.00 45.82 184 ASP L C 1
ATOM 3173 O O . ASP C 3 184 ? -2.291 -22.330 22.917 1.00 46.33 184 ASP L O 1
ATOM 3178 N N . TYR C 3 185 ? -1.247 -20.616 21.846 1.00 40.38 185 TYR L N 1
ATOM 3179 C CA . TYR C 3 185 ? 0.058 -21.269 21.688 1.00 38.80 185 TYR L CA 1
ATOM 3180 C C . TYR C 3 185 ? 0.696 -21.587 23.049 1.00 46.74 185 TYR L C 1
ATOM 3181 O O . TYR C 3 185 ? 1.175 -22.702 23.262 1.00 46.16 185 TYR L O 1
ATOM 3190 N N . GLU C 3 186 ? 0.651 -20.612 23.976 1.00 46.81 186 GLU L N 1
ATOM 3191 C CA . GLU C 3 186 ? 1.195 -20.690 25.333 1.00 48.86 186 GLU L CA 1
ATOM 3192 C C . GLU C 3 186 ? 0.429 -21.635 26.275 1.00 54.63 186 GLU L C 1
ATOM 3193 O O . GLU C 3 186 ? 0.913 -21.903 27.378 1.00 55.88 186 GLU L O 1
ATOM 3199 N N . LYS C 3 187 ? -0.729 -22.166 25.833 1.00 51.11 187 LYS L N 1
ATOM 3200 C CA . LYS C 3 187 ? -1.562 -23.093 26.616 1.00 52.70 187 LYS L CA 1
ATOM 3201 C C . LYS C 3 187 ? -1.135 -24.551 26.445 1.00 56.72 187 LYS L C 1
ATOM 3202 O O . LYS C 3 187 ? -1.583 -25.405 27.212 1.00 58.94 187 LYS L O 1
ATOM 3208 N N . HIS C 3 188 ? -0.316 -24.848 25.421 1.00 50.15 188 HIS L N 1
ATOM 3209 C CA . HIS C 3 188 ? 0.064 -26.219 25.077 1.00 49.30 188 HIS L CA 1
ATOM 3210 C C . HIS C 3 188 ? 1.551 -26.421 25.001 1.00 50.14 188 HIS L C 1
ATOM 3211 O O . HIS C 3 188 ? 2.276 -25.460 24.826 1.00 49.95 188 HIS L O 1
ATOM 3218 N N . LYS C 3 189 ? 2.008 -27.669 25.110 1.00 46.35 189 LYS L N 1
ATOM 3219 C CA . LYS C 3 189 ? 3.431 -27.992 25.114 1.00 46.73 189 LYS L CA 1
ATOM 3220 C C . LYS C 3 189 ? 3.938 -28.586 23.792 1.00 50.23 189 LYS L C 1
ATOM 3221 O O . LYS C 3 189 ? 4.827 -28.004 23.175 1.00 50.24 189 LYS L O 1
ATOM 3227 N N . VAL C 3 190 ? 3.416 -29.765 23.389 1.00 45.30 190 VAL L N 1
ATOM 3228 C CA . VAL C 3 190 ? 3.890 -30.494 22.214 1.00 42.88 190 VAL L CA 1
ATOM 3229 C C . VAL C 3 190 ? 3.199 -30.035 20.932 1.00 43.45 190 VAL L C 1
ATOM 3230 O O . VAL C 3 190 ? 1.965 -29.953 20.880 1.00 43.55 190 VAL L O 1
ATOM 3234 N N . TYR C 3 191 ? 4.023 -29.721 19.910 1.00 36.91 191 TYR L N 1
ATOM 3235 C CA . TYR C 3 191 ? 3.610 -29.285 18.574 1.00 34.50 191 TYR L CA 1
ATOM 3236 C C . TYR C 3 191 ? 4.202 -30.256 17.581 1.00 37.67 191 TYR L C 1
ATOM 3237 O O . TYR C 3 191 ? 5.431 -30.345 17.442 1.00 36.46 191 TYR L O 1
ATOM 3246 N N . ALA C 3 192 ? 3.313 -31.029 16.948 1.00 33.30 192 ALA L N 1
ATOM 3247 C CA . ALA C 3 192 ? 3.684 -32.088 16.036 1.00 32.72 192 ALA L CA 1
ATOM 3248 C C . ALA C 3 192 ? 3.074 -31.982 14.672 1.00 35.60 192 ALA L C 1
ATOM 3249 O O . ALA C 3 192 ? 1.887 -31.695 14.506 1.00 33.26 192 ALA L O 1
ATOM 3251 N N . CYS C 3 193 ? 3.904 -32.256 13.687 1.00 35.26 193 CYS L N 1
ATOM 3252 C CA . CYS C 3 193 ? 3.498 -32.302 12.302 1.00 37.35 193 CYS L CA 1
ATOM 3253 C C . CYS C 3 193 ? 3.631 -33.791 11.912 1.00 39.82 193 CYS L C 1
ATOM 3254 O O . CYS C 3 193 ? 4.729 -34.353 12.021 1.00 39.47 193 CYS L O 1
ATOM 3257 N N . GLU C 3 194 ? 2.517 -34.434 11.522 1.00 35.08 194 GLU L N 1
ATOM 3258 C CA . GLU C 3 194 ? 2.530 -35.845 11.133 1.00 35.59 194 GLU L CA 1
ATOM 3259 C C . GLU C 3 194 ? 2.325 -35.992 9.630 1.00 36.95 194 GLU L C 1
ATOM 3260 O O . GLU C 3 194 ? 1.313 -35.554 9.091 1.00 35.56 194 GLU L O 1
ATOM 3266 N N . VAL C 3 195 ? 3.285 -36.634 8.961 1.00 32.63 195 VAL L N 1
ATOM 3267 C CA . VAL C 3 195 ? 3.281 -36.772 7.502 1.00 30.54 195 VAL L CA 1
ATOM 3268 C C . VAL C 3 195 ? 3.005 -38.208 7.032 1.00 36.74 195 VAL L C 1
ATOM 3269 O O . VAL C 3 195 ? 3.625 -39.157 7.503 1.00 40.78 195 VAL L O 1
ATOM 3273 N N . THR C 3 196 ? 2.090 -38.335 6.080 1.00 30.78 196 THR L N 1
ATOM 3274 C CA . THR C 3 196 ? 1.716 -39.582 5.436 1.00 32.25 196 THR L CA 1
ATOM 3275 C C . THR C 3 196 ? 2.034 -39.420 3.946 1.00 34.43 196 THR L C 1
ATOM 3276 O O . THR C 3 196 ? 1.649 -38.427 3.337 1.00 32.00 196 THR L O 1
ATOM 3280 N N . HIS C 3 197 ? 2.742 -40.387 3.374 1.00 31.39 197 HIS L N 1
ATOM 3281 C CA . HIS C 3 197 ? 3.140 -40.351 1.973 1.00 30.27 197 HIS L CA 1
ATOM 3282 C C . HIS C 3 197 ? 3.474 -41.750 1.499 1.00 36.96 197 HIS L C 1
ATOM 3283 O O . HIS C 3 197 ? 3.892 -42.594 2.303 1.00 36.93 197 HIS L O 1
ATOM 3290 N N . GLN C 3 198 ? 3.286 -42.001 0.183 1.00 36.30 198 GLN L N 1
ATOM 3291 C CA . GLN C 3 198 ? 3.562 -43.291 -0.483 1.00 37.76 198 GLN L CA 1
ATOM 3292 C C . GLN C 3 198 ? 5.020 -43.759 -0.220 1.00 42.50 198 GLN L C 1
ATOM 3293 O O . GLN C 3 198 ? 5.247 -44.949 -0.073 1.00 43.92 198 GLN L O 1
ATOM 3299 N N . GLY C 3 199 ? 5.965 -42.814 -0.169 1.00 38.34 199 GLY L N 1
ATOM 3300 C CA . GLY C 3 199 ? 7.381 -43.093 0.063 1.00 38.92 199 GLY L CA 1
ATOM 3301 C C . GLY C 3 199 ? 7.750 -43.430 1.494 1.00 43.12 199 GLY L C 1
ATOM 3302 O O . GLY C 3 199 ? 8.895 -43.804 1.762 1.00 44.42 199 GLY L O 1
ATOM 3303 N N . LEU C 3 200 ? 6.799 -43.279 2.425 1.00 38.22 200 LEU L N 1
ATOM 3304 C CA . LEU C 3 200 ? 7.024 -43.567 3.844 1.00 38.61 200 LEU L CA 1
ATOM 3305 C C . LEU C 3 200 ? 6.326 -44.849 4.228 1.00 46.40 200 LEU L C 1
ATOM 3306 O O . LEU C 3 200 ? 5.111 -44.956 4.054 1.00 46.57 200 LEU L O 1
ATOM 3311 N N . SER C 3 201 ? 7.093 -45.833 4.739 1.00 46.93 201 SER L N 1
ATOM 3312 C CA . SER C 3 201 ? 6.546 -47.129 5.175 1.00 50.86 201 SER L CA 1
ATOM 3313 C C . SER C 3 201 ? 5.478 -46.945 6.269 1.00 56.20 201 SER L C 1
ATOM 3314 O O . SER C 3 201 ? 4.505 -47.692 6.298 1.00 57.06 201 SER L O 1
ATOM 3317 N N . SER C 3 202 ? 5.633 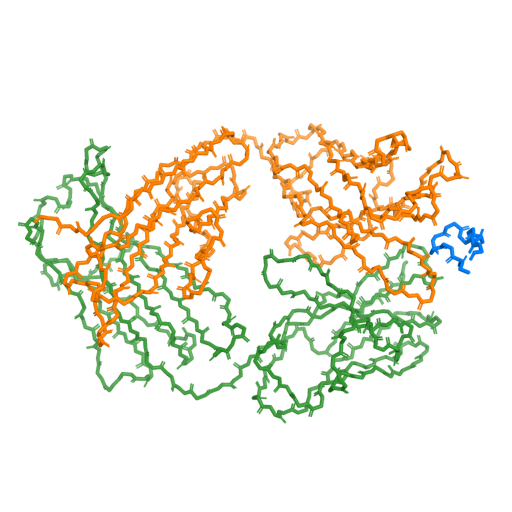-45.899 7.109 1.00 52.78 202 SER L N 1
ATOM 3318 C CA . SER C 3 202 ? 4.692 -45.514 8.170 1.00 53.68 202 SER L CA 1
ATOM 3319 C C . SER C 3 202 ? 4.765 -43.984 8.364 1.00 55.70 202 SER L C 1
ATOM 3320 O O . SER C 3 202 ? 5.769 -43.398 7.941 1.00 53.64 202 SER L O 1
ATOM 3323 N N . PRO C 3 203 ? 3.745 -43.310 8.980 1.00 52.43 203 PRO L N 1
ATOM 3324 C CA . PRO C 3 203 ? 3.806 -41.842 9.108 1.00 49.64 203 PRO L CA 1
ATOM 3325 C C . PRO C 3 203 ? 4.977 -41.294 9.912 1.00 52.98 203 PRO L C 1
ATOM 3326 O O . PRO C 3 203 ? 5.295 -41.812 10.977 1.00 55.91 203 PRO L O 1
ATOM 3330 N N . VAL C 3 204 ? 5.613 -40.243 9.389 1.00 45.68 204 VAL L N 1
ATOM 3331 C CA . VAL C 3 204 ? 6.756 -39.575 10.010 1.00 44.41 204 VAL L CA 1
ATOM 3332 C C . VAL C 3 204 ? 6.263 -38.336 10.763 1.00 47.23 204 VAL L C 1
ATOM 3333 O O . VAL C 3 204 ? 5.598 -37.482 10.178 1.00 45.57 204 VAL L O 1
ATOM 3337 N N . THR C 3 205 ? 6.581 -38.259 12.067 1.00 44.01 205 THR L N 1
ATOM 3338 C CA . THR C 3 205 ? 6.207 -37.143 12.930 1.00 42.44 205 THR L CA 1
ATOM 3339 C C . THR C 3 205 ? 7.422 -36.312 13.315 1.00 43.86 205 THR L C 1
ATOM 3340 O O . THR C 3 205 ? 8.393 -36.838 13.845 1.00 43.76 205 THR L O 1
ATOM 3344 N N . LYS C 3 206 ? 7.353 -35.011 13.049 1.00 38.97 206 LYS L N 1
ATOM 3345 C CA . LYS C 3 206 ? 8.335 -34.033 13.498 1.00 37.42 206 LYS L CA 1
ATOM 3346 C C . LYS C 3 206 ? 7.655 -33.196 14.568 1.00 39.35 206 LYS L C 1
ATOM 3347 O O . LYS C 3 206 ? 6.540 -32.718 14.373 1.00 37.37 206 LYS L O 1
ATOM 3353 N N . SER C 3 207 ? 8.267 -33.106 15.732 1.00 37.19 207 SER L N 1
ATOM 3354 C CA . SER C 3 207 ? 7.666 -32.388 16.841 1.00 37.53 207 SER L CA 1
ATOM 3355 C C . SER C 3 207 ? 8.668 -31.609 17.651 1.00 41.78 207 SER L C 1
ATOM 3356 O O . SER C 3 207 ? 9.863 -31.876 17.574 1.00 43.01 207 SER L O 1
ATOM 3359 N N . PHE C 3 208 ? 8.178 -30.670 18.466 1.00 36.36 208 PHE L N 1
ATOM 3360 C CA . PHE C 3 208 ? 9.014 -29.946 19.428 1.00 36.00 208 PHE L CA 1
ATOM 3361 C C . PHE C 3 208 ? 8.167 -29.637 20.628 1.00 41.09 208 PHE L C 1
ATOM 3362 O O . PHE C 3 208 ? 6.927 -29.661 20.539 1.00 40.18 208 PHE L O 1
ATOM 3370 N N . ASN C 3 209 ? 8.817 -29.275 21.729 1.00 40.27 209 ASN L N 1
ATOM 3371 C CA . ASN C 3 209 ? 8.134 -28.833 22.936 1.00 42.22 209 ASN L CA 1
ATOM 3372 C C . ASN C 3 209 ? 8.320 -27.316 23.020 1.00 48.18 209 ASN L C 1
ATOM 3373 O O . ASN C 3 209 ? 9.450 -26.837 22.909 1.00 49.15 209 ASN L O 1
ATOM 3378 N N . ARG C 3 210 ? 7.218 -26.562 23.166 1.00 45.36 210 ARG L N 1
ATOM 3379 C CA . ARG C 3 210 ? 7.227 -25.106 23.314 1.00 46.28 210 ARG L CA 1
ATOM 3380 C C . ARG C 3 210 ? 8.203 -24.666 24.433 1.00 56.82 210 ARG L C 1
ATOM 3381 O O . ARG C 3 210 ? 8.128 -25.174 25.553 1.00 56.47 210 ARG L O 1
ATOM 3389 N N . GLY C 3 211 ? 9.116 -23.756 24.093 1.00 57.42 211 GLY L N 1
ATOM 3390 C CA . GLY C 3 211 ? 10.126 -23.248 25.016 1.00 60.49 211 GLY L CA 1
ATOM 3391 C C . GLY C 3 211 ? 11.235 -24.244 25.296 1.00 68.22 211 GLY L C 1
ATOM 3392 O O . GLY C 3 211 ? 11.648 -24.400 26.450 1.00 71.25 211 GLY L O 1
ATOM 3393 N N . GLU C 3 212 ? 11.711 -24.935 24.237 1.00 63.93 212 GLU L N 1
ATOM 3394 C CA . GLU C 3 212 ? 12.788 -25.931 24.289 1.00 90.58 212 GLU L CA 1
ATOM 3395 C C . GLU C 3 212 ? 13.523 -25.984 22.955 1.00 127.01 212 GLU L C 1
ATOM 3396 O O . GLU C 3 212 ? 14.730 -26.207 22.927 1.00 98.63 212 GLU L O 1
#

Nearest PDB structures (foldseek):
  7sjp-assembly1_E  TM=1.100E+00  e=2.520E+00  synthetic construct
  7sjp-assembly1_H  TM=1.005E+00  e=7.058E-44  Homo sapiens
  5ob5-assembly1_H  TM=9.796E-01  e=2.087E-37  Homo sapiens
  4yhi-assembly2_H  TM=9.813E-01  e=2.314E-37  Homo sapiens
  6u6u-assembly1_H  TM=9.842E-01  e=5.431E-36  Homo sapiens

Radius of gyration: 23.96 Å; Cα contacts (8 Å, |Δi|>4): 1227; chains: 3; bounding box: 42×56×71 Å

Secondary structure (P-SEA, 3-state):
ccccccccccc/cbbbbbbccccccccbbbbbbbbbcccccccbbbbbbbbccccccccccccccccccccccccccccbbbbbcccccbbbbbbccccccccbbbbbbbbccccccccccccbbbbbbccbbbbbbbbbbbccccccccccbbbbbcccccccccbbbbbccccccccccccccccccccccccbbbbbbccccccccbbbbbbbbbcccbbbbbbbbbccc/cbbbbbcccbbbbcccbbbbbbbbbcccccbbbbbbbcccccccccccccccccccccccccccccccbbbbbbccccccccbbbbbbbccccccccccbbbbbbbbcbbbbbbbbbcccaaaaaacbbbbbbbbccc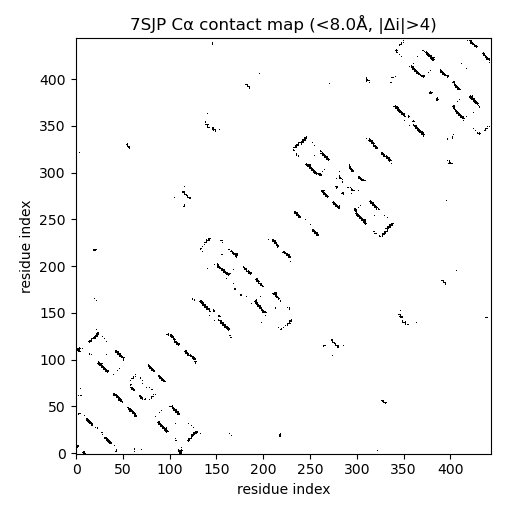cccbbbbbbbcccccccccccccccccccccbbbbbbbbbbbcaaaaaaccbbbbbbbccccccbbbbbbcccc

Sequence (444 aa):
RKLPFSKREVPEVQLVQSGAEVKKPGASVKVSCKASGYKFTDSEMHWVRQAPGQGLEWIGGVDPETEGAAYNQKFKGRATITRDTSTSTAYLELSSLRSEDTAVYYCTRGYDYDYALDYWGQGTLVTVSSASTKGPSVFPLAPSSKSTSGGTAALGCLVKDYFPEPVTVSWNSGALTSSGVHTFPAVLQSSGLYSSLSSSVVTVPSSSLGTQTYICNVNHKPSNTKVDKKVEPKSDIQMTQSPSSLSASVGDRVTTITCRASSSVEFIHWYQQKPGKAPKPLISATSNLASGVPSRFSGSGSGTDFTLTISSLQPEDFATYYCQQWSSAPWTFGQGTKVEIKRTVAAPSVFIFPPSDEQLKSGTASVVCLLNNFYPREAKVQWKVDNALQSGNSQESVTEQDSSKDSTYSLSSTLTLSKADYEKHKVYACEVTHQGLSSPVTKSFNRGE

B-factor: mean 39.17, std 15.71, range [17.32, 130.9]

Solvent-accessible surface area: 19110 Å² total; per-residue (Å²): 69,74,0,0,72,46,88,61,117,12,176,174,24,84,12,81,4,39,26,13,48,31,67,122,76,57,38,49,4,106,1,28,0,97,2,47,50,46,138,12,24,31,3,3,3,0,0,0,19,37,9,125,74,98,7,9,26,2,0,0,1,4,6,6,105,80,166,33,38,17,68,7,135,131,3,137,77,36,7,68,7,56,64,54,60,102,64,28,10,0,56,2,59,1,36,59,3,110,81,118,1,36,2,42,2,10,0,0,12,0,77,18,13,72,117,1,0,31,92,30,0,107,12,2,38,0,17,13,22,71,57,95,52,81,24,12,48,9,15,29,3,12,1,28,87,67,0,56,38,89,52,57,0,0,0,0,0,5,0,19,36,0,24,1,60,38,12,82,22,43,2,43,102,38,95,32,100,92,38,38,24,50,5,65,24,28,109,23,133,82,32,39,45,9,15,5,0,1,0,34,11,76,37,108,25,33,82,110,90,64,17,56,0,29,2,46,0,110,23,35,140,31,146,40,76,47,93,4,98,58,95,165,129,17,127,8,68,4,54,57,71,59,30,64,9,39,72,45,58,168,7,54,0,38,0,109,6,79,58,76,7,121,24,0,1,0,0,17,18,56,53,87,135,18,2,119,28,6,0,4,22,15,62,83,68,14,123,81,25,57,108,42,5,53,10,64,40,84,25,45,70,1,32,0,16,0,59,40,0,48,25,76,2,6,2,32,0,10,0,0,1,6,40,38,68,15,6,25,18,1,80,4,0,80,0,28,2,96,80,104,70,23,42,9,40,10,2,0,0,23,4,7,101,81,2,26,171,83,32,38,0,1,0,0,0,0,0,4,55,0,29,26,105,120,25,94,25,44,6,50,6,69,124,56,104,44,106,88,39,53,66,91,16,53,10,76,3,42,49,176,58,2,5,9,0,8,8,2,24,0,49,23,53,74,63,60,8,86,140,66,109,48,0,8,0,29,0,52,12,131,29,34,133,71,69,56,69,40,43,12,46,80,78,165